Protein AF-A0A349EML0-F1 (afdb_monomer_lite)

pLDDT: mean 82.45, std 15.94, range [25.84, 96.88]

Foldseek 3Di:
DDDPDQQDPVPVDPPVDPPPPDALKDKDKDKDFDFKDKDKDQCVQQPDALALHGNDDLVVVCVSCVVVVVVCVLQVQKAKEKEFFAFPPDRPDPVDPAQQRRQVSNQVVVLVSVVVVPDDNVRYHYGYPGHDDAPVPDDDRSSRGIMMMIIGGPPDDDPDPVDGDDRPQKIKMKMKMKGADDFKWFQKKKKWQADPQKAFRPQFKDKPSHGDFFDDDPRMGIDGPGIDGHIDMIMIITIIGGHDDDDPDGTWMKIWTAGPVRDIDIGTPPPPDPPPQQLQSVVCVPVPPLQVAPAWAPCVVVVVPCLQADPPADPEPVRGPDHQAVSVCSVVVVCVVLPDPQQPDPDNGGDDQFDAALQLDPPDTHHLVSFARNTHENDNRRGPPRDHDPVVSVCSRPVPD

Radius of gyration: 38.73 Å; chains: 1; bounding box: 72×36×121 Å

Sequence (401 aa):
MWGCISCHDPDEGPVKYRFADRSPWKITRTTQPVEPLVFTIPSDGVFNSSSSSLAIRRKQLKDLLAEPLSALRRHRAYSMFLEVHTDGAPIRNPRYKDHRQLAKSRARVLSTLLVQFGVSKAKISVVGVGRSSPRAGEQGSGDSNRIVIVLHPAGTEVKSSEKLPSMKGWERQVVQITYANGPAVSGLTVREALPSHVQYVRDTGTVQGRFRNPRINKSALIWNLGGRKGNFEETIAYVVRRTGTSSKAPPETAISYTQQDGVIVNYAPFEKGKKRRTVAETCLSCHQGMLDGAFRHGPTEAGYCNLCHDPHASPNPAWLRKPAWDLCVTCHAEMAEGKHVVAGFVSGKTHPTKGRSDPARPGRELSCASCHNAHSGKSRSLFVYGVKERHDLCVQCHKNF

Structure (mmCIF, N/CA/C/O backbone):
data_AF-A0A349EML0-F1
#
_entry.id   AF-A0A349EML0-F1
#
loop_
_atom_site.group_PDB
_atom_site.id
_atom_site.type_symbol
_atom_site.label_atom_id
_atom_site.label_alt_id
_atom_site.label_comp_id
_atom_site.label_asym_id
_atom_site.label_entity_id
_atom_site.label_seq_id
_atom_site.pdbx_PDB_ins_code
_atom_site.Cartn_x
_atom_site.Cartn_y
_atom_site.Cartn_z
_atom_site.occupancy
_atom_site.B_iso_or_equiv
_atom_site.auth_seq_id
_atom_site.auth_comp_id
_atom_site.auth_asym_id
_atom_site.auth_atom_id
_atom_site.pdbx_PDB_model_num
ATOM 1 N N . MET A 1 1 ? 2.276 -15.348 36.564 1.00 30.52 1 MET A N 1
ATOM 2 C CA . MET A 1 1 ? 1.427 -15.482 35.364 1.00 30.52 1 MET A CA 1
ATOM 3 C C . MET A 1 1 ? 0.007 -15.733 35.863 1.00 30.52 1 MET A C 1
ATOM 5 O O . MET A 1 1 ? -0.372 -16.878 36.038 1.00 30.52 1 MET A O 1
ATOM 9 N N . TRP A 1 2 ? -0.714 -14.678 36.256 1.00 25.84 2 TRP A N 1
ATOM 10 C CA . TRP A 1 2 ? -2.064 -14.798 36.825 1.00 25.84 2 TRP A CA 1
ATOM 11 C C . TRP A 1 2 ? -3.075 -14.589 35.698 1.00 25.84 2 TRP A C 1
ATOM 13 O O . TRP A 1 2 ? -3.154 -13.502 35.132 1.00 25.84 2 TRP A O 1
ATOM 23 N N . GLY A 1 3 ? -3.751 -15.668 35.302 1.00 29.48 3 GLY A N 1
ATOM 24 C CA . GLY A 1 3 ? -4.737 -15.669 34.226 1.00 29.48 3 GLY A CA 1
ATOM 25 C C . GLY A 1 3 ? -6.037 -15.002 34.666 1.00 29.48 3 GLY A C 1
ATOM 26 O O . GLY A 1 3 ? -6.719 -15.493 35.560 1.00 29.48 3 GLY A O 1
ATOM 27 N N . CYS A 1 4 ? -6.386 -13.895 34.014 1.00 35.41 4 CYS A N 1
ATOM 28 C CA . CYS A 1 4 ? -7.644 -13.163 34.169 1.00 35.41 4 CYS A CA 1
ATOM 29 C C . CYS A 1 4 ? -8.836 -13.917 33.539 1.00 35.41 4 CYS A C 1
ATOM 31 O O . CYS A 1 4 ? -9.433 -13.419 32.588 1.00 35.41 4 CYS A O 1
ATOM 33 N N . ILE A 1 5 ? -9.151 -15.130 34.004 1.00 35.41 5 ILE A N 1
ATOM 34 C CA . ILE A 1 5 ? -10.230 -15.965 33.430 1.00 35.41 5 ILE A CA 1
ATOM 35 C C . ILE A 1 5 ? -11.386 -16.237 34.409 1.00 35.41 5 ILE A C 1
ATOM 37 O O . ILE A 1 5 ? -12.474 -16.593 33.973 1.00 35.41 5 ILE A O 1
ATOM 41 N N . SER A 1 6 ? -11.235 -15.985 35.709 1.00 34.25 6 SER A N 1
ATOM 42 C CA . SER A 1 6 ? -12.211 -16.468 36.700 1.00 34.25 6 SER A CA 1
ATOM 43 C C . SER A 1 6 ? -13.535 -15.690 36.818 1.00 34.25 6 SER A C 1
ATOM 45 O O . SER A 1 6 ? -14.333 -16.038 37.676 1.00 34.25 6 SER A O 1
ATOM 47 N N . CYS A 1 7 ? -13.802 -14.661 36.002 1.00 39.59 7 CYS A N 1
ATOM 48 C CA . CYS A 1 7 ? -14.987 -13.797 36.180 1.00 39.59 7 CYS A CA 1
ATOM 49 C C . CYS A 1 7 ? -16.004 -13.829 35.026 1.00 39.59 7 CYS A C 1
ATOM 51 O O . CYS A 1 7 ? -16.904 -12.992 34.988 1.00 39.59 7 CYS A O 1
ATOM 53 N N . HIS A 1 8 ? -15.875 -14.757 34.078 1.00 35.50 8 HIS A N 1
ATOM 54 C CA . HIS A 1 8 ? -16.871 -14.947 33.025 1.00 35.50 8 HIS A CA 1
ATOM 55 C C . HIS A 1 8 ? -17.615 -16.257 33.266 1.00 35.50 8 HIS A C 1
ATOM 57 O O . HIS A 1 8 ? -17.212 -17.290 32.745 1.00 35.50 8 HIS A O 1
ATOM 63 N N . ASP A 1 9 ? -18.683 -16.202 34.059 1.00 40.06 9 ASP A N 1
ATOM 64 C CA . ASP A 1 9 ? -19.729 -17.221 34.013 1.00 40.06 9 ASP A CA 1
ATOM 65 C C . ASP A 1 9 ? -20.600 -16.943 32.767 1.00 40.06 9 ASP A C 1
ATOM 67 O O . ASP A 1 9 ? -21.229 -15.880 32.694 1.00 40.06 9 ASP A O 1
ATOM 71 N N . PRO A 1 10 ? -20.578 -17.809 31.738 1.00 42.66 10 PRO A N 1
ATOM 72 C CA . PRO A 1 10 ? -21.389 -17.643 30.536 1.00 42.66 10 PRO A CA 1
ATOM 73 C C . PRO A 1 10 ? -22.884 -17.942 30.755 1.00 42.66 10 PRO A C 1
ATOM 75 O O . PRO A 1 10 ? -23.680 -17.593 29.880 1.00 42.66 10 PRO A O 1
ATOM 78 N N . ASP A 1 11 ? -23.275 -18.533 31.889 1.00 42.84 11 ASP A N 1
ATOM 79 C CA . ASP A 1 11 ? -24.646 -18.986 32.147 1.00 42.84 11 ASP A CA 1
ATOM 80 C C . ASP A 1 11 ? -25.508 -17.937 32.884 1.00 42.84 11 ASP A C 1
ATOM 82 O O . ASP A 1 11 ? -26.735 -17.965 32.783 1.00 42.84 11 ASP A O 1
ATOM 86 N N . GLU A 1 12 ? -24.908 -16.934 33.544 1.00 41.84 12 GLU A N 1
ATOM 87 C CA . GLU A 1 12 ? -25.651 -15.888 34.282 1.00 41.84 12 GLU A CA 1
ATOM 88 C C . GLU A 1 12 ? -26.118 -14.682 33.439 1.00 41.84 12 GLU A C 1
ATOM 90 O O . GLU A 1 12 ? -26.720 -13.732 33.950 1.00 41.84 12 GLU A O 1
ATOM 95 N N . GLY A 1 13 ? -25.912 -14.705 32.124 1.00 35.59 13 GLY A N 1
ATOM 96 C CA . GLY A 1 13 ? -26.564 -13.753 31.232 1.00 35.59 13 GLY A CA 1
ATOM 97 C C . GLY A 1 13 ? -25.953 -13.733 29.836 1.00 35.59 13 GLY A C 1
ATOM 98 O O . GLY A 1 13 ? -24.731 -13.661 29.707 1.00 35.59 13 GLY A O 1
ATOM 99 N N . PRO A 1 14 ? -26.764 -13.716 28.762 1.00 33.19 14 PRO A N 1
ATOM 100 C CA . PRO A 1 14 ? -26.253 -13.564 27.413 1.00 33.19 14 PRO A CA 1
ATOM 101 C C . PRO A 1 14 ? -25.795 -12.116 27.231 1.00 33.19 14 PRO A C 1
ATOM 103 O O . PRO A 1 14 ? -26.507 -11.259 26.703 1.00 33.19 14 PRO A O 1
ATOM 106 N N . VAL A 1 15 ? -24.576 -11.819 27.667 1.00 34.12 15 VAL A N 1
ATOM 107 C CA . VAL A 1 15 ? -23.892 -10.603 27.261 1.00 34.12 15 VAL A CA 1
ATOM 108 C C . VAL A 1 15 ? -23.614 -10.775 25.766 1.00 34.12 15 VAL A C 1
ATOM 110 O O . VAL A 1 15 ? -22.678 -11.461 25.368 1.00 34.12 15 VAL A O 1
ATOM 113 N N . LYS A 1 16 ? -24.447 -10.163 24.910 1.00 31.88 16 LYS A N 1
ATOM 114 C CA . LYS A 1 16 ? -24.316 -10.118 23.434 1.00 31.88 16 LYS A CA 1
ATOM 115 C C . LYS A 1 16 ? -23.036 -9.416 22.939 1.00 31.88 16 LYS A C 1
ATOM 117 O O . LYS A 1 16 ? -22.975 -8.957 21.802 1.00 31.88 16 LYS A O 1
ATOM 122 N N . TYR A 1 17 ? -22.001 -9.317 23.763 1.00 34.59 17 TYR A N 1
ATOM 123 C CA . TYR A 1 17 ? -20.751 -8.662 23.422 1.00 34.59 17 TYR A CA 1
ATOM 124 C C . TYR A 1 17 ? -19.635 -9.694 23.386 1.00 34.59 17 TYR A C 1
ATOM 126 O O . TYR A 1 17 ? -18.908 -9.919 24.348 1.00 34.59 17 TYR A O 1
ATOM 134 N N . ARG A 1 18 ? -19.493 -10.305 22.208 1.00 30.23 18 ARG A N 1
ATOM 135 C CA . ARG A 1 18 ? -18.266 -10.985 21.813 1.00 30.23 18 ARG A CA 1
ATOM 136 C C . ARG A 1 18 ? -17.239 -9.891 21.529 1.00 30.23 18 ARG A C 1
ATOM 138 O O . ARG A 1 18 ? -17.258 -9.283 20.460 1.00 30.23 18 ARG A O 1
ATOM 145 N N . PHE A 1 19 ? -16.372 -9.593 22.493 1.00 32.53 19 PHE A N 1
ATOM 146 C CA . PHE A 1 19 ? -15.163 -8.831 22.198 1.00 32.53 19 PHE A CA 1
ATOM 147 C C . PHE A 1 19 ? -14.338 -9.684 21.233 1.00 32.53 19 PHE A C 1
ATOM 149 O O . PHE A 1 19 ? -13.764 -10.689 21.638 1.00 32.53 19 PHE A O 1
ATOM 156 N N . ALA A 1 20 ? -14.366 -9.342 19.940 1.00 35.47 20 ALA A N 1
ATOM 157 C CA . ALA A 1 20 ? -13.485 -9.948 18.952 1.00 35.47 20 ALA A CA 1
ATOM 158 C C . ALA A 1 20 ? -12.052 -9.604 19.366 1.00 35.47 20 ALA A C 1
ATOM 160 O O . ALA A 1 20 ? -11.592 -8.470 19.248 1.00 35.47 20 ALA A O 1
ATOM 161 N N . ASP A 1 21 ? -11.390 -10.599 19.929 1.00 42.12 21 ASP A N 1
ATOM 162 C CA . ASP A 1 21 ? -10.103 -10.564 20.600 1.00 42.12 21 ASP A CA 1
ATOM 163 C C . ASP A 1 21 ? -8.954 -10.167 19.667 1.00 42.12 21 ASP A C 1
ATOM 165 O O . ASP A 1 21 ? -7.914 -9.706 20.138 1.00 42.12 21 ASP A O 1
ATOM 169 N N . ARG A 1 22 ? -9.148 -10.224 18.344 1.00 56.16 22 ARG A N 1
ATOM 170 C CA . ARG A 1 22 ? -8.290 -9.583 17.338 1.00 56.16 22 ARG A CA 1
ATOM 171 C C . ARG A 1 22 ? -9.143 -9.160 16.150 1.00 56.16 22 ARG A C 1
ATOM 173 O O . ARG A 1 22 ? -10.031 -9.897 15.730 1.00 56.16 22 ARG A O 1
ATOM 180 N N . SER A 1 23 ? -8.859 -7.989 15.577 1.00 70.38 23 SER A N 1
ATOM 181 C CA . SER A 1 23 ? -9.393 -7.662 14.251 1.00 70.38 23 SER A CA 1
ATOM 182 C C . SER A 1 23 ? -9.064 -8.821 13.298 1.00 70.38 23 SER A C 1
ATOM 184 O O . SER A 1 23 ? -7.904 -9.244 13.279 1.00 70.38 23 SER A O 1
ATOM 186 N N . PRO A 1 24 ? -10.019 -9.318 12.488 1.00 82.38 24 PRO A N 1
ATOM 187 C CA . PRO A 1 24 ? -9.741 -10.367 11.505 1.00 82.38 24 PRO A CA 1
ATOM 188 C C . PRO A 1 24 ? -8.758 -9.892 10.424 1.00 82.38 24 PRO A C 1
ATOM 190 O O . PRO A 1 24 ? -8.281 -10.688 9.623 1.00 82.38 24 PRO A O 1
ATOM 193 N N . TRP A 1 25 ? -8.451 -8.593 10.400 1.00 85.75 25 TRP A N 1
ATOM 194 C CA . TRP A 1 25 ? -7.543 -7.960 9.463 1.00 85.75 25 TRP A CA 1
ATOM 195 C C . TRP A 1 25 ? -6.140 -7.798 10.040 1.00 85.75 25 TRP A C 1
ATOM 197 O O . TRP A 1 25 ? -5.947 -7.220 11.111 1.00 85.75 25 TRP A O 1
ATOM 207 N N . LYS A 1 26 ? -5.147 -8.189 9.245 1.00 87.31 26 LYS A N 1
ATOM 208 C CA . LYS A 1 26 ? -3.746 -7.808 9.415 1.00 87.31 26 LYS A CA 1
ATOM 209 C C . LYS A 1 26 ? -3.295 -7.092 8.148 1.00 87.31 26 LYS A C 1
ATOM 211 O O . LYS A 1 26 ? -3.406 -7.647 7.060 1.00 87.31 26 LYS A O 1
ATOM 216 N N . ILE A 1 27 ? -2.789 -5.869 8.289 1.00 87.38 27 ILE A N 1
ATOM 217 C CA . ILE A 1 27 ? -2.233 -5.102 7.171 1.00 87.38 27 ILE A CA 1
ATOM 218 C C . ILE A 1 27 ? -0.749 -4.893 7.424 1.00 87.38 27 ILE A C 1
ATOM 220 O O . ILE A 1 27 ? -0.365 -4.337 8.453 1.00 87.38 27 ILE A O 1
ATOM 224 N N . THR A 1 28 ? 0.084 -5.319 6.484 1.00 89.56 28 THR A N 1
ATOM 225 C CA . THR A 1 28 ? 1.520 -5.039 6.487 1.00 89.56 28 THR A CA 1
ATOM 226 C C . THR A 1 28 ? 1.879 -4.218 5.260 1.00 89.56 28 THR A C 1
ATOM 228 O O . THR A 1 28 ? 1.293 -4.357 4.186 1.00 89.56 28 THR A O 1
ATOM 231 N N . ARG A 1 29 ? 2.848 -3.319 5.429 1.00 90.69 29 ARG A N 1
ATOM 232 C CA . ARG A 1 29 ? 3.378 -2.486 4.355 1.00 90.69 29 ARG A CA 1
ATOM 233 C C . ARG A 1 29 ? 4.877 -2.676 4.267 1.00 90.69 29 ARG A C 1
ATOM 235 O O . ARG A 1 29 ? 5.580 -2.554 5.268 1.00 90.69 29 ARG A O 1
ATOM 242 N N . THR A 1 30 ? 5.355 -2.867 3.050 1.00 91.31 30 THR A N 1
ATOM 243 C CA . THR A 1 30 ? 6.775 -2.869 2.724 1.00 91.31 30 THR A CA 1
ATOM 244 C C . THR A 1 30 ? 7.040 -1.801 1.676 1.00 91.31 30 THR A C 1
ATOM 246 O O . THR A 1 30 ? 6.328 -1.695 0.677 1.00 91.31 30 THR A O 1
ATOM 249 N N . THR A 1 31 ? 8.081 -1.008 1.908 1.00 90.81 31 THR A N 1
ATOM 250 C CA . THR A 1 31 ? 8.596 -0.050 0.932 1.00 90.81 31 THR A CA 1
ATOM 251 C C . THR A 1 31 ? 9.817 -0.657 0.261 1.00 90.81 31 THR A C 1
ATOM 253 O O . THR A 1 31 ? 10.755 -1.065 0.940 1.00 90.81 31 THR A O 1
ATOM 256 N N . GLN A 1 32 ? 9.803 -0.708 -1.065 1.00 89.31 32 GLN A N 1
ATOM 257 C CA . GLN A 1 32 ? 10.905 -1.194 -1.889 1.00 89.31 32 GLN A CA 1
ATOM 258 C C . GLN A 1 32 ? 11.472 -0.039 -2.731 1.00 89.31 32 GLN A C 1
ATOM 260 O O . GLN A 1 32 ? 10.703 0.837 -3.153 1.00 89.31 32 GLN A O 1
ATOM 265 N N . PRO A 1 33 ? 12.792 -0.015 -2.988 1.00 86.88 33 PRO A N 1
ATOM 266 C CA . PRO A 1 33 ? 13.377 0.941 -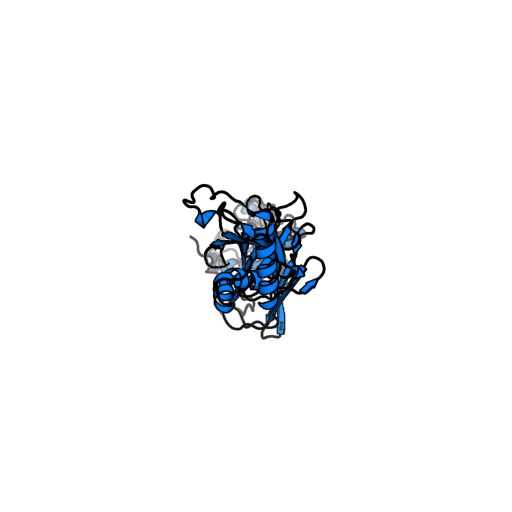3.917 1.00 86.88 33 PRO A CA 1
ATOM 267 C C . PRO A 1 33 ? 12.837 0.713 -5.334 1.00 86.88 33 PRO A C 1
ATOM 269 O O . PRO A 1 33 ? 12.404 -0.382 -5.699 1.00 86.88 33 PRO A O 1
ATOM 272 N N . VAL A 1 34 ? 12.837 1.775 -6.132 1.00 89.38 34 VAL A N 1
ATOM 273 C CA . VAL A 1 34 ? 12.520 1.719 -7.560 1.00 89.38 34 VAL A CA 1
ATOM 274 C C . VAL A 1 34 ? 13.813 1.951 -8.312 1.00 89.38 34 VAL A C 1
ATOM 276 O O . VAL A 1 34 ? 14.465 2.956 -8.066 1.00 89.38 34 VAL A O 1
ATOM 279 N N . GLU A 1 35 ? 14.165 1.067 -9.238 1.00 86.50 35 GLU A N 1
ATOM 280 C CA . GLU A 1 35 ? 15.402 1.177 -10.011 1.00 86.50 35 GLU A CA 1
ATOM 281 C C . GLU A 1 35 ? 15.137 0.937 -11.501 1.00 86.50 35 GLU A C 1
ATOM 283 O O . GLU A 1 35 ? 14.193 0.217 -11.853 1.00 86.50 35 GLU A O 1
ATOM 288 N N . PRO A 1 36 ? 15.927 1.552 -12.399 1.00 91.12 36 PRO A N 1
ATOM 289 C CA . PRO A 1 36 ? 15.913 1.188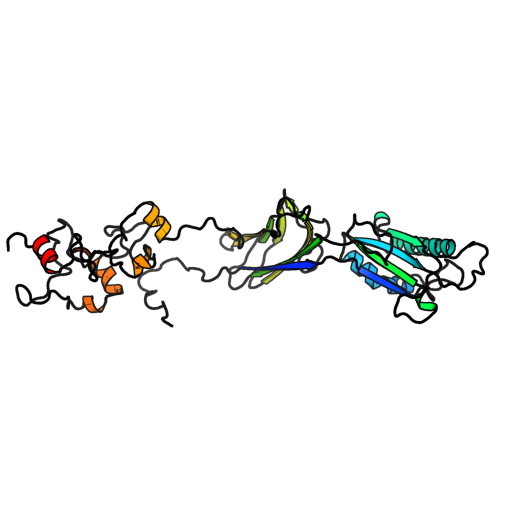 -13.807 1.00 91.12 36 PRO A CA 1
ATOM 290 C C . PRO A 1 36 ? 16.359 -0.265 -13.998 1.00 91.12 36 PRO A C 1
ATOM 292 O O . PRO A 1 36 ? 17.260 -0.744 -13.318 1.00 91.12 36 PRO A O 1
ATOM 295 N N . LEU A 1 37 ? 15.757 -0.954 -14.964 1.00 92.19 37 LEU A N 1
ATOM 296 C CA . LEU A 1 37 ? 16.150 -2.312 -15.341 1.00 92.19 37 LEU A CA 1
ATOM 297 C C . LEU A 1 37 ? 17.086 -2.236 -16.542 1.00 92.19 37 LEU A C 1
ATOM 299 O O . LEU A 1 37 ? 16.740 -1.592 -17.533 1.00 92.19 37 LEU A O 1
ATOM 303 N N . VAL A 1 38 ? 18.238 -2.896 -16.473 1.00 93.06 38 VAL A N 1
ATOM 304 C CA . VAL A 1 38 ? 19.229 -2.905 -17.554 1.00 93.06 38 VAL A CA 1
ATOM 305 C C . VAL A 1 38 ? 19.351 -4.313 -18.114 1.00 93.06 38 VAL A C 1
ATOM 307 O O . VAL A 1 38 ? 19.604 -5.257 -17.374 1.00 93.06 38 VAL A O 1
ATOM 310 N N . PHE A 1 39 ? 19.194 -4.438 -19.426 1.00 93.62 39 PHE A N 1
ATOM 311 C CA . PHE A 1 39 ? 19.407 -5.674 -20.168 1.00 93.62 39 PHE A CA 1
ATOM 312 C C . PHE A 1 39 ? 20.521 -5.439 -21.179 1.00 93.62 39 PHE A C 1
ATOM 314 O O . PHE A 1 39 ? 20.472 -4.463 -21.930 1.00 93.62 39 PHE A O 1
ATOM 321 N N . THR A 1 40 ? 21.499 -6.334 -21.225 1.00 91.69 40 THR A N 1
ATOM 322 C CA . THR A 1 40 ? 22.577 -6.293 -22.215 1.00 91.69 40 THR A CA 1
ATOM 323 C C . THR A 1 40 ? 22.432 -7.493 -23.131 1.00 91.69 40 THR A C 1
ATOM 325 O O . THR A 1 40 ? 22.393 -8.629 -22.670 1.00 91.69 40 THR A O 1
ATOM 328 N N . ILE A 1 41 ? 22.334 -7.235 -24.430 1.00 89.88 41 ILE A N 1
ATOM 329 C CA . ILE A 1 41 ? 22.235 -8.262 -25.463 1.00 89.88 41 ILE A CA 1
ATOM 330 C C . ILE A 1 41 ? 23.486 -8.148 -26.338 1.00 89.88 41 ILE A C 1
ATOM 332 O O . ILE A 1 41 ? 23.739 -7.061 -26.872 1.00 89.88 41 ILE A O 1
ATOM 336 N N . PRO A 1 42 ? 24.260 -9.229 -26.523 1.00 87.06 42 PRO A N 1
ATOM 337 C CA . PRO A 1 42 ? 25.333 -9.253 -27.508 1.00 87.06 42 PRO A CA 1
ATOM 338 C C . PRO A 1 42 ? 24.793 -8.873 -28.892 1.00 87.06 42 PRO A C 1
ATOM 340 O O . PRO A 1 42 ? 23.761 -9.374 -29.337 1.00 87.06 42 PRO A O 1
ATOM 343 N N . SER A 1 43 ? 25.461 -7.942 -29.566 1.00 82.81 43 SER A N 1
ATOM 344 C CA . SER A 1 43 ? 25.072 -7.487 -30.910 1.00 82.81 43 SER A CA 1
ATOM 345 C C . SER A 1 43 ? 25.665 -8.391 -32.000 1.00 82.81 43 SER A C 1
ATOM 347 O O . SER A 1 43 ? 25.251 -8.329 -33.164 1.00 82.81 43 SER A O 1
ATOM 349 N N . ASP A 1 44 ? 26.615 -9.253 -31.631 1.00 81.44 44 ASP A N 1
ATOM 350 C CA . ASP A 1 44 ? 27.206 -10.255 -32.512 1.00 81.44 44 ASP A CA 1
ATOM 351 C C . ASP A 1 44 ? 26.132 -11.201 -33.051 1.00 81.44 44 ASP A C 1
ATOM 353 O O . ASP A 1 44 ? 25.294 -11.728 -32.323 1.00 81.44 44 ASP A O 1
ATOM 357 N N . GLY A 1 45 ? 26.104 -11.355 -34.373 1.00 82.69 45 GLY A N 1
ATOM 358 C CA . GLY A 1 45 ? 25.090 -12.158 -35.051 1.00 82.69 45 GLY A CA 1
ATOM 359 C C . GLY A 1 45 ? 23.689 -11.537 -35.092 1.00 82.69 45 GLY A C 1
ATOM 360 O O . GLY A 1 45 ? 22.848 -12.045 -35.821 1.00 82.69 45 GLY A O 1
ATOM 361 N N . VAL A 1 46 ? 23.406 -10.420 -34.409 1.00 90.50 46 VAL A N 1
ATOM 362 C CA . VAL A 1 46 ? 22.117 -9.711 -34.564 1.00 90.50 46 VAL A CA 1
ATOM 363 C C . VAL A 1 46 ? 22.083 -8.952 -35.890 1.00 90.50 46 VAL A C 1
ATOM 365 O O . VAL A 1 46 ? 21.085 -8.981 -36.616 1.00 90.50 46 VAL A O 1
ATOM 368 N N . PHE A 1 47 ? 23.193 -8.300 -36.231 1.00 91.69 47 PHE A N 1
ATOM 369 C CA . PHE A 1 47 ? 23.369 -7.542 -37.466 1.00 91.69 47 PHE A CA 1
ATOM 370 C C . PHE A 1 47 ? 24.485 -8.116 -38.327 1.00 91.69 47 PHE A C 1
ATOM 372 O O . PHE A 1 47 ? 25.493 -8.598 -37.816 1.00 91.69 47 PHE A O 1
ATOM 379 N N . ASN A 1 48 ? 24.348 -7.961 -39.643 1.00 88.81 48 ASN A N 1
ATOM 380 C CA . ASN A 1 48 ? 25.442 -8.231 -40.568 1.00 88.81 48 ASN A CA 1
ATOM 381 C C . ASN A 1 48 ? 26.636 -7.304 -40.271 1.00 88.81 48 ASN A C 1
ATOM 383 O O . ASN A 1 48 ? 26.466 -6.136 -39.884 1.00 88.81 48 ASN A O 1
ATOM 387 N N . SER A 1 49 ? 27.853 -7.817 -40.477 1.00 84.69 49 SER A N 1
ATOM 388 C CA . SER A 1 49 ? 29.087 -7.047 -40.283 1.00 84.69 49 SER A CA 1
ATOM 389 C C . SER A 1 49 ? 29.070 -5.762 -41.119 1.00 84.69 49 SER A C 1
ATOM 391 O O . SER A 1 49 ? 28.615 -5.758 -42.263 1.00 84.69 49 SER A O 1
ATOM 393 N N . SER A 1 50 ? 29.510 -4.644 -40.530 1.00 85.00 50 SER A N 1
ATOM 394 C CA . SER A 1 50 ? 29.480 -3.308 -41.156 1.00 85.00 50 SER A CA 1
ATOM 395 C C . SER A 1 50 ? 28.107 -2.876 -41.718 1.00 85.00 50 SER A C 1
ATOM 397 O O . SER A 1 50 ? 28.035 -2.036 -42.614 1.00 85.00 50 SER A O 1
ATOM 399 N N . SER A 1 51 ? 26.993 -3.436 -41.233 1.00 88.69 51 SER A N 1
ATOM 400 C CA . SER A 1 51 ? 25.643 -3.153 -41.740 1.00 88.69 51 SER A CA 1
ATOM 401 C C . SER A 1 51 ? 24.613 -2.993 -40.619 1.00 88.69 51 SER A C 1
ATOM 403 O O . SER A 1 51 ? 24.794 -3.481 -39.504 1.00 88.69 51 SER A O 1
ATOM 405 N N . SER A 1 52 ? 23.512 -2.295 -40.915 1.00 90.00 52 SER A N 1
ATOM 406 C CA . SER A 1 52 ? 22.317 -2.221 -40.062 1.00 90.00 52 SER A CA 1
ATOM 407 C C . SER A 1 52 ? 21.238 -3.238 -40.437 1.00 90.00 52 SER A C 1
ATOM 409 O O . SER A 1 52 ? 20.179 -3.264 -39.815 1.00 90.00 52 SER A O 1
ATOM 411 N N . SER A 1 53 ? 21.487 -4.068 -41.451 1.00 91.38 53 SER A N 1
ATOM 412 C CA . SER A 1 53 ? 20.598 -5.175 -41.812 1.00 91.38 53 SER A CA 1
ATOM 413 C C . SER A 1 53 ? 20.738 -6.308 -40.800 1.00 91.38 53 SER A C 1
ATOM 415 O O . SER A 1 53 ? 21.854 -6.619 -40.381 1.00 91.38 53 SER A O 1
ATOM 417 N N . LEU A 1 54 ? 19.618 -6.918 -40.415 1.00 92.69 54 LEU A N 1
ATOM 418 C CA . LEU A 1 54 ? 19.627 -8.056 -39.499 1.00 92.69 54 LEU A CA 1
ATOM 419 C C . LEU A 1 54 ? 20.319 -9.263 -40.142 1.00 92.69 54 LEU A C 1
ATOM 421 O O . LEU A 1 54 ? 20.079 -9.559 -41.311 1.00 92.69 54 LEU A O 1
ATOM 425 N N . ALA A 1 55 ? 21.132 -9.959 -39.354 1.00 93.69 55 ALA A N 1
ATOM 426 C CA . ALA A 1 55 ? 21.685 -11.268 -39.703 1.00 93.69 55 ALA A CA 1
ATOM 427 C C . ALA A 1 55 ? 20.759 -12.419 -39.256 1.00 93.69 55 ALA A C 1
ATOM 429 O O . ALA A 1 55 ? 20.831 -13.523 -39.789 1.00 93.69 55 ALA A O 1
ATOM 430 N N . ILE A 1 56 ? 19.848 -12.151 -38.314 1.00 93.06 56 ILE A N 1
ATOM 431 C CA . ILE A 1 56 ? 18.877 -13.117 -37.781 1.00 93.06 56 ILE A CA 1
ATOM 432 C C . ILE A 1 56 ? 17.456 -12.867 -38.276 1.00 93.06 56 ILE A C 1
ATOM 434 O O . ILE A 1 56 ? 17.069 -11.756 -38.652 1.00 93.06 56 ILE A O 1
ATOM 438 N N . ARG A 1 57 ? 16.626 -13.913 -38.203 1.00 94.88 57 ARG A N 1
ATOM 439 C CA . ARG A 1 57 ? 15.194 -13.805 -38.493 1.00 94.88 57 ARG A CA 1
ATOM 440 C C . ARG A 1 57 ? 14.490 -12.982 -37.417 1.00 94.88 57 ARG A C 1
ATOM 442 O O . ARG A 1 57 ? 14.831 -13.016 -36.236 1.00 94.88 57 ARG A O 1
ATOM 449 N N . ARG A 1 58 ? 13.393 -12.331 -37.807 1.00 93.25 58 ARG A N 1
ATOM 450 C CA . ARG A 1 58 ? 12.571 -11.505 -36.909 1.00 93.25 58 ARG A CA 1
ATOM 451 C C . ARG A 1 58 ? 12.075 -12.252 -35.660 1.00 93.25 58 ARG A C 1
ATOM 453 O O . ARG A 1 58 ? 11.979 -11.639 -34.603 1.00 93.25 58 ARG A O 1
ATOM 460 N N . LYS A 1 59 ? 11.776 -13.555 -35.764 1.00 93.88 59 LYS A N 1
ATOM 461 C CA . LYS A 1 59 ? 11.382 -14.392 -34.616 1.00 93.88 59 LYS A CA 1
ATOM 462 C C . LYS A 1 59 ? 12.515 -14.511 -33.590 1.00 93.88 59 LYS A C 1
ATOM 464 O O . LYS A 1 59 ? 12.292 -14.191 -32.434 1.00 93.88 59 LYS A O 1
ATOM 469 N N . GLN A 1 60 ? 13.727 -14.843 -34.037 1.00 94.69 60 GLN A N 1
ATOM 470 C CA . GLN A 1 60 ? 14.903 -14.968 -33.164 1.00 94.69 60 GLN A CA 1
ATOM 471 C C . GLN A 1 60 ? 15.207 -13.651 -32.441 1.00 94.69 60 GLN A C 1
ATOM 473 O O . GLN A 1 60 ? 15.469 -13.649 -31.245 1.00 94.69 60 GLN A O 1
ATOM 478 N N . LEU A 1 61 ? 15.085 -12.512 -33.134 1.00 93.94 61 LEU A N 1
ATOM 479 C CA . LEU A 1 61 ? 15.229 -11.205 -32.489 1.00 93.94 61 LEU A CA 1
ATOM 480 C C . LEU A 1 61 ? 14.144 -10.958 -31.429 1.00 93.94 61 LEU A C 1
ATOM 482 O O . LEU A 1 61 ? 14.425 -10.397 -30.375 1.00 93.94 61 LEU A O 1
ATOM 486 N N . LYS A 1 62 ? 12.895 -11.358 -31.698 1.00 94.06 62 LYS A N 1
ATOM 487 C CA . LYS A 1 62 ? 11.801 -11.243 -30.724 1.00 94.06 62 LYS A CA 1
ATOM 488 C C . LYS A 1 62 ? 12.068 -12.096 -29.481 1.00 94.06 62 LYS A C 1
ATOM 490 O O . LYS A 1 62 ? 11.743 -11.646 -28.386 1.00 94.06 62 LYS A O 1
ATOM 495 N N . ASP A 1 63 ? 12.663 -13.273 -29.661 1.00 94.50 63 ASP A N 1
ATOM 496 C CA . ASP A 1 63 ? 13.029 -14.185 -28.577 1.00 94.50 63 ASP A CA 1
ATOM 497 C C . ASP A 1 63 ? 14.165 -13.591 -27.721 1.00 94.50 63 ASP A C 1
ATOM 499 O O . ASP A 1 63 ? 14.035 -13.543 -26.500 1.00 94.50 63 ASP A O 1
ATOM 503 N N . LEU A 1 64 ? 15.199 -12.999 -28.339 1.00 93.94 64 LEU A N 1
ATOM 504 C CA . LEU A 1 64 ? 16.249 -12.242 -27.626 1.00 93.94 64 LEU A CA 1
ATOM 505 C C . LEU A 1 64 ? 15.689 -11.053 -26.825 1.00 93.94 64 LEU A C 1
ATOM 507 O O . LEU A 1 64 ? 16.213 -10.693 -25.776 1.00 93.94 64 LEU A O 1
ATOM 511 N N . LEU A 1 65 ? 14.608 -10.437 -27.309 1.00 94.94 65 LEU A N 1
ATOM 512 C CA . LEU A 1 65 ? 13.938 -9.310 -26.656 1.00 94.94 65 LEU A CA 1
ATOM 513 C C . LEU A 1 65 ? 12.802 -9.744 -25.712 1.00 94.94 65 LEU A C 1
ATOM 515 O O . LEU A 1 65 ? 12.104 -8.885 -25.166 1.00 94.94 65 LEU A O 1
ATOM 519 N N . ALA A 1 66 ? 12.570 -11.044 -25.510 1.00 95.19 66 ALA A N 1
ATOM 520 C CA . ALA A 1 66 ? 11.397 -11.531 -24.786 1.00 95.19 66 ALA A CA 1
ATOM 521 C C . ALA A 1 66 ? 11.353 -11.036 -23.334 1.00 95.19 66 ALA A C 1
ATOM 523 O O . ALA A 1 66 ? 10.294 -10.614 -22.855 1.00 95.19 66 ALA A O 1
ATOM 524 N N . GLU A 1 67 ? 12.496 -11.040 -22.651 1.00 94.62 67 GLU A N 1
ATOM 525 C CA . GLU A 1 67 ? 12.619 -10.583 -21.270 1.00 94.62 67 GLU A CA 1
ATOM 526 C C . GLU A 1 67 ? 12.368 -9.070 -21.115 1.00 94.62 67 GLU A C 1
ATOM 528 O O . GLU A 1 67 ? 11.425 -8.717 -20.393 1.00 94.62 67 GLU A O 1
ATOM 533 N N . PRO A 1 68 ? 13.076 -8.160 -21.823 1.00 95.75 68 PRO A N 1
ATOM 534 C CA . PRO A 1 68 ? 12.810 -6.724 -21.722 1.00 95.75 68 PRO A CA 1
ATOM 535 C C . PRO A 1 68 ? 11.393 -6.353 -22.180 1.00 95.75 68 PRO A C 1
ATOM 537 O O . PRO A 1 68 ? 10.758 -5.484 -21.582 1.00 95.75 68 PRO A O 1
ATOM 540 N N . LEU A 1 69 ? 10.833 -7.034 -23.188 1.00 95.50 69 LEU A N 1
ATOM 541 C CA . LEU A 1 69 ? 9.439 -6.822 -23.599 1.00 95.50 69 LEU A CA 1
ATOM 542 C C . LEU A 1 69 ? 8.449 -7.257 -22.512 1.00 95.50 69 LEU A C 1
ATOM 544 O O . LEU A 1 69 ? 7.441 -6.586 -22.285 1.00 95.50 69 LEU A O 1
ATOM 548 N N . SER A 1 70 ? 8.718 -8.368 -21.827 1.00 92.88 70 SER A N 1
ATOM 549 C CA . SER A 1 70 ? 7.884 -8.844 -20.720 1.00 92.88 70 SER A CA 1
ATOM 550 C C . SER A 1 70 ? 7.988 -7.926 -19.504 1.00 92.88 70 SER A C 1
ATOM 552 O O . SER A 1 70 ? 6.965 -7.600 -18.900 1.00 92.88 70 SER A O 1
ATOM 554 N N . ALA A 1 71 ? 9.189 -7.439 -19.186 1.00 91.81 71 ALA A N 1
ATOM 555 C CA . ALA A 1 71 ? 9.398 -6.435 -18.152 1.00 91.81 71 ALA A CA 1
ATOM 556 C C . ALA A 1 71 ? 8.644 -5.137 -18.482 1.00 91.81 71 ALA A C 1
ATOM 558 O O . ALA A 1 71 ? 7.857 -4.671 -17.663 1.00 91.81 71 ALA A O 1
ATOM 559 N N . LEU A 1 72 ? 8.753 -4.609 -19.704 1.00 92.19 72 LEU A N 1
ATOM 560 C CA . LEU A 1 72 ? 8.025 -3.401 -20.108 1.00 92.19 72 LEU A CA 1
ATOM 561 C C . LEU A 1 72 ? 6.494 -3.569 -20.019 1.00 92.19 72 LEU A C 1
ATOM 563 O O . LEU A 1 72 ? 5.783 -2.629 -19.661 1.00 92.19 72 LEU A O 1
ATOM 567 N N . ARG A 1 73 ? 5.965 -4.772 -20.290 1.00 89.88 73 ARG A N 1
ATOM 568 C CA . ARG A 1 73 ? 4.534 -5.082 -20.096 1.00 89.88 73 ARG A CA 1
ATOM 569 C C . ARG A 1 73 ? 4.124 -5.083 -18.621 1.00 89.88 73 ARG A C 1
ATOM 571 O O . ARG A 1 73 ? 3.031 -4.613 -18.311 1.00 89.88 73 ARG A O 1
ATOM 578 N N . ARG A 1 74 ? 4.980 -5.587 -17.722 1.00 86.25 74 ARG A N 1
ATOM 579 C CA . ARG A 1 74 ? 4.756 -5.551 -16.262 1.00 86.25 74 ARG A CA 1
ATOM 580 C C . ARG A 1 74 ? 4.899 -4.136 -15.693 1.00 86.25 74 ARG A C 1
ATOM 582 O O . ARG A 1 74 ? 4.159 -3.762 -14.788 1.00 86.25 74 ARG A O 1
ATOM 589 N N . HIS A 1 75 ? 5.799 -3.335 -16.256 1.00 88.88 75 HIS A N 1
ATOM 590 C CA . HIS A 1 75 ? 6.107 -1.970 -15.834 1.00 88.88 75 HIS A CA 1
ATOM 591 C C . HIS A 1 75 ? 5.508 -0.948 -16.806 1.00 88.88 75 HIS A C 1
ATOM 593 O O . HIS A 1 75 ? 6.217 -0.236 -17.512 1.00 88.88 75 HIS A O 1
ATOM 599 N N . ARG A 1 76 ? 4.173 -0.849 -16.851 1.00 87.94 76 ARG A N 1
ATOM 600 C CA . ARG A 1 76 ? 3.476 -0.010 -17.845 1.00 87.94 76 ARG A CA 1
ATOM 601 C C . ARG A 1 76 ? 3.813 1.477 -17.751 1.00 87.94 76 ARG A C 1
ATOM 603 O O . ARG A 1 76 ? 3.714 2.160 -18.765 1.00 87.94 76 ARG A O 1
ATOM 610 N N . ALA A 1 77 ? 4.241 1.973 -16.597 1.00 89.06 77 ALA A N 1
ATOM 611 C CA . ALA A 1 77 ? 4.706 3.348 -16.437 1.00 89.06 77 ALA A CA 1
ATOM 612 C C . ALA A 1 77 ? 6.136 3.594 -16.951 1.00 89.06 77 ALA A C 1
ATOM 614 O O . ALA A 1 77 ? 6.627 4.709 -16.821 1.00 89.06 77 ALA A O 1
ATOM 615 N N . TYR A 1 78 ? 6.838 2.577 -17.462 1.00 92.81 78 TYR A N 1
ATOM 616 C CA . TYR A 1 78 ? 8.232 2.707 -17.880 1.00 92.81 78 TYR A CA 1
ATOM 617 C C . TYR A 1 78 ? 8.334 3.015 -19.377 1.00 92.81 78 TYR A C 1
ATOM 619 O O . TYR A 1 78 ? 7.473 2.633 -20.180 1.00 92.81 78 TYR A O 1
ATOM 627 N N . SER A 1 79 ? 9.417 3.698 -19.724 1.00 94.00 79 SER A N 1
ATOM 628 C CA . SER A 1 79 ? 9.930 3.906 -21.071 1.00 94.00 79 SER A CA 1
ATOM 629 C C . SER A 1 79 ? 11.162 3.029 -21.295 1.00 94.00 79 SER A C 1
ATOM 631 O O . SER A 1 79 ? 11.797 2.564 -20.350 1.00 94.00 79 SER A O 1
ATOM 633 N N . MET A 1 80 ? 11.473 2.782 -22.561 1.00 95.88 80 MET A N 1
ATOM 634 C CA . MET A 1 80 ? 12.595 1.984 -23.026 1.00 95.88 80 MET A CA 1
ATOM 635 C C . MET A 1 80 ? 13.610 2.895 -23.717 1.00 95.88 80 MET A C 1
ATOM 637 O O . MET A 1 80 ? 13.309 3.494 -24.748 1.00 95.88 80 MET A O 1
ATOM 641 N N . PHE A 1 81 ? 14.817 2.945 -23.170 1.00 95.81 81 PHE A N 1
ATOM 642 C CA . PHE A 1 81 ? 15.974 3.594 -23.765 1.00 95.81 81 PHE A CA 1
ATOM 643 C C . PHE A 1 81 ? 16.916 2.529 -24.331 1.00 95.81 81 PHE A C 1
ATOM 645 O O . PHE A 1 81 ? 17.302 1.597 -23.629 1.00 95.81 81 PHE A O 1
ATOM 652 N N . LEU A 1 82 ? 17.247 2.642 -25.614 1.00 94.81 82 LEU A N 1
ATOM 653 C CA . LEU A 1 82 ? 18.080 1.691 -26.340 1.00 94.81 82 LEU A CA 1
ATOM 654 C C . LEU A 1 82 ? 19.421 2.329 -26.699 1.00 94.81 82 LEU A C 1
ATOM 656 O O . LEU A 1 82 ? 19.461 3.292 -27.465 1.00 94.81 82 LEU A O 1
ATOM 660 N N . GLU A 1 83 ? 20.512 1.735 -26.237 1.00 93.94 83 GLU A N 1
ATOM 661 C CA . GLU A 1 83 ? 21.863 2.084 -26.658 1.00 93.94 83 GLU A CA 1
ATOM 662 C C . GLU A 1 83 ? 22.434 0.991 -27.536 1.00 93.94 83 GLU A C 1
ATOM 664 O O . GLU A 1 83 ? 22.477 -0.178 -27.156 1.00 93.94 83 GLU A O 1
ATOM 669 N N . VAL A 1 84 ? 22.892 1.375 -28.721 1.00 93.06 84 VAL A N 1
ATOM 670 C CA . VAL A 1 84 ? 23.599 0.456 -29.605 1.00 93.06 84 VAL A CA 1
ATOM 671 C C . VAL A 1 84 ? 25.060 0.856 -29.666 1.00 93.06 84 VAL A C 1
ATOM 673 O O . VAL A 1 84 ? 25.396 1.993 -30.015 1.00 93.06 84 VAL A O 1
ATOM 676 N N . HIS A 1 85 ? 25.909 -0.107 -29.346 1.00 90.88 85 HIS A N 1
ATOM 677 C CA . HIS A 1 85 ? 27.355 -0.016 -29.405 1.00 90.88 85 HIS A CA 1
ATOM 678 C C . HIS A 1 85 ? 27.862 -0.845 -30.585 1.00 90.88 85 HIS A C 1
ATOM 680 O O . HIS A 1 85 ? 27.205 -1.784 -31.042 1.00 90.88 85 HIS A O 1
ATOM 686 N N . THR A 1 86 ? 29.022 -0.475 -31.106 1.00 86.88 86 THR A N 1
ATOM 687 C CA . THR A 1 86 ? 29.762 -1.277 -32.078 1.00 86.88 86 THR A CA 1
ATOM 688 C C . THR A 1 86 ? 31.135 -1.588 -31.513 1.00 86.88 86 THR A C 1
ATOM 690 O O . THR A 1 86 ? 31.685 -0.815 -30.721 1.00 86.88 86 THR A O 1
ATOM 693 N N . ASP A 1 87 ? 31.727 -2.664 -32.007 1.00 80.69 87 ASP A N 1
ATOM 694 C CA . ASP A 1 87 ? 33.162 -2.877 -31.882 1.00 80.69 87 ASP A CA 1
ATOM 695 C C . ASP A 1 87 ? 33.961 -1.765 -32.598 1.00 80.69 87 ASP A C 1
ATOM 697 O O . ASP A 1 87 ? 33.411 -0.825 -33.185 1.00 80.69 87 ASP A O 1
ATOM 701 N N . GLY A 1 88 ? 35.286 -1.850 -32.496 1.00 75.81 88 GLY A N 1
ATOM 702 C CA . GLY A 1 88 ? 36.215 -1.015 -33.254 1.00 75.81 88 GLY A CA 1
ATOM 703 C C . GLY A 1 88 ? 36.668 -1.642 -34.573 1.00 75.81 88 GLY A C 1
ATOM 704 O O . GLY A 1 88 ? 37.711 -1.229 -35.079 1.00 75.81 88 GLY A O 1
ATOM 705 N N . ALA A 1 89 ? 35.969 -2.661 -35.088 1.00 81.44 89 ALA A N 1
ATOM 706 C CA . ALA A 1 89 ? 36.376 -3.335 -36.316 1.00 81.44 89 ALA A CA 1
ATOM 707 C C . ALA A 1 89 ? 36.187 -2.407 -37.533 1.00 81.44 89 ALA A C 1
ATOM 709 O O . ALA A 1 89 ? 35.191 -1.686 -37.596 1.00 81.44 89 ALA A O 1
ATOM 710 N N . PRO A 1 90 ? 37.090 -2.416 -38.532 1.00 82.12 90 PRO A N 1
ATOM 711 C CA . PRO A 1 90 ? 36.991 -1.507 -39.671 1.00 82.12 90 PRO A CA 1
ATOM 712 C C . PRO A 1 90 ? 35.650 -1.610 -40.409 1.00 82.12 90 PRO A C 1
ATOM 714 O O . PRO A 1 90 ? 35.227 -2.695 -40.820 1.00 82.12 90 PRO A O 1
ATOM 717 N N . ILE A 1 91 ? 35.006 -0.464 -40.630 1.00 84.38 91 ILE A N 1
ATOM 718 C CA . ILE A 1 91 ? 33.759 -0.378 -41.391 1.00 84.38 91 ILE A CA 1
ATOM 719 C C . ILE A 1 91 ? 34.078 -0.507 -42.878 1.00 84.38 91 ILE A C 1
ATOM 721 O O . ILE A 1 91 ? 34.661 0.391 -43.478 1.00 84.38 91 ILE A O 1
ATOM 725 N N . ARG A 1 92 ? 33.656 -1.614 -43.491 1.00 87.94 92 ARG A N 1
ATOM 726 C CA . ARG A 1 92 ? 33.874 -1.869 -44.928 1.00 87.94 92 ARG A CA 1
ATOM 727 C C . ARG A 1 92 ? 32.771 -1.310 -45.828 1.00 87.94 92 ARG A C 1
ATOM 729 O O . ARG A 1 92 ? 32.930 -1.252 -47.040 1.00 87.94 92 ARG A O 1
ATOM 736 N N . ASN A 1 93 ? 31.630 -0.939 -45.252 1.00 86.75 93 ASN A N 1
ATOM 737 C CA . ASN A 1 93 ? 30.479 -0.454 -46.005 1.00 86.75 93 ASN A CA 1
ATOM 738 C C . ASN A 1 93 ? 30.563 1.073 -46.194 1.00 86.75 93 ASN A C 1
ATOM 740 O O . ASN A 1 93 ? 30.433 1.794 -45.201 1.00 86.75 93 ASN A O 1
ATOM 744 N N . PRO A 1 94 ? 30.684 1.582 -47.437 1.00 88.25 94 PRO A N 1
ATOM 745 C CA . PRO A 1 94 ? 30.881 3.011 -47.705 1.00 88.25 94 PRO A CA 1
ATOM 746 C C . PRO A 1 94 ? 29.683 3.882 -47.295 1.00 88.25 94 PRO A C 1
ATOM 748 O O . PRO A 1 94 ? 29.797 5.102 -47.211 1.00 88.25 94 PRO A O 1
ATOM 751 N N . ARG A 1 95 ? 28.522 3.275 -47.000 1.00 89.44 95 ARG A N 1
ATOM 752 C CA . ARG A 1 95 ? 27.328 3.975 -46.503 1.00 89.44 95 ARG A CA 1
ATOM 753 C C . ARG A 1 95 ? 27.535 4.623 -45.129 1.00 89.44 95 ARG A C 1
ATOM 755 O O . ARG A 1 95 ? 26.805 5.560 -44.796 1.00 89.44 95 ARG A O 1
ATOM 762 N N . TYR A 1 96 ? 28.461 4.112 -44.318 1.00 91.12 96 TYR A N 1
ATOM 763 C CA . TYR A 1 96 ? 28.703 4.605 -42.964 1.00 91.12 96 TYR A CA 1
ATOM 764 C C . TYR A 1 96 ? 30.086 5.244 -42.879 1.00 91.12 96 TYR A C 1
ATOM 766 O O . TYR A 1 96 ? 31.096 4.574 -43.058 1.00 91.12 96 TYR A O 1
ATOM 774 N N . LYS A 1 97 ? 30.113 6.544 -42.577 1.00 89.25 97 LYS A N 1
ATOM 775 C CA . LYS A 1 97 ? 31.339 7.337 -42.428 1.00 89.25 97 LYS A CA 1
ATOM 776 C C . LYS A 1 97 ? 32.107 6.979 -41.157 1.00 89.25 97 LYS A C 1
ATOM 778 O O . LYS A 1 97 ? 33.327 7.063 -41.130 1.00 89.25 97 LYS A O 1
ATOM 783 N N . ASP A 1 98 ? 31.383 6.602 -40.106 1.00 90.19 98 ASP A N 1
ATOM 784 C CA . ASP A 1 98 ? 31.939 6.258 -38.804 1.00 90.19 98 ASP A CA 1
ATOM 785 C C . ASP A 1 98 ? 31.045 5.256 -38.043 1.00 90.19 98 ASP A C 1
ATOM 787 O O . ASP A 1 98 ? 29.905 4.948 -38.422 1.00 90.19 98 ASP A O 1
ATOM 791 N N . HIS A 1 99 ? 31.572 4.748 -36.927 1.00 89.44 99 HIS A N 1
ATOM 792 C CA . HIS A 1 99 ? 30.882 3.794 -36.055 1.00 89.44 99 HIS A CA 1
ATOM 793 C C . HIS A 1 99 ? 29.620 4.369 -35.411 1.00 89.44 99 HIS A C 1
ATOM 795 O O . HIS A 1 99 ? 28.663 3.636 -35.151 1.00 89.44 99 HIS A O 1
ATOM 801 N N . ARG A 1 100 ? 29.571 5.683 -35.186 1.00 90.75 100 ARG A N 1
ATOM 802 C CA . ARG A 1 100 ? 28.412 6.351 -34.589 1.00 90.75 100 ARG A CA 1
ATOM 803 C C . ARG A 1 100 ? 27.230 6.348 -35.556 1.00 90.75 100 ARG A C 1
ATOM 805 O O . ARG A 1 100 ? 26.094 6.088 -35.150 1.00 90.75 100 ARG A O 1
ATOM 812 N N . GLN A 1 101 ? 27.481 6.575 -36.844 1.00 92.56 101 GLN A N 1
ATOM 813 C CA . GLN A 1 101 ? 26.478 6.512 -37.899 1.00 92.56 101 GLN A CA 1
ATOM 814 C C . GLN A 1 101 ? 25.948 5.083 -38.076 1.00 92.56 101 GLN A C 1
ATOM 816 O O . GLN A 1 101 ? 24.730 4.898 -38.179 1.00 92.56 101 GLN A O 1
ATOM 821 N N . LEU A 1 102 ? 26.831 4.076 -38.048 1.00 92.44 102 LEU A N 1
ATOM 822 C CA . LEU A 1 102 ? 26.447 2.661 -38.088 1.00 92.44 102 LEU A CA 1
ATOM 823 C C . LEU A 1 102 ? 25.567 2.282 -36.885 1.00 92.44 102 LEU A C 1
ATOM 825 O O . LEU A 1 102 ? 24.465 1.754 -37.066 1.00 92.44 102 LEU A O 1
ATOM 829 N N . ALA A 1 103 ? 26.000 2.617 -35.668 1.00 92.62 103 ALA A N 1
ATOM 830 C CA . ALA A 1 103 ? 25.251 2.369 -34.439 1.00 92.62 103 ALA A CA 1
ATOM 831 C C . ALA A 1 103 ? 23.867 3.035 -34.457 1.00 92.62 103 ALA A C 1
ATOM 833 O O . ALA A 1 103 ? 22.858 2.403 -34.147 1.00 92.62 103 ALA A O 1
ATOM 834 N N . LYS A 1 104 ? 23.787 4.298 -34.897 1.00 93.44 104 LYS A N 1
ATOM 835 C CA . LYS A 1 104 ? 22.518 5.037 -35.012 1.00 93.44 104 LYS A CA 1
ATOM 836 C C . LYS A 1 104 ? 21.576 4.397 -36.034 1.00 93.44 104 LYS A C 1
ATOM 838 O O . LYS A 1 104 ? 20.364 4.374 -35.819 1.00 93.44 104 LYS A O 1
ATOM 843 N N . SER A 1 105 ? 22.116 3.869 -37.133 1.00 94.56 105 SER A N 1
ATOM 844 C CA . SER A 1 105 ? 21.342 3.130 -38.137 1.00 94.56 105 SER A CA 1
ATOM 845 C C . SER A 1 105 ? 20.765 1.833 -37.554 1.00 94.56 105 SER A C 1
ATOM 847 O O . SER A 1 105 ? 19.560 1.600 -37.652 1.00 94.56 105 SER A O 1
ATOM 849 N N . ARG A 1 106 ? 21.590 1.035 -36.859 1.00 94.62 106 ARG A N 1
ATOM 850 C CA . ARG A 1 106 ? 21.166 -0.185 -36.144 1.00 94.62 106 ARG A CA 1
ATOM 851 C C . ARG A 1 106 ? 20.086 0.104 -35.094 1.00 94.62 106 ARG A C 1
ATOM 853 O O . ARG A 1 106 ? 19.054 -0.563 -35.067 1.00 94.62 106 ARG A O 1
ATOM 860 N N . ALA A 1 107 ? 20.265 1.156 -34.297 1.00 94.25 107 ALA A N 1
ATOM 861 C CA . ALA A 1 107 ? 19.308 1.567 -33.270 1.00 94.25 107 ALA A CA 1
ATOM 862 C C . ALA A 1 107 ? 17.927 1.932 -33.850 1.00 94.25 107 ALA A C 1
ATOM 864 O O . ALA A 1 107 ? 16.893 1.574 -33.285 1.00 94.25 107 ALA A O 1
ATOM 865 N N . ARG A 1 108 ? 17.883 2.590 -35.018 1.00 94.56 108 ARG A N 1
ATOM 866 C CA . ARG A 1 108 ? 16.626 2.904 -35.725 1.00 94.56 108 ARG A CA 1
ATOM 867 C C . ARG A 1 108 ? 15.902 1.655 -36.231 1.00 94.56 108 ARG A C 1
ATOM 869 O O . ARG A 1 108 ? 14.674 1.596 -36.152 1.00 94.56 108 ARG A O 1
ATOM 876 N N . VAL A 1 109 ? 16.646 0.665 -36.728 1.00 95.25 109 VAL A N 1
ATOM 877 C CA . VAL A 1 109 ? 16.079 -0.626 -37.152 1.00 95.25 109 VAL A CA 1
ATOM 878 C C . VAL A 1 109 ? 15.430 -1.331 -35.960 1.00 95.25 109 VAL A C 1
ATOM 880 O O . VAL A 1 109 ? 14.261 -1.706 -36.039 1.00 95.25 109 VAL A O 1
ATOM 883 N N . LEU A 1 110 ? 16.127 -1.414 -34.823 1.00 95.19 110 LEU A N 1
ATOM 884 C CA . LEU A 1 110 ? 15.579 -2.006 -33.595 1.00 95.19 110 LEU A CA 1
ATOM 885 C C . LEU A 1 110 ? 14.362 -1.243 -33.075 1.00 95.19 110 LEU A C 1
ATOM 887 O O . LEU A 1 110 ? 13.359 -1.868 -32.752 1.00 95.19 110 LEU A O 1
ATOM 891 N N . SER A 1 111 ? 14.403 0.094 -33.059 1.00 95.75 111 SER A N 1
ATOM 892 C CA . SER A 1 111 ? 13.253 0.929 -32.683 1.00 95.75 111 SER A CA 1
ATOM 893 C C . SER A 1 111 ? 12.015 0.601 -33.521 1.00 95.75 111 SER A C 1
ATOM 895 O O . SER A 1 111 ? 10.930 0.392 -32.982 1.00 95.75 111 SER A O 1
ATOM 897 N N . THR A 1 112 ? 12.188 0.477 -34.839 1.00 95.81 112 THR A N 1
ATOM 898 C CA . THR A 1 112 ? 11.099 0.132 -35.761 1.00 95.81 112 THR A CA 1
ATOM 899 C C . THR A 1 112 ? 10.538 -1.257 -35.458 1.00 95.81 112 THR A C 1
ATOM 901 O O . THR A 1 112 ? 9.324 -1.436 -35.386 1.00 95.81 112 THR A O 1
ATOM 904 N N . LEU A 1 113 ? 11.407 -2.241 -35.225 1.00 95.31 113 LEU A N 1
ATOM 905 C CA . LEU A 1 113 ? 10.996 -3.614 -34.927 1.00 95.31 113 LEU A CA 1
ATOM 906 C C . LEU A 1 113 ? 10.300 -3.734 -33.570 1.00 95.31 113 LEU A C 1
ATOM 908 O O . LEU A 1 113 ? 9.302 -4.441 -33.468 1.00 95.31 113 LEU A O 1
ATOM 912 N N . LEU A 1 114 ? 10.760 -3.002 -32.554 1.00 96.25 114 LEU A N 1
ATOM 913 C CA . LEU A 1 114 ? 10.102 -2.903 -31.251 1.00 96.25 114 LEU A CA 1
ATOM 914 C C . LEU A 1 114 ? 8.674 -2.359 -31.387 1.00 96.25 114 LEU A C 1
ATOM 916 O O . LEU A 1 114 ? 7.754 -2.920 -30.787 1.00 96.25 114 LEU A O 1
ATOM 920 N N . VAL A 1 115 ? 8.461 -1.341 -32.233 1.00 96.88 115 VAL A N 1
ATOM 921 C CA . VAL A 1 115 ? 7.108 -0.857 -32.560 1.00 96.88 115 VAL A CA 1
ATOM 922 C C . VAL A 1 115 ? 6.268 -1.963 -33.186 1.00 96.88 115 VAL A C 1
ATOM 924 O O . VAL A 1 115 ? 5.150 -2.220 -32.741 1.00 96.88 115 VAL A O 1
ATOM 927 N N . GLN A 1 116 ? 6.821 -2.696 -34.153 1.00 95.12 116 GLN A N 1
ATOM 928 C CA . GLN A 1 116 ? 6.120 -3.825 -34.765 1.00 95.12 116 GLN A CA 1
ATOM 929 C C . GLN A 1 116 ? 5.909 -5.018 -33.808 1.00 95.12 116 GLN A C 1
ATOM 931 O O . GLN A 1 116 ? 5.093 -5.893 -34.093 1.00 95.12 116 GLN A O 1
ATOM 936 N N . PHE A 1 117 ? 6.640 -5.095 -32.692 1.00 95.50 117 PHE A N 1
ATOM 937 C CA . PHE A 1 117 ? 6.416 -6.058 -31.607 1.00 95.50 117 PHE A CA 1
ATOM 938 C C . PHE A 1 117 ? 5.418 -5.560 -30.549 1.00 95.50 117 PHE A C 1
ATOM 940 O O . PHE A 1 117 ? 5.168 -6.262 -29.564 1.00 95.50 117 PHE A O 1
ATOM 947 N N . GLY A 1 118 ? 4.815 -4.389 -30.769 1.00 94.00 118 GLY A N 1
ATOM 948 C CA . GLY A 1 118 ? 3.746 -3.831 -29.945 1.00 94.00 118 GLY A CA 1
ATOM 949 C C . GLY A 1 118 ? 4.211 -2.825 -28.893 1.00 94.00 118 GLY A C 1
ATOM 950 O O . GLY A 1 118 ? 3.438 -2.488 -27.997 1.00 94.00 118 GLY A O 1
ATOM 951 N N . VAL A 1 119 ? 5.455 -2.340 -28.959 1.00 95.25 119 VAL A N 1
ATOM 952 C CA . VAL A 1 119 ? 5.921 -1.262 -28.078 1.00 95.25 119 VAL A CA 1
ATOM 953 C C . VAL A 1 119 ? 5.482 0.088 -28.647 1.00 95.25 119 VAL A C 1
ATOM 955 O O . VAL A 1 119 ? 5.736 0.400 -29.805 1.00 95.25 119 VAL A O 1
ATOM 958 N N . SER A 1 120 ? 4.830 0.928 -27.842 1.00 94.44 120 SER A N 1
ATOM 959 C CA . SER A 1 120 ? 4.453 2.274 -28.293 1.00 94.44 120 SER A CA 1
ATOM 960 C C . SER A 1 120 ? 5.692 3.094 -28.657 1.00 94.44 120 SER A C 1
ATOM 962 O O . SER A 1 120 ? 6.603 3.224 -27.841 1.00 94.44 120 SER A O 1
ATOM 964 N N . LYS A 1 121 ? 5.696 3.711 -29.846 1.00 94.19 121 LYS A N 1
ATOM 965 C CA . LYS A 1 121 ? 6.793 4.573 -30.320 1.00 94.19 121 LYS A CA 1
ATOM 966 C C . LYS A 1 121 ? 7.122 5.697 -29.331 1.00 94.19 121 LYS A C 1
ATOM 968 O O . LYS A 1 121 ? 8.288 6.016 -29.147 1.00 94.19 121 LYS A O 1
ATOM 973 N N . ALA A 1 122 ? 6.113 6.247 -28.653 1.00 93.12 122 ALA A N 1
ATOM 974 C CA . ALA A 1 122 ? 6.287 7.308 -27.658 1.00 93.12 122 ALA A CA 1
ATOM 975 C C . ALA A 1 122 ? 7.074 6.864 -26.410 1.00 93.12 122 ALA A C 1
ATOM 977 O O . ALA A 1 122 ? 7.536 7.703 -25.645 1.00 93.12 122 ALA A O 1
ATOM 978 N N . LYS A 1 123 ? 7.221 5.551 -26.194 1.00 93.31 123 LYS A N 1
ATOM 979 C CA . LYS A 1 123 ? 7.976 4.973 -25.077 1.00 93.31 123 LYS A CA 1
ATOM 980 C C . LYS A 1 123 ? 9.389 4.551 -25.456 1.00 93.31 123 LYS A C 1
ATOM 982 O O . LYS A 1 123 ? 10.069 4.004 -24.600 1.00 93.31 123 LYS A O 1
ATOM 987 N N . ILE A 1 124 ? 9.815 4.744 -26.704 1.00 94.81 124 ILE A N 1
ATOM 988 C CA . ILE A 1 124 ? 11.126 4.293 -27.176 1.00 94.81 124 ILE A CA 1
ATOM 989 C C . ILE A 1 124 ? 12.002 5.510 -27.450 1.00 94.81 124 ILE A C 1
ATOM 991 O O . ILE A 1 124 ? 11.682 6.335 -28.304 1.00 94.81 124 ILE A O 1
ATOM 995 N N . SER A 1 125 ? 13.145 5.576 -26.784 1.00 94.50 125 SER A N 1
ATOM 996 C CA . SER A 1 125 ? 14.245 6.481 -27.108 1.00 94.50 125 SER A CA 1
ATOM 997 C C . SER A 1 125 ? 15.462 5.653 -27.508 1.00 94.50 125 SER A C 1
ATOM 999 O O . SER A 1 125 ? 15.685 4.566 -26.982 1.00 94.50 125 SER A O 1
ATOM 1001 N N . VAL A 1 126 ? 16.229 6.122 -28.494 1.00 93.81 126 VAL A N 1
ATOM 1002 C CA . VAL A 1 126 ? 17.379 5.370 -29.009 1.00 93.81 126 VAL A CA 1
ATOM 1003 C C . VAL A 1 126 ? 18.602 6.255 -29.201 1.00 93.81 126 VAL A C 1
ATOM 1005 O O . VAL A 1 126 ? 18.489 7.385 -29.680 1.00 93.81 126 VAL A O 1
ATOM 1008 N N . VAL A 1 127 ? 19.776 5.709 -28.899 1.00 92.75 127 VAL A N 1
ATOM 1009 C CA . VAL A 1 127 ? 21.081 6.334 -29.118 1.00 92.75 127 VAL A CA 1
ATOM 1010 C C . VAL A 1 127 ? 22.017 5.334 -29.794 1.00 92.75 127 VAL A C 1
ATOM 1012 O O . VAL A 1 127 ? 22.112 4.169 -29.417 1.00 92.75 127 VAL A O 1
ATOM 1015 N N . GLY A 1 128 ? 22.715 5.804 -30.828 1.00 89.44 128 GLY A N 1
ATOM 1016 C CA . GLY A 1 128 ? 23.863 5.103 -31.394 1.00 89.44 128 GLY A CA 1
ATOM 1017 C C . GLY A 1 128 ? 25.137 5.677 -30.796 1.00 89.44 128 GLY A C 1
ATOM 1018 O O . GLY A 1 128 ? 25.493 6.808 -31.132 1.00 89.44 128 GLY A O 1
ATOM 1019 N N . VAL A 1 129 ? 25.787 4.920 -29.913 1.00 86.94 129 VAL A N 1
ATOM 1020 C CA . VAL A 1 129 ? 27.004 5.354 -29.209 1.00 86.94 129 VAL A CA 1
ATOM 1021 C C . VAL A 1 129 ? 28.219 5.241 -30.134 1.00 86.94 129 VAL A C 1
ATOM 1023 O O . VAL A 1 129 ? 29.042 6.150 -30.190 1.00 86.94 129 VAL A O 1
ATOM 1026 N N . GLY A 1 130 ? 28.270 4.183 -30.949 1.00 82.62 130 GLY A N 1
ATOM 1027 C CA . GLY A 1 130 ? 29.405 3.882 -31.821 1.00 82.62 130 GLY A CA 1
ATOM 1028 C C . GLY A 1 130 ? 30.447 3.023 -31.110 1.00 82.62 130 GLY A C 1
ATOM 1029 O O . GLY A 1 130 ? 30.086 2.115 -30.356 1.00 82.62 130 GLY A O 1
ATOM 1030 N N . ARG A 1 131 ? 31.733 3.290 -31.364 1.00 79.31 131 ARG A N 1
ATOM 1031 C CA . ARG A 1 131 ? 32.837 2.494 -30.817 1.00 79.31 131 ARG A CA 1
ATOM 1032 C C . ARG A 1 131 ? 32.881 2.614 -29.297 1.00 79.31 131 ARG A C 1
ATOM 1034 O O . ARG A 1 131 ? 32.876 3.718 -28.764 1.00 79.31 131 ARG A O 1
ATOM 1041 N N . SER A 1 132 ? 32.948 1.471 -28.624 1.00 70.50 132 SER A N 1
ATOM 1042 C CA . SER A 1 132 ? 32.929 1.390 -27.160 1.00 70.50 132 SER A CA 1
ATOM 1043 C C . SER A 1 132 ? 33.992 0.418 -26.672 1.00 70.50 132 SER A C 1
ATOM 1045 O O . SER A 1 132 ? 34.252 -0.582 -27.338 1.00 70.50 132 SER A O 1
ATOM 1047 N N . SER A 1 133 ? 34.598 0.682 -25.518 1.00 59.69 133 SER A N 1
ATOM 1048 C CA . SER A 1 133 ? 35.444 -0.307 -24.838 1.00 59.69 133 SER A CA 1
ATOM 1049 C C . SER A 1 133 ? 34.579 -1.301 -24.038 1.00 59.69 133 SER A C 1
ATOM 1051 O O . SER A 1 133 ? 33.424 -0.978 -23.711 1.00 59.69 133 SER A O 1
ATOM 1053 N N . PRO A 1 134 ? 35.101 -2.501 -23.723 1.00 59.69 134 PRO A N 1
ATOM 1054 C CA . PRO A 1 134 ? 34.468 -3.412 -22.768 1.00 59.69 134 PRO A CA 1
ATOM 1055 C C . PRO A 1 134 ? 34.295 -2.717 -21.413 1.00 59.69 134 PRO A C 1
ATOM 1057 O O . PRO A 1 134 ? 35.092 -1.837 -21.065 1.00 59.69 134 PRO A O 1
ATOM 1060 N N . ARG A 1 135 ? 33.245 -3.054 -20.654 1.00 62.47 135 ARG A N 1
ATOM 1061 C CA . ARG A 1 135 ? 33.094 -2.511 -19.294 1.00 62.47 135 ARG A CA 1
ATOM 1062 C C . ARG A 1 135 ? 34.128 -3.137 -18.356 1.00 62.47 135 ARG A C 1
ATOM 1064 O O . ARG A 1 135 ? 34.703 -4.180 -18.649 1.00 62.47 135 ARG A O 1
ATOM 1071 N N . ALA A 1 136 ? 34.377 -2.495 -17.213 1.00 47.06 136 ALA A N 1
ATOM 1072 C CA . ALA A 1 136 ? 35.283 -3.037 -16.202 1.00 47.06 136 ALA A CA 1
ATOM 1073 C C . ALA A 1 136 ? 34.820 -4.444 -15.770 1.00 47.06 136 ALA A C 1
ATOM 1075 O O . ALA A 1 136 ? 33.730 -4.585 -15.218 1.00 47.06 136 ALA A O 1
ATOM 1076 N N . GLY A 1 137 ? 35.644 -5.463 -16.043 1.00 50.09 137 GLY A N 1
ATOM 1077 C CA . GLY A 1 137 ? 35.355 -6.876 -15.757 1.00 50.09 137 GLY A CA 1
ATOM 1078 C C . GLY A 1 137 ? 34.962 -7.737 -16.968 1.00 50.09 137 GLY A C 1
ATOM 1079 O O . GLY A 1 137 ? 34.908 -8.953 -16.829 1.00 50.09 137 GLY A O 1
ATOM 1080 N N . GLU A 1 138 ? 34.737 -7.145 -18.144 1.00 54.97 138 GLU A N 1
ATOM 1081 C CA . GLU A 1 138 ? 34.429 -7.848 -19.402 1.00 54.97 138 GLU A CA 1
ATOM 1082 C C . GLU A 1 138 ? 35.712 -8.042 -20.245 1.00 54.97 138 GLU A C 1
ATOM 1084 O O . GLU A 1 138 ? 36.506 -7.106 -20.391 1.00 54.97 138 GLU A O 1
ATOM 1089 N N . GLN A 1 139 ? 35.954 -9.251 -20.778 1.00 42.91 139 GLN A N 1
ATOM 1090 C CA . GLN A 1 139 ? 37.141 -9.582 -21.583 1.00 42.91 139 GLN A CA 1
ATOM 1091 C C . GLN A 1 139 ? 36.753 -9.992 -23.012 1.00 42.91 139 GLN A C 1
ATOM 1093 O O . GLN A 1 139 ? 36.364 -11.131 -23.258 1.00 42.91 139 GLN A O 1
ATOM 1098 N N . GLY A 1 140 ? 36.974 -9.095 -23.980 1.00 48.56 140 GLY A N 1
ATOM 1099 C CA . GLY A 1 140 ? 36.911 -9.415 -25.413 1.00 48.56 140 GLY A CA 1
ATOM 1100 C C . GLY A 1 140 ? 36.309 -8.308 -26.285 1.00 48.56 140 GLY A C 1
ATOM 1101 O O . GLY A 1 140 ? 35.663 -7.386 -25.799 1.00 48.56 140 GLY A O 1
ATOM 1102 N N . SER A 1 141 ? 36.506 -8.388 -27.608 1.00 48.56 141 SER A N 1
ATOM 1103 C CA . SER A 1 141 ? 35.929 -7.433 -28.574 1.00 48.56 141 SER A CA 1
ATOM 1104 C C . SER A 1 141 ? 34.411 -7.578 -28.758 1.00 48.56 141 SER A C 1
ATOM 1106 O O . SER A 1 141 ? 33.767 -6.619 -29.183 1.00 48.56 141 SER A O 1
ATOM 1108 N N . GLY A 1 142 ? 33.841 -8.749 -28.440 1.00 51.12 142 GLY A N 1
ATOM 1109 C CA . GLY A 1 142 ? 32.392 -9.002 -28.476 1.00 51.12 142 GLY A CA 1
ATOM 1110 C C . GLY A 1 142 ? 31.629 -8.227 -27.399 1.00 51.12 142 GLY A C 1
ATOM 1111 O O . GLY A 1 142 ? 30.532 -7.731 -27.645 1.00 51.12 142 GLY A O 1
ATOM 1112 N N . ASP A 1 143 ? 32.268 -7.974 -26.254 1.00 59.94 143 ASP A N 1
ATOM 1113 C CA . ASP A 1 143 ? 31.680 -7.200 -25.155 1.00 59.94 143 ASP A CA 1
ATOM 1114 C C . ASP A 1 143 ? 31.529 -5.711 -25.510 1.00 59.94 143 ASP A C 1
ATOM 1116 O O . ASP A 1 143 ? 30.653 -5.014 -24.995 1.00 59.94 143 ASP A O 1
ATOM 1120 N N . SER A 1 144 ? 32.321 -5.212 -26.463 1.00 69.19 144 SER A N 1
ATOM 1121 C CA . SER A 1 144 ? 32.180 -3.871 -27.043 1.00 69.19 144 SER A CA 1
ATOM 1122 C C . SER A 1 144 ? 31.002 -3.743 -28.017 1.00 69.19 144 SER A C 1
ATOM 1124 O O . SER A 1 144 ? 30.435 -2.654 -28.153 1.00 69.19 144 SER A O 1
ATOM 1126 N N . ASN A 1 145 ? 30.621 -4.825 -28.708 1.00 84.00 145 ASN A N 1
ATOM 1127 C CA . ASN A 1 145 ? 29.519 -4.842 -29.670 1.00 84.00 145 ASN A CA 1
ATOM 1128 C C . ASN A 1 145 ? 28.246 -5.369 -28.997 1.00 84.00 145 ASN A C 1
ATOM 1130 O O . ASN A 1 145 ? 27.931 -6.557 -29.013 1.00 84.00 145 ASN A O 1
ATOM 1134 N N . ARG A 1 146 ? 27.462 -4.453 -28.431 1.00 89.44 146 ARG A N 1
ATOM 1135 C CA . ARG A 1 146 ? 26.297 -4.789 -27.606 1.00 89.44 146 ARG A CA 1
ATOM 1136 C C . ARG A 1 146 ? 25.125 -3.845 -27.825 1.00 89.44 146 ARG A C 1
ATOM 1138 O O . ARG A 1 146 ? 25.275 -2.703 -28.262 1.00 89.44 146 ARG A O 1
ATOM 1145 N N . ILE A 1 147 ? 23.946 -4.334 -27.476 1.00 92.38 147 ILE A N 1
ATOM 1146 C CA . ILE A 1 147 ? 22.709 -3.572 -27.381 1.00 92.38 147 ILE A CA 1
ATOM 1147 C C . ILE A 1 147 ? 22.352 -3.507 -25.898 1.00 92.38 147 ILE A C 1
ATOM 1149 O O . ILE A 1 147 ? 22.095 -4.536 -25.279 1.00 92.38 147 ILE A O 1
ATOM 1153 N N . VAL A 1 148 ? 22.326 -2.306 -25.330 1.00 93.94 148 VAL A N 1
ATOM 1154 C CA . VAL A 1 148 ? 21.883 -2.087 -23.952 1.00 93.94 148 VAL A CA 1
ATOM 1155 C C . VAL A 1 148 ? 20.467 -1.532 -23.977 1.00 93.94 148 VAL A C 1
ATOM 1157 O O . VAL A 1 148 ? 20.173 -0.556 -24.665 1.00 93.94 148 VAL A O 1
ATOM 1160 N N . ILE A 1 149 ? 19.573 -2.162 -23.229 1.00 95.56 149 ILE A N 1
ATOM 1161 C CA . ILE A 1 149 ? 18.185 -1.746 -23.068 1.00 95.56 149 ILE A CA 1
ATOM 1162 C C . ILE A 1 149 ? 18.002 -1.331 -21.618 1.00 95.56 149 ILE A C 1
ATOM 1164 O O . ILE A 1 149 ? 18.111 -2.154 -20.715 1.00 95.56 149 ILE A O 1
ATOM 1168 N N . VAL A 1 150 ? 17.680 -0.063 -21.399 1.00 95.19 150 VAL A N 1
ATOM 1169 C CA . VAL A 1 150 ? 17.338 0.471 -20.083 1.00 95.19 150 VAL A CA 1
ATOM 1170 C C . VAL A 1 150 ? 15.836 0.715 -20.036 1.00 95.19 150 VAL A C 1
ATOM 1172 O O . VAL A 1 150 ? 15.309 1.540 -20.781 1.00 95.19 150 VAL A O 1
ATOM 1175 N N . LEU A 1 151 ? 15.130 0.019 -19.149 1.00 95.06 151 LEU A N 1
ATOM 1176 C CA . LEU A 1 151 ? 13.750 0.350 -18.814 1.00 95.06 151 LEU A CA 1
ATOM 1177 C C . LEU A 1 151 ? 13.753 1.281 -17.611 1.00 95.06 151 LEU A C 1
ATOM 1179 O O . LEU A 1 151 ? 14.257 0.923 -16.550 1.00 95.06 151 LEU A O 1
ATOM 1183 N N . HIS A 1 152 ? 13.166 2.460 -17.756 1.00 92.38 152 HIS A N 1
ATOM 1184 C CA . HIS A 1 152 ? 13.175 3.483 -16.716 1.00 92.38 152 HIS A CA 1
ATOM 1185 C C . HIS A 1 152 ? 11.781 4.093 -16.541 1.00 92.38 152 HIS A C 1
ATOM 1187 O O . HIS A 1 152 ? 11.010 4.126 -17.500 1.00 92.38 152 HIS A O 1
ATOM 1193 N N . PRO A 1 153 ? 11.419 4.589 -15.347 1.00 88.81 153 PRO A N 1
ATOM 1194 C CA . PRO A 1 153 ? 10.135 5.254 -15.154 1.00 88.81 153 PRO A CA 1
ATOM 1195 C C . PRO A 1 153 ? 9.943 6.434 -16.112 1.00 88.81 153 PRO A C 1
ATOM 1197 O O . PRO A 1 153 ? 10.857 7.226 -16.335 1.00 88.81 153 PRO A O 1
ATOM 1200 N N . ALA A 1 154 ? 8.748 6.571 -16.683 1.00 82.81 154 ALA A N 1
ATOM 1201 C CA . ALA A 1 154 ? 8.445 7.677 -17.578 1.00 82.81 154 ALA A CA 1
ATOM 1202 C C . ALA A 1 154 ? 8.637 9.030 -16.868 1.00 82.81 154 ALA A C 1
ATOM 1204 O O . ALA A 1 154 ? 8.287 9.194 -15.697 1.00 82.81 154 ALA A O 1
ATOM 1205 N N . GLY A 1 155 ? 9.194 10.004 -17.591 1.00 79.69 155 GLY A N 1
ATOM 1206 C CA . GLY A 1 155 ? 9.512 11.331 -17.058 1.00 79.69 155 GLY A CA 1
ATOM 1207 C C . GLY A 1 155 ? 10.876 11.440 -16.370 1.00 79.69 155 GLY A C 1
ATOM 1208 O O . GLY A 1 155 ? 11.231 12.535 -15.943 1.00 79.69 155 GLY A O 1
ATOM 1209 N N . THR A 1 156 ? 11.654 10.355 -16.279 1.00 85.88 156 THR A N 1
ATOM 1210 C CA . THR A 1 156 ? 13.090 10.442 -15.979 1.00 85.88 156 THR A CA 1
ATOM 1211 C C . THR A 1 156 ? 13.896 10.533 -17.272 1.00 85.88 156 THR A C 1
ATOM 1213 O O . THR A 1 156 ? 13.555 9.904 -18.276 1.00 85.88 156 THR A O 1
ATOM 1216 N N . GLU A 1 157 ? 14.956 11.340 -17.262 1.00 85.12 157 GLU A N 1
ATOM 1217 C CA . GLU A 1 157 ? 15.874 11.442 -18.393 1.00 85.12 157 GLU A CA 1
ATOM 1218 C C . GLU A 1 157 ? 16.979 10.389 -18.254 1.00 85.12 157 GLU A C 1
ATOM 1220 O O . GLU A 1 157 ? 17.654 10.313 -17.227 1.00 85.12 157 GLU A O 1
ATOM 1225 N N . VAL A 1 158 ? 17.171 9.583 -19.299 1.00 90.31 158 VAL A N 1
ATOM 1226 C CA . VAL A 1 158 ? 18.295 8.649 -19.422 1.00 90.31 158 VAL A CA 1
ATOM 1227 C C . VAL A 1 158 ? 19.088 9.051 -20.656 1.00 90.31 158 VAL A C 1
ATOM 1229 O O . VAL A 1 158 ? 18.575 8.996 -21.772 1.00 90.31 158 VAL A O 1
ATOM 1232 N N . LYS A 1 159 ? 20.331 9.491 -20.444 1.00 86.75 159 LYS A N 1
ATOM 1233 C CA . LYS A 1 159 ? 21.268 9.849 -21.524 1.00 86.75 159 LYS A CA 1
ATOM 1234 C C . LYS A 1 159 ? 22.267 8.742 -21.820 1.00 86.75 159 LYS A C 1
ATOM 1236 O O . LYS A 1 159 ? 22.765 8.675 -22.938 1.00 86.75 159 LYS A O 1
ATOM 1241 N N . SER A 1 160 ? 22.588 7.940 -20.803 1.00 88.81 160 SER A N 1
ATOM 1242 C CA . SER A 1 160 ? 23.504 6.816 -20.911 1.00 88.81 160 SER A CA 1
ATOM 1243 C C . SER A 1 160 ? 23.158 5.704 -19.929 1.00 88.81 160 SER A C 1
ATOM 1245 O O . SER A 1 160 ? 22.745 5.996 -18.805 1.00 88.81 160 SER A O 1
ATOM 1247 N N . SER A 1 161 ? 23.377 4.442 -20.307 1.00 86.56 161 SER A N 1
ATOM 1248 C CA . SER A 1 161 ? 23.272 3.317 -19.370 1.00 86.56 161 SER A CA 1
ATOM 1249 C C . SER A 1 161 ? 24.373 3.294 -18.299 1.00 86.56 161 SER A C 1
ATOM 1251 O O . SER A 1 161 ? 24.219 2.595 -17.304 1.00 86.56 161 SER A O 1
ATOM 1253 N N . GLU A 1 162 ? 25.454 4.069 -18.452 1.00 85.31 162 GLU A N 1
ATOM 1254 C CA . GLU A 1 162 ? 26.523 4.202 -17.443 1.00 85.31 162 GLU A CA 1
ATOM 1255 C C . GLU A 1 162 ? 26.188 5.227 -16.351 1.00 85.31 162 GLU A C 1
ATOM 1257 O O . GLU A 1 162 ? 26.753 5.197 -15.260 1.00 85.31 162 GLU A O 1
ATOM 1262 N N . LYS A 1 163 ? 25.265 6.152 -16.638 1.00 85.50 163 LYS A N 1
ATOM 1263 C CA . LYS A 1 163 ? 24.837 7.217 -15.722 1.00 85.50 163 LYS A CA 1
ATOM 1264 C C . LYS A 1 163 ? 23.320 7.205 -15.610 1.00 85.50 163 LYS A C 1
ATOM 1266 O O . LYS A 1 163 ? 22.627 8.042 -16.191 1.00 85.50 163 LYS A O 1
ATOM 1271 N N . LEU A 1 164 ? 22.814 6.218 -14.879 1.00 87.12 164 LEU A N 1
ATOM 1272 C CA . LEU A 1 164 ? 21.385 6.057 -14.639 1.00 87.12 164 LEU A CA 1
ATOM 1273 C C . LEU A 1 164 ? 20.854 7.128 -13.668 1.00 87.12 164 LEU A C 1
ATOM 1275 O O . LEU A 1 164 ? 21.573 7.554 -12.761 1.00 87.12 164 LEU A O 1
ATOM 1279 N N . PRO A 1 165 ? 19.596 7.575 -13.835 1.00 81.88 165 PRO A N 1
ATOM 1280 C CA . PRO A 1 165 ? 19.002 8.572 -12.958 1.00 81.88 165 PRO A CA 1
ATOM 1281 C C . PRO A 1 165 ? 18.873 8.040 -11.528 1.00 81.88 165 PRO A C 1
ATOM 1283 O O . PRO A 1 165 ? 18.444 6.907 -11.306 1.00 81.88 165 PRO A O 1
ATOM 1286 N N . SER A 1 166 ? 19.183 8.890 -10.546 1.00 81.44 166 SER A N 1
ATOM 1287 C CA . SER A 1 166 ? 18.895 8.583 -9.145 1.00 81.44 166 SER A CA 1
ATOM 1288 C C . SER A 1 166 ? 17.386 8.547 -8.928 1.00 81.44 166 SER A C 1
ATOM 1290 O O . SER A 1 166 ? 16.681 9.526 -9.171 1.00 81.44 166 SER A O 1
ATOM 1292 N N . MET A 1 167 ? 16.893 7.431 -8.401 1.00 84.75 167 MET A N 1
ATOM 1293 C CA . MET A 1 167 ? 15.477 7.234 -8.098 1.00 84.75 167 MET A CA 1
ATOM 1294 C C . MET A 1 167 ? 15.116 7.692 -6.677 1.00 84.75 167 MET A C 1
ATOM 1296 O O . MET A 1 167 ? 14.197 7.171 -6.045 1.00 84.75 167 MET A O 1
ATOM 1300 N N . LYS A 1 168 ? 15.837 8.686 -6.142 1.00 83.56 168 LYS A N 1
ATOM 1301 C CA . LYS A 1 168 ? 15.599 9.216 -4.794 1.00 83.56 168 LYS A CA 1
ATOM 1302 C C . LYS A 1 168 ? 14.156 9.719 -4.662 1.00 83.56 168 LYS A C 1
ATOM 1304 O O . LYS A 1 168 ? 13.693 10.537 -5.455 1.00 83.56 168 LYS A O 1
ATOM 1309 N N . GLY A 1 169 ? 13.451 9.224 -3.646 1.00 84.00 169 GLY A N 1
ATOM 1310 C CA . GLY A 1 169 ? 12.051 9.567 -3.376 1.00 84.00 169 GLY A CA 1
ATOM 1311 C C . GLY A 1 169 ? 11.024 8.800 -4.214 1.00 84.00 169 GLY A C 1
ATOM 1312 O O . GLY A 1 169 ? 9.830 9.035 -4.038 1.00 84.00 169 GLY A O 1
ATOM 1313 N N . TRP A 1 170 ? 11.452 7.895 -5.100 1.00 89.88 170 TRP A N 1
ATOM 1314 C CA . TRP A 1 170 ? 10.566 6.935 -5.751 1.00 89.88 170 TRP A CA 1
ATOM 1315 C C . TRP A 1 170 ? 10.520 5.656 -4.931 1.00 89.88 170 TRP A C 1
ATOM 1317 O O . TRP A 1 170 ? 11.537 5.015 -4.684 1.00 89.88 170 TRP A O 1
ATOM 1327 N N . GLU A 1 171 ? 9.322 5.286 -4.508 1.00 91.38 171 GLU A N 1
ATOM 1328 C CA . GLU A 1 171 ? 9.115 4.197 -3.566 1.00 91.38 171 GLU A CA 1
ATOM 1329 C C . GLU A 1 171 ? 8.021 3.282 -4.100 1.00 91.38 171 GLU A C 1
ATOM 1331 O O . GLU A 1 171 ? 6.900 3.723 -4.371 1.00 91.38 171 GLU A O 1
ATOM 1336 N N . ARG A 1 172 ? 8.326 1.991 -4.230 1.00 92.19 172 ARG A N 1
ATOM 1337 C CA . ARG A 1 172 ? 7.313 0.973 -4.485 1.00 92.19 172 ARG A CA 1
ATOM 1338 C C . ARG A 1 172 ? 6.701 0.573 -3.151 1.00 92.19 172 ARG A C 1
ATOM 1340 O O . ARG A 1 172 ? 7.368 0.028 -2.280 1.00 92.19 172 ARG A O 1
ATOM 1347 N N . GLN A 1 173 ? 5.422 0.861 -3.006 1.00 94.69 173 GLN A N 1
ATOM 1348 C CA . GLN A 1 173 ? 4.603 0.465 -1.878 1.00 94.69 173 GLN A CA 1
ATOM 1349 C C . GLN A 1 173 ? 4.009 -0.908 -2.173 1.00 94.69 173 GLN A C 1
ATOM 1351 O O . GLN A 1 173 ? 3.368 -1.089 -3.207 1.00 94.69 173 GLN A O 1
ATOM 1356 N N . VAL A 1 174 ? 4.222 -1.863 -1.273 1.00 94.88 174 VAL A N 1
ATOM 1357 C CA . VAL A 1 174 ? 3.583 -3.181 -1.287 1.00 94.88 174 VAL A CA 1
ATOM 1358 C C . VAL A 1 174 ? 2.774 -3.295 -0.006 1.00 94.88 174 VAL A C 1
ATOM 1360 O O . VAL A 1 174 ? 3.329 -3.180 1.083 1.00 94.88 174 VAL A O 1
ATOM 1363 N N . VAL A 1 175 ? 1.464 -3.472 -0.134 1.00 94.88 175 VAL A N 1
ATOM 1364 C CA . VAL A 1 175 ? 0.542 -3.600 0.996 1.00 94.88 175 VAL A CA 1
ATOM 1365 C C . VAL A 1 175 ? -0.077 -4.987 0.928 1.00 94.88 175 VAL A C 1
ATOM 1367 O O . VAL A 1 175 ? -0.786 -5.303 -0.031 1.00 94.88 175 VAL A O 1
ATOM 1370 N N . GLN A 1 176 ? 0.217 -5.808 1.931 1.00 94.38 176 GLN A N 1
ATOM 1371 C CA . GLN A 1 176 ? -0.399 -7.117 2.109 1.00 94.38 176 GLN A CA 1
ATOM 1372 C C . GLN A 1 176 ? -1.520 -7.001 3.133 1.00 94.38 176 GLN A C 1
ATOM 1374 O O . GLN A 1 176 ? -1.376 -6.368 4.181 1.00 94.38 176 GLN A O 1
ATOM 1379 N N . ILE A 1 177 ? -2.652 -7.600 2.803 1.00 93.56 177 ILE A N 1
ATOM 1380 C CA . ILE A 1 177 ? -3.895 -7.523 3.551 1.00 93.56 177 ILE A CA 1
ATOM 1381 C C . ILE A 1 177 ? -4.341 -8.953 3.793 1.00 93.56 177 ILE A C 1
ATOM 1383 O O . ILE A 1 177 ? -4.825 -9.621 2.885 1.00 93.56 177 ILE A O 1
ATOM 1387 N N . THR A 1 178 ? -4.182 -9.427 5.017 1.00 91.94 178 THR A N 1
ATOM 1388 C CA . THR A 1 178 ? -4.631 -10.756 5.422 1.00 91.94 178 THR A CA 1
ATOM 1389 C C . THR A 1 178 ? -5.956 -10.634 6.156 1.00 91.94 178 THR A C 1
ATOM 1391 O O . THR A 1 178 ? -6.107 -9.777 7.029 1.00 91.94 178 THR A O 1
ATOM 1394 N N . TYR A 1 179 ? -6.893 -11.511 5.814 1.00 90.50 179 TYR A N 1
ATOM 1395 C CA . TYR A 1 179 ? -8.158 -11.687 6.507 1.00 90.50 179 TYR A CA 1
ATOM 1396 C C . TYR A 1 179 ? -8.261 -13.115 7.034 1.00 90.50 179 TYR A C 1
ATOM 1398 O O . TYR A 1 179 ? -8.156 -14.067 6.256 1.00 90.50 179 TYR A O 1
ATOM 1406 N N . ALA A 1 180 ? -8.457 -13.271 8.341 1.00 88.69 180 ALA A N 1
ATOM 1407 C CA . ALA A 1 180 ? -8.555 -14.573 8.985 1.00 88.69 180 ALA A CA 1
ATOM 1408 C C . ALA A 1 180 ? -9.683 -14.615 10.019 1.00 88.69 180 ALA A C 1
ATOM 1410 O O . ALA A 1 180 ? -9.875 -13.667 10.777 1.00 88.69 180 ALA A O 1
ATOM 1411 N N . ASN A 1 181 ? -10.383 -15.751 10.078 1.00 83.81 181 ASN A N 1
ATOM 1412 C CA . ASN A 1 181 ? -11.379 -16.077 11.105 1.00 83.81 181 ASN A CA 1
ATOM 1413 C C . ASN A 1 181 ? -12.548 -15.072 11.198 1.00 83.81 181 ASN A C 1
ATOM 1415 O O . ASN A 1 181 ? -13.083 -14.840 12.280 1.00 83.81 181 ASN A O 1
ATOM 1419 N N . GLY A 1 182 ? -12.948 -14.473 10.071 1.00 79.38 182 GLY A N 1
ATOM 1420 C CA . GLY A 1 182 ? -14.071 -13.535 9.995 1.00 79.38 182 GLY A CA 1
ATOM 1421 C C . GLY A 1 182 ? -15.154 -13.947 8.982 1.00 79.38 182 GLY A C 1
ATOM 1422 O O . GLY A 1 182 ? -14.934 -14.864 8.185 1.00 79.38 182 GLY A O 1
ATOM 1423 N N . PRO A 1 183 ? -16.339 -13.304 9.016 1.00 83.44 183 PRO A N 1
ATOM 1424 C CA . PRO A 1 183 ? -17.443 -13.592 8.097 1.00 83.44 183 PRO A CA 1
ATOM 1425 C C . PRO A 1 183 ? -17.096 -13.277 6.633 1.00 83.44 183 PRO A C 1
ATOM 1427 O O . PRO A 1 183 ? -16.159 -12.540 6.335 1.00 83.44 183 PRO A O 1
ATOM 1430 N N . ALA A 1 184 ? -17.878 -13.807 5.687 1.00 87.12 184 ALA A N 1
ATOM 1431 C CA . ALA A 1 184 ? -17.692 -13.456 4.280 1.00 87.12 184 ALA A CA 1
ATOM 1432 C C . ALA A 1 184 ? -17.892 -11.948 4.056 1.00 87.12 184 ALA A C 1
ATOM 1434 O O . ALA A 1 184 ? -18.770 -11.324 4.656 1.00 87.12 184 ALA A O 1
ATOM 1435 N N . VAL A 1 185 ? -17.094 -11.385 3.151 1.00 89.06 185 VAL A N 1
ATOM 1436 C CA . VAL A 1 185 ? -17.082 -9.951 2.862 1.00 89.06 185 VAL A CA 1
ATOM 1437 C C . VAL A 1 185 ? -17.515 -9.700 1.424 1.00 89.06 185 VAL A C 1
ATOM 1439 O O . VAL A 1 185 ? -17.108 -10.399 0.494 1.00 89.06 185 VAL A O 1
ATOM 1442 N N . SER A 1 186 ? -18.335 -8.679 1.220 1.00 90.00 186 SER A N 1
ATOM 1443 C CA . SER A 1 186 ? -18.754 -8.203 -0.096 1.00 90.00 186 SER A CA 1
ATOM 1444 C C . SER A 1 186 ? -18.357 -6.740 -0.274 1.00 90.00 186 SER A C 1
ATOM 1446 O O . SER A 1 186 ? -18.159 -6.019 0.702 1.00 90.00 186 SER A O 1
ATOM 1448 N N . GLY A 1 187 ? -18.154 -6.312 -1.524 1.00 88.50 187 GLY A N 1
ATOM 1449 C CA . GLY A 1 187 ? -17.783 -4.924 -1.813 1.00 88.50 187 GLY A CA 1
ATOM 1450 C C . GLY A 1 187 ? -16.479 -4.463 -1.148 1.00 88.50 187 GLY A C 1
ATOM 1451 O O . GLY A 1 187 ? -16.381 -3.298 -0.785 1.00 88.50 187 GLY A O 1
ATOM 1452 N N . LEU A 1 188 ? -15.491 -5.353 -0.969 1.00 92.12 188 LEU A N 1
ATOM 1453 C CA . LEU A 1 188 ? -14.226 -5.006 -0.324 1.00 92.12 188 LEU A CA 1
ATOM 1454 C C . LEU A 1 188 ? -13.528 -3.886 -1.095 1.00 92.12 188 LEU A C 1
ATOM 1456 O O . LEU A 1 188 ? -13.175 -4.053 -2.266 1.00 92.12 188 LEU A O 1
ATOM 1460 N N . THR A 1 189 ? -13.272 -2.782 -0.410 1.00 93.12 189 THR A N 1
ATOM 1461 C CA . THR A 1 189 ? -12.551 -1.628 -0.925 1.00 93.12 189 THR A CA 1
ATOM 1462 C C . THR A 1 189 ? -11.406 -1.278 0.012 1.00 93.12 189 THR A C 1
ATOM 1464 O O . THR A 1 189 ? -11.583 -1.173 1.222 1.00 93.12 189 THR A O 1
ATOM 1467 N N . VAL A 1 190 ? -10.224 -1.057 -0.555 1.00 93.69 190 VAL A N 1
ATOM 1468 C CA . VAL A 1 190 ? -9.052 -0.557 0.168 1.00 93.69 190 VAL A CA 1
ATOM 1469 C C . VAL A 1 190 ? -8.822 0.887 -0.243 1.00 93.69 190 VAL A C 1
ATOM 1471 O O . VAL A 1 190 ? -8.766 1.204 -1.431 1.00 93.69 190 VAL A O 1
ATOM 1474 N N . ARG A 1 191 ? -8.698 1.773 0.735 1.00 93.06 191 ARG A N 1
ATOM 1475 C CA . ARG A 1 191 ? -8.394 3.186 0.556 1.00 93.06 191 ARG A CA 1
ATOM 1476 C C . ARG A 1 191 ? -6.997 3.461 1.094 1.00 93.06 191 ARG A C 1
ATOM 1478 O O . ARG A 1 191 ? -6.719 3.234 2.261 1.00 93.06 191 ARG A O 1
ATOM 1485 N N . GLU A 1 192 ? -6.157 4.015 0.240 1.00 93.00 192 GLU A N 1
ATOM 1486 C CA . GLU A 1 192 ? -4.805 4.468 0.554 1.00 93.00 192 GLU A CA 1
ATOM 1487 C C . GLU A 1 192 ? -4.794 5.996 0.558 1.00 93.00 192 GLU A C 1
ATOM 1489 O O . GLU A 1 192 ? -4.847 6.612 -0.508 1.00 93.00 192 GLU A O 1
ATOM 1494 N N . ALA A 1 193 ? -4.770 6.620 1.734 1.00 90.94 193 ALA A N 1
ATOM 1495 C CA . ALA A 1 193 ? -4.647 8.068 1.856 1.00 90.94 193 ALA A CA 1
ATOM 1496 C C . ALA A 1 193 ? -3.173 8.475 1.723 1.00 90.94 193 ALA A C 1
ATOM 1498 O O . ALA A 1 193 ? -2.328 8.099 2.533 1.00 90.94 193 ALA A O 1
ATOM 1499 N N . LEU A 1 194 ? -2.864 9.233 0.675 1.00 90.75 194 LEU A N 1
ATOM 1500 C CA . LEU A 1 194 ? -1.532 9.747 0.395 1.00 90.75 194 LEU A CA 1
ATOM 1501 C C . LEU A 1 194 ? -1.314 11.076 1.136 1.00 90.75 194 LEU A C 1
ATOM 1503 O O . LEU A 1 194 ? -2.167 11.968 1.048 1.00 90.75 194 LEU A O 1
ATOM 1507 N N . PRO A 1 195 ? -0.168 11.251 1.818 1.00 88.94 195 PRO A N 1
ATOM 1508 C CA . PRO A 1 195 ? 0.248 12.554 2.328 1.00 88.94 195 PRO A CA 1
ATOM 1509 C C . PRO A 1 195 ? 0.347 13.604 1.210 1.00 88.94 195 PRO A C 1
ATOM 1511 O O . PRO A 1 195 ? 0.571 13.266 0.049 1.00 88.94 195 PRO A O 1
ATOM 1514 N N . SER A 1 196 ? 0.235 14.890 1.553 1.00 87.38 196 SER A N 1
ATOM 1515 C CA . SER A 1 196 ? 0.229 15.999 0.580 1.00 87.38 196 SER A CA 1
ATOM 1516 C C . SER A 1 196 ? 1.481 16.070 -0.305 1.00 87.38 196 SER A C 1
ATOM 1518 O O . SER A 1 196 ? 1.406 16.520 -1.445 1.00 87.38 196 SER A O 1
ATOM 1520 N N . HIS A 1 197 ? 2.621 15.594 0.195 1.00 86.38 197 HIS A N 1
ATOM 1521 C CA . HIS A 1 197 ? 3.912 15.539 -0.498 1.00 86.38 197 HIS A CA 1
ATOM 1522 C C . HIS A 1 197 ? 4.189 14.201 -1.199 1.00 86.38 197 HIS A C 1
ATOM 1524 O O . HIS A 1 197 ? 5.316 13.949 -1.629 1.00 86.38 197 HIS A O 1
ATOM 1530 N N . VAL A 1 198 ? 3.196 13.314 -1.285 1.00 90.69 198 VAL A N 1
ATOM 1531 C CA . VAL A 1 198 ? 3.313 11.990 -1.903 1.00 90.69 198 VAL A CA 1
ATOM 1532 C C . VAL A 1 198 ? 2.370 11.912 -3.096 1.00 90.69 198 VAL A C 1
ATOM 1534 O O . VAL A 1 198 ? 1.157 12.050 -2.966 1.00 90.69 198 VAL A O 1
ATOM 1537 N N . GLN A 1 199 ? 2.925 11.646 -4.275 1.00 91.38 199 GLN A N 1
ATOM 1538 C CA . GLN A 1 199 ? 2.172 11.554 -5.522 1.00 91.38 199 GLN A CA 1
ATOM 1539 C C . GLN A 1 199 ? 2.198 10.128 -6.063 1.00 91.38 199 GLN A C 1
ATOM 1541 O O . GLN A 1 199 ? 3.257 9.515 -6.170 1.00 91.38 199 GLN A O 1
ATOM 1546 N N . TYR A 1 200 ? 1.039 9.594 -6.439 1.00 92.94 200 TYR A N 1
ATOM 1547 C CA . TYR A 1 200 ? 0.958 8.296 -7.105 1.00 92.94 200 TYR A CA 1
ATOM 1548 C C . TYR A 1 200 ? 1.479 8.373 -8.544 1.00 92.94 200 TYR A C 1
ATOM 1550 O O . TYR A 1 200 ? 1.063 9.229 -9.327 1.00 92.94 200 TYR A O 1
ATOM 1558 N N . VAL A 1 201 ? 2.353 7.435 -8.911 1.00 91.00 201 VAL A N 1
ATOM 1559 C CA . VAL A 1 201 ? 2.825 7.268 -10.286 1.00 91.00 201 VAL A CA 1
ATOM 1560 C C . VAL A 1 201 ? 1.814 6.411 -11.038 1.00 91.00 201 VAL A C 1
ATOM 1562 O O . VAL A 1 201 ? 1.694 5.211 -10.789 1.00 91.00 201 VAL A O 1
ATOM 1565 N N . ARG A 1 202 ? 1.076 7.024 -11.966 1.00 90.06 202 ARG A N 1
ATOM 1566 C CA . ARG A 1 202 ? 0.051 6.339 -12.771 1.00 90.06 202 ARG A CA 1
ATOM 1567 C C . ARG A 1 202 ? 0.620 5.116 -13.493 1.00 90.06 202 ARG A C 1
ATOM 1569 O O . ARG A 1 202 ? 1.797 5.074 -13.829 1.00 90.06 202 ARG A O 1
ATOM 1576 N N . ASP A 1 203 ? -0.238 4.127 -13.730 1.00 90.19 203 ASP A N 1
ATOM 1577 C CA . ASP A 1 203 ? 0.093 2.876 -14.431 1.00 90.19 203 ASP A CA 1
ATOM 1578 C C . ASP A 1 203 ? 1.130 1.985 -13.735 1.00 90.19 203 ASP A C 1
ATOM 1580 O O . ASP A 1 203 ? 1.750 1.121 -14.358 1.00 90.19 203 ASP A O 1
ATOM 1584 N N . THR A 1 204 ? 1.289 2.155 -12.425 1.00 92.44 204 THR A N 1
ATOM 1585 C CA . THR A 1 204 ? 2.128 1.281 -11.591 1.00 92.44 204 THR A CA 1
ATOM 1586 C C . THR A 1 204 ? 1.322 0.390 -10.652 1.00 92.44 204 THR A C 1
ATOM 1588 O O . THR A 1 204 ? 1.910 -0.406 -9.924 1.00 92.44 204 THR A O 1
ATOM 1591 N N . GLY A 1 205 ? -0.011 0.522 -10.657 1.00 93.81 205 GLY A N 1
ATOM 1592 C CA . GLY A 1 205 ? -0.889 -0.203 -9.750 1.00 93.81 205 GLY A CA 1
ATOM 1593 C C . GLY A 1 205 ? -1.054 -1.670 -10.140 1.00 93.81 205 GLY A C 1
ATOM 1594 O O . GLY A 1 205 ? -1.310 -1.997 -11.302 1.00 93.81 205 GLY A O 1
ATOM 1595 N N . THR A 1 206 ? -0.942 -2.559 -9.159 1.00 93.94 206 THR A N 1
ATOM 1596 C CA . THR A 1 206 ? -1.194 -3.992 -9.316 1.00 93.94 206 THR A CA 1
ATOM 1597 C C . THR A 1 206 ? -1.983 -4.546 -8.140 1.00 93.94 20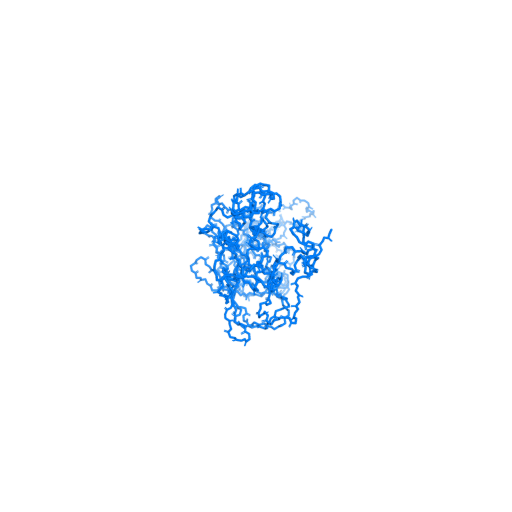6 THR A C 1
ATOM 1599 O O . THR A 1 206 ? -1.746 -4.144 -7.004 1.00 93.94 206 THR A O 1
ATOM 1602 N N . VAL A 1 207 ? -2.853 -5.516 -8.411 1.00 94.75 207 VAL A N 1
ATOM 1603 C CA . VAL A 1 207 ? -3.538 -6.345 -7.411 1.00 94.75 207 VAL A CA 1
ATOM 1604 C C . VAL A 1 207 ? -3.188 -7.797 -7.713 1.00 94.75 207 VAL A C 1
ATOM 1606 O O . VAL A 1 207 ? -3.357 -8.229 -8.853 1.00 94.75 207 VAL A O 1
ATOM 1609 N N . GLN A 1 208 ? -2.665 -8.537 -6.734 1.00 92.75 208 GLN A N 1
ATOM 1610 C CA . GLN A 1 208 ? -2.180 -9.915 -6.916 1.00 92.75 208 GLN A CA 1
ATOM 1611 C C . GLN A 1 208 ? -1.175 -10.039 -8.073 1.00 92.75 208 GLN A C 1
ATOM 1613 O O . GLN A 1 208 ? -1.264 -10.926 -8.920 1.00 92.75 208 GLN A O 1
ATOM 1618 N N . GLY A 1 209 ? -0.279 -9.054 -8.197 1.00 87.81 209 GLY A N 1
ATOM 1619 C CA . GLY A 1 209 ? 0.701 -8.970 -9.286 1.00 87.81 209 GLY A CA 1
ATOM 1620 C C . GLY A 1 209 ? 0.119 -8.664 -10.675 1.00 87.81 209 GLY A C 1
ATOM 1621 O O . GLY A 1 209 ? 0.877 -8.431 -11.615 1.00 87.81 209 GLY A O 1
ATOM 1622 N N . ARG A 1 210 ? -1.209 -8.604 -10.830 1.00 90.12 210 ARG A N 1
ATOM 1623 C CA . ARG A 1 210 ? -1.873 -8.264 -12.094 1.00 90.12 210 ARG A CA 1
ATOM 1624 C C . ARG A 1 210 ? -2.103 -6.764 -12.182 1.00 90.12 210 ARG A C 1
ATOM 1626 O O . ARG A 1 210 ? -2.520 -6.133 -11.212 1.00 90.12 210 ARG A O 1
ATOM 1633 N N . PHE A 1 211 ? -1.848 -6.192 -13.356 1.00 90.50 211 PHE A N 1
ATOM 1634 C CA . PHE A 1 211 ? -2.036 -4.763 -13.599 1.00 90.50 211 PHE A CA 1
ATOM 1635 C C . PHE A 1 211 ? -3.479 -4.337 -13.325 1.00 90.50 211 PHE A C 1
ATOM 1637 O O . PHE A 1 211 ? -4.416 -4.856 -13.934 1.00 90.50 211 PHE A O 1
ATOM 1644 N N . ARG A 1 212 ? -3.640 -3.375 -12.418 1.00 92.44 212 ARG A N 1
ATOM 1645 C CA . ARG A 1 212 ? -4.931 -2.814 -12.038 1.00 92.44 212 ARG A CA 1
ATOM 1646 C C . ARG A 1 212 ? -4.699 -1.499 -11.307 1.00 92.44 212 ARG A C 1
ATOM 1648 O O . ARG A 1 212 ? -4.200 -1.503 -10.188 1.00 92.44 212 ARG A O 1
ATOM 1655 N N . ASN A 1 213 ? -5.063 -0.382 -11.925 1.00 90.62 213 ASN A N 1
ATOM 1656 C CA . ASN A 1 213 ? -4.929 0.920 -11.278 1.00 90.62 213 ASN A CA 1
ATOM 1657 C C . ASN A 1 213 ? -6.079 1.182 -10.288 1.00 90.62 213 ASN A C 1
ATOM 1659 O O . ASN A 1 213 ? -7.212 0.748 -10.528 1.00 90.62 213 ASN A O 1
ATOM 1663 N N . PRO A 1 214 ? -5.810 1.933 -9.210 1.00 95.38 214 PRO A N 1
ATOM 1664 C CA . PRO A 1 214 ? -6.850 2.430 -8.325 1.00 95.38 214 PRO A CA 1
ATOM 1665 C C . PRO A 1 214 ? -7.665 3.542 -8.994 1.00 95.38 214 PRO A C 1
ATOM 1667 O O . PRO A 1 214 ? -7.186 4.241 -9.892 1.00 95.38 214 PRO A O 1
ATOM 1670 N N . ARG A 1 215 ? -8.881 3.772 -8.493 1.00 95.19 215 ARG A N 1
ATOM 1671 C CA . ARG A 1 215 ? -9.586 5.038 -8.725 1.00 95.19 215 ARG A CA 1
ATOM 1672 C C . ARG A 1 215 ? -8.948 6.112 -7.848 1.00 95.19 215 ARG A C 1
ATOM 1674 O O . ARG A 1 215 ? -8.744 5.889 -6.658 1.00 95.19 215 ARG A O 1
ATOM 1681 N N . ILE A 1 216 ? -8.637 7.266 -8.423 1.00 92.88 216 ILE A N 1
ATOM 1682 C CA . ILE A 1 216 ? -8.021 8.380 -7.693 1.00 92.88 216 ILE A CA 1
ATOM 1683 C C . ILE A 1 216 ? -9.129 9.342 -7.264 1.00 92.88 216 ILE A C 1
ATOM 1685 O O . ILE A 1 216 ? -9.908 9.792 -8.101 1.00 92.88 216 ILE A O 1
ATOM 1689 N N . ASN A 1 217 ? -9.196 9.660 -5.973 1.00 88.12 217 ASN A N 1
ATOM 1690 C CA . ASN A 1 217 ? -10.102 10.667 -5.425 1.00 88.12 217 ASN A CA 1
ATOM 1691 C C . ASN A 1 217 ? -9.317 11.591 -4.490 1.00 88.12 217 ASN A C 1
ATOM 1693 O O . ASN A 1 217 ? -8.924 11.176 -3.396 1.00 88.12 217 ASN A O 1
ATOM 1697 N N . LYS A 1 218 ? -9.091 12.838 -4.924 1.00 86.81 218 LYS A N 1
ATOM 1698 C CA . LYS A 1 218 ? -8.194 13.792 -4.251 1.00 86.81 218 LYS A CA 1
ATOM 1699 C C . LYS A 1 218 ? -6.832 13.122 -3.994 1.00 86.81 218 LYS A C 1
ATOM 1701 O O . LYS A 1 218 ? -6.256 12.547 -4.914 1.00 86.81 218 LYS A O 1
ATOM 1706 N N . SER A 1 219 ? -6.354 13.129 -2.753 1.00 86.31 219 SER A N 1
ATOM 1707 C CA . SER A 1 219 ? -5.107 12.479 -2.337 1.00 86.31 219 SER A CA 1
ATOM 1708 C C . SER A 1 219 ? -5.294 11.018 -1.914 1.00 86.31 219 SER A C 1
ATOM 1710 O O . SER A 1 219 ? -4.537 10.534 -1.086 1.00 86.31 219 SER A O 1
ATOM 1712 N N . ALA A 1 220 ? -6.309 10.303 -2.405 1.00 91.06 220 ALA A N 1
ATOM 1713 C CA . ALA A 1 220 ? -6.534 8.909 -2.030 1.00 91.06 220 ALA A CA 1
ATOM 1714 C C . ALA A 1 220 ? -6.640 7.969 -3.230 1.00 91.06 220 ALA A C 1
ATOM 1716 O O . ALA A 1 220 ? -7.258 8.298 -4.246 1.00 91.06 220 ALA A O 1
ATOM 1717 N N . LEU A 1 221 ? -6.077 6.770 -3.074 1.00 95.69 221 LEU A N 1
ATOM 1718 C CA . LEU A 1 221 ? -6.182 5.676 -4.033 1.00 95.69 221 LEU A CA 1
ATOM 1719 C C . LEU A 1 221 ? -7.212 4.665 -3.534 1.00 95.69 221 LEU A C 1
ATOM 1721 O O . LEU A 1 221 ? -7.098 4.153 -2.424 1.00 95.69 221 LEU A O 1
ATOM 1725 N N . ILE A 1 222 ? -8.224 4.389 -4.350 1.00 95.06 222 ILE A N 1
ATOM 1726 C CA . ILE A 1 222 ? -9.347 3.515 -4.016 1.00 95.06 222 ILE A CA 1
ATOM 1727 C C . ILE A 1 222 ? -9.259 2.243 -4.863 1.00 95.06 222 ILE A C 1
ATOM 1729 O O . ILE A 1 222 ? -9.370 2.283 -6.092 1.00 95.06 222 ILE A O 1
ATOM 1733 N N . TRP A 1 223 ? -9.085 1.106 -4.197 1.00 96.12 223 TRP A N 1
ATOM 1734 C CA . TRP A 1 223 ? -8.935 -0.220 -4.786 1.00 96.12 223 TRP A CA 1
ATOM 1735 C C . TRP A 1 223 ? -10.180 -1.054 -4.505 1.00 96.12 223 TRP A C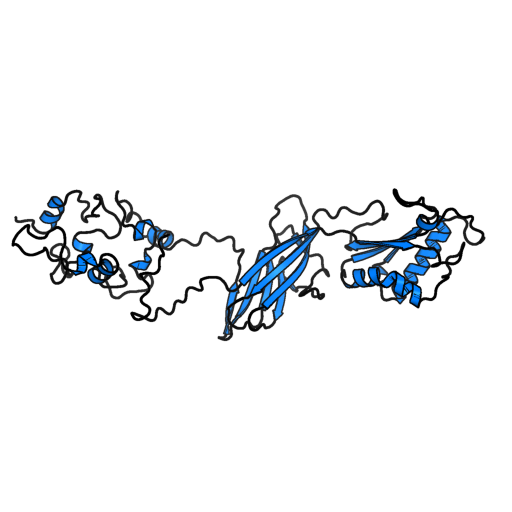 1
ATOM 1737 O O . TRP A 1 223 ? -10.428 -1.429 -3.367 1.00 96.12 223 TRP A O 1
ATOM 1747 N N . ASN A 1 224 ? -10.956 -1.381 -5.535 1.00 93.88 224 ASN A N 1
ATOM 1748 C CA . ASN A 1 224 ? -12.158 -2.205 -5.376 1.00 93.88 224 ASN A CA 1
ATOM 1749 C C . ASN A 1 224 ? -11.804 -3.683 -5.564 1.00 93.88 224 ASN A C 1
ATOM 1751 O O . ASN A 1 224 ? -11.631 -4.137 -6.691 1.00 93.88 224 ASN A O 1
ATOM 1755 N N . LEU A 1 225 ? -11.672 -4.448 -4.489 1.00 93.44 225 LEU A N 1
ATOM 1756 C CA . LEU A 1 225 ? -11.237 -5.847 -4.522 1.00 93.44 225 LEU A CA 1
ATOM 1757 C C . LEU A 1 225 ? -12.399 -6.846 -4.683 1.00 93.44 225 LEU A C 1
ATOM 1759 O O . LEU A 1 225 ? -12.164 -7.971 -5.127 1.00 93.44 225 LEU A O 1
ATOM 1763 N N . GLY A 1 226 ? -13.644 -6.418 -4.455 1.00 91.00 226 GLY A N 1
ATOM 1764 C CA . GLY A 1 226 ? -14.849 -7.226 -4.685 1.00 91.00 226 GLY A CA 1
ATOM 1765 C C . GLY A 1 226 ? -15.193 -8.139 -3.504 1.00 91.00 226 GLY A C 1
ATOM 1766 O O . GLY A 1 226 ? -14.829 -7.847 -2.375 1.00 91.00 226 GLY A O 1
ATOM 1767 N N . GLY A 1 227 ? -15.934 -9.225 -3.734 1.00 89.19 227 GLY A N 1
ATOM 1768 C CA . GLY A 1 227 ? -16.313 -10.159 -2.663 1.00 89.19 227 GLY A CA 1
ATOM 1769 C C . GLY A 1 227 ? -15.241 -11.208 -2.362 1.00 89.19 227 GLY A C 1
ATOM 1770 O O . GLY A 1 227 ? -14.562 -11.674 -3.279 1.00 89.19 227 GLY A O 1
ATOM 1771 N N . ARG A 1 228 ? -15.098 -11.604 -1.095 1.00 91.06 228 ARG A N 1
ATOM 1772 C CA . ARG A 1 228 ? -14.222 -12.696 -0.644 1.00 91.06 228 ARG A CA 1
ATOM 1773 C C . ARG A 1 228 ? -14.931 -13.567 0.393 1.00 91.06 228 ARG A C 1
ATOM 1775 O O . ARG A 1 228 ? -15.787 -13.098 1.140 1.00 91.06 228 ARG A O 1
ATOM 1782 N N . LYS A 1 229 ? -14.580 -14.851 0.416 1.00 85.75 229 LYS A N 1
ATOM 1783 C CA . LYS A 1 229 ? -15.126 -15.855 1.337 1.00 85.75 229 LYS A CA 1
ATOM 1784 C C . LYS A 1 229 ? -13.972 -16.569 2.034 1.00 85.75 229 LYS A C 1
ATOM 1786 O O . LYS A 1 229 ? -12.947 -16.802 1.401 1.00 85.75 229 LYS A O 1
ATOM 1791 N N . GLY A 1 230 ? -14.176 -16.945 3.294 1.00 87.25 230 GLY A N 1
ATOM 1792 C CA . GLY A 1 230 ? -13.161 -17.625 4.097 1.00 87.25 230 GLY A CA 1
ATOM 1793 C C . GLY A 1 230 ? -11.932 -16.756 4.370 1.00 87.25 230 GLY A C 1
ATOM 1794 O O . GLY A 1 230 ? -11.991 -15.530 4.277 1.00 87.25 230 GLY A O 1
ATOM 1795 N N . ASN A 1 231 ? -10.820 -17.410 4.704 1.00 91.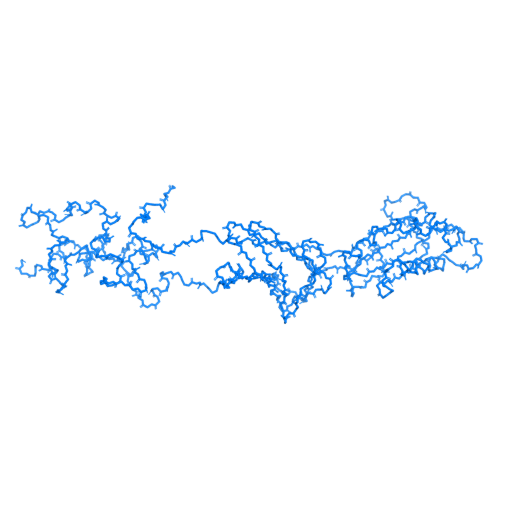56 231 ASN A N 1
ATOM 1796 C CA . ASN A 1 231 ? -9.535 -16.748 4.901 1.00 91.56 231 ASN A CA 1
ATOM 1797 C C . ASN A 1 231 ? -8.922 -16.399 3.544 1.00 91.56 231 ASN A C 1
ATOM 1799 O O . ASN A 1 231 ? -8.928 -17.219 2.625 1.00 91.56 231 ASN A O 1
ATOM 1803 N N . PHE A 1 232 ? -8.371 -15.197 3.418 1.00 93.44 232 PHE A N 1
ATOM 1804 C CA . PHE A 1 232 ? -7.740 -14.764 2.178 1.00 93.44 232 PHE A CA 1
ATOM 1805 C C . PHE A 1 232 ? -6.608 -13.777 2.432 1.00 93.44 232 PHE A C 1
ATOM 1807 O O . PHE A 1 232 ? -6.526 -13.129 3.477 1.00 93.44 232 PHE A O 1
ATOM 1814 N N . GLU A 1 233 ? -5.756 -13.638 1.424 1.00 94.50 233 GLU A N 1
ATOM 1815 C CA . GLU A 1 233 ? -4.710 -12.631 1.381 1.00 94.50 233 GLU A CA 1
ATOM 1816 C C . GLU A 1 233 ? -4.846 -11.811 0.103 1.00 94.50 233 GLU A C 1
ATOM 1818 O O . GLU A 1 233 ? -5.000 -12.354 -0.991 1.00 94.50 233 GLU A O 1
ATOM 1823 N N . GLU A 1 234 ? -4.783 -10.491 0.249 1.00 94.56 234 GLU A N 1
ATOM 1824 C CA . GLU A 1 234 ? -4.746 -9.536 -0.843 1.00 94.56 234 GLU A CA 1
ATOM 1825 C C . GLU A 1 234 ? -3.439 -8.759 -0.867 1.00 94.56 234 GLU A C 1
ATOM 1827 O O . GLU A 1 234 ? -3.057 -8.149 0.125 1.00 94.56 234 GLU A O 1
ATOM 1832 N N . THR A 1 235 ? -2.765 -8.740 -2.016 1.00 96.19 235 THR A N 1
ATOM 1833 C CA . THR A 1 235 ? -1.581 -7.895 -2.215 1.00 96.19 235 THR A CA 1
ATOM 1834 C C . THR A 1 235 ? -1.891 -6.795 -3.214 1.00 96.19 235 THR A C 1
ATOM 1836 O O . THR A 1 235 ? -2.169 -7.071 -4.385 1.00 96.19 235 THR A O 1
ATOM 1839 N N . ILE A 1 236 ? -1.789 -5.540 -2.777 1.00 96.62 236 ILE A N 1
ATOM 1840 C CA . ILE A 1 236 ? -1.776 -4.377 -3.667 1.00 96.62 236 ILE A CA 1
ATOM 1841 C C . ILE A 1 236 ? -0.363 -3.800 -3.720 1.00 96.62 236 ILE A C 1
ATOM 1843 O O . ILE A 1 236 ? 0.339 -3.744 -2.713 1.00 96.62 236 ILE A O 1
ATOM 1847 N N . ALA A 1 237 ? 0.072 -3.362 -4.895 1.00 95.00 237 ALA A N 1
ATOM 1848 C CA . ALA A 1 237 ? 1.342 -2.662 -5.030 1.00 95.00 237 ALA A CA 1
ATOM 1849 C C . ALA A 1 237 ? 1.229 -1.494 -6.001 1.00 95.00 237 ALA A C 1
ATOM 1851 O O . ALA A 1 237 ? 0.468 -1.545 -6.966 1.00 95.00 237 ALA A O 1
ATOM 1852 N N . TYR A 1 238 ? 1.969 -0.429 -5.725 1.00 95.12 238 TYR A N 1
ATOM 1853 C CA . TYR A 1 238 ? 1.970 0.793 -6.519 1.00 95.12 238 TYR A CA 1
ATOM 1854 C C . TYR A 1 238 ? 3.240 1.599 -6.254 1.00 95.12 238 TYR A C 1
ATOM 1856 O O . TYR A 1 238 ? 3.899 1.415 -5.237 1.00 95.12 238 TYR A O 1
ATOM 1864 N N . VAL A 1 239 ? 3.603 2.497 -7.165 1.00 92.75 239 VAL A N 1
ATOM 1865 C CA . VAL A 1 239 ? 4.754 3.386 -6.985 1.00 92.75 239 VAL A CA 1
ATOM 1866 C C . VAL A 1 239 ? 4.272 4.783 -6.627 1.00 92.75 239 VAL A C 1
ATOM 1868 O O . VAL A 1 239 ? 3.313 5.294 -7.210 1.00 92.75 239 VAL A O 1
ATOM 1871 N N . VAL A 1 240 ? 4.959 5.410 -5.681 1.00 92.50 240 VAL A N 1
ATOM 1872 C CA . VAL A 1 240 ? 4.781 6.819 -5.337 1.00 92.50 240 VAL A CA 1
ATOM 1873 C C . VAL A 1 240 ? 6.074 7.592 -5.544 1.00 92.50 240 VAL A C 1
ATOM 1875 O O . VAL A 1 240 ? 7.168 7.035 -5.469 1.00 92.50 240 VAL A O 1
ATOM 1878 N N . ARG A 1 241 ? 5.935 8.893 -5.784 1.00 90.31 241 ARG A N 1
ATOM 1879 C CA . ARG A 1 241 ? 7.018 9.867 -5.818 1.00 90.31 241 ARG A CA 1
ATOM 1880 C C . ARG A 1 241 ? 6.821 10.865 -4.683 1.00 90.31 241 ARG A C 1
ATOM 1882 O O . ARG A 1 241 ? 5.762 11.482 -4.580 1.00 90.31 241 ARG A O 1
ATOM 1889 N N . ARG A 1 242 ? 7.845 11.043 -3.854 1.00 88.00 242 ARG A N 1
ATOM 1890 C CA . ARG A 1 242 ? 7.881 12.057 -2.795 1.00 88.00 242 ARG A CA 1
ATOM 1891 C C . ARG A 1 242 ? 8.442 13.369 -3.329 1.00 88.00 242 ARG A C 1
ATOM 1893 O O . ARG A 1 242 ? 9.498 13.387 -3.961 1.00 88.00 242 ARG A O 1
ATOM 1900 N N . THR A 1 243 ? 7.746 14.468 -3.067 1.00 75.94 243 THR A N 1
ATOM 1901 C CA . THR A 1 243 ? 8.174 15.824 -3.424 1.00 75.94 243 THR A CA 1
ATOM 1902 C C . THR A 1 243 ? 8.587 16.570 -2.154 1.00 75.94 243 THR A C 1
ATOM 1904 O O . THR A 1 243 ? 7.728 16.983 -1.382 1.00 75.94 243 THR A O 1
ATOM 1907 N N . GLY A 1 244 ? 9.893 16.731 -1.921 1.00 65.44 244 GLY A N 1
ATOM 1908 C CA . GLY A 1 244 ? 10.443 17.482 -0.781 1.00 65.44 244 GLY A CA 1
ATOM 1909 C C . GLY A 1 244 ? 11.183 16.632 0.260 1.00 65.44 244 GLY A C 1
ATOM 1910 O O . GLY A 1 244 ? 11.230 15.407 0.176 1.00 65.44 244 GLY A O 1
ATOM 1911 N N . THR A 1 245 ? 11.797 17.306 1.236 1.00 57.41 245 THR A N 1
ATOM 1912 C CA . THR A 1 245 ? 12.616 16.714 2.316 1.00 57.41 245 THR A CA 1
ATOM 1913 C C . THR A 1 245 ? 11.825 16.398 3.591 1.00 57.41 245 THR A C 1
ATOM 1915 O O . THR A 1 245 ? 12.374 15.809 4.521 1.00 57.41 245 THR A O 1
ATOM 1918 N N . SER A 1 246 ? 10.543 16.771 3.654 1.00 53.00 246 SER A N 1
ATOM 1919 C CA . SER A 1 246 ? 9.735 16.689 4.872 1.00 53.00 246 SER A CA 1
ATOM 1920 C C . SER A 1 246 ? 8.916 15.397 4.959 1.00 53.00 246 SER A C 1
ATOM 1922 O O . SER A 1 246 ? 8.215 15.022 4.024 1.00 53.00 246 SER A O 1
ATOM 1924 N N . SER A 1 247 ? 8.997 14.759 6.132 1.00 54.28 247 SER A N 1
ATOM 1925 C CA . SER A 1 247 ? 8.213 13.619 6.631 1.00 54.28 247 SER A CA 1
ATOM 1926 C C . SER A 1 247 ? 8.276 12.297 5.839 1.00 54.28 247 SER A C 1
ATOM 1928 O O . SER A 1 247 ? 7.741 12.156 4.739 1.00 54.28 247 SER A O 1
ATOM 1930 N N . LYS A 1 248 ? 8.819 11.251 6.484 1.00 65.94 248 LYS A N 1
ATOM 1931 C CA . LYS A 1 248 ? 8.776 9.843 6.031 1.00 65.94 248 LYS A CA 1
ATOM 1932 C C . LYS A 1 248 ? 7.402 9.174 6.222 1.00 65.94 248 LYS A C 1
ATOM 1934 O O . LYS A 1 248 ? 7.312 7.955 6.105 1.00 65.94 248 LYS A O 1
ATOM 1939 N N . ALA A 1 249 ? 6.341 9.928 6.537 1.00 71.69 249 ALA A N 1
ATOM 1940 C CA . ALA A 1 249 ? 5.023 9.346 6.785 1.00 71.69 249 ALA A CA 1
ATOM 1941 C C . ALA A 1 249 ? 4.585 8.464 5.594 1.00 71.69 249 ALA A C 1
ATOM 1943 O O . ALA A 1 249 ? 4.626 8.930 4.442 1.00 71.69 249 ALA A O 1
ATOM 1944 N N . PRO A 1 250 ? 4.245 7.184 5.829 1.00 77.81 250 PRO A N 1
ATOM 1945 C CA . PRO A 1 250 ? 3.722 6.311 4.790 1.00 77.81 250 PRO A CA 1
ATOM 1946 C C . PRO A 1 250 ? 2.263 6.672 4.474 1.00 77.81 250 PRO A C 1
ATOM 1948 O O . PRO A 1 250 ? 1.604 7.328 5.282 1.00 77.81 250 PRO A O 1
ATOM 1951 N N . PRO A 1 251 ? 1.740 6.242 3.316 1.00 82.88 251 PRO A N 1
ATOM 1952 C CA . PRO A 1 251 ? 0.305 6.235 3.071 1.00 82.88 251 PRO A CA 1
ATOM 1953 C C . PRO A 1 251 ? -0.467 5.482 4.160 1.00 82.88 251 PRO A C 1
ATOM 1955 O O . PRO A 1 251 ? -0.019 4.434 4.634 1.00 82.88 251 PRO A O 1
ATOM 1958 N N . GLU A 1 252 ? -1.635 6.002 4.529 1.00 84.88 252 GLU A N 1
ATOM 1959 C CA . GLU A 1 252 ? -2.518 5.378 5.516 1.00 84.88 252 GLU A CA 1
ATOM 1960 C C . GLU A 1 252 ? -3.521 4.455 4.818 1.00 84.88 252 GLU A C 1
ATOM 1962 O O . GLU A 1 252 ? -4.248 4.873 3.912 1.00 84.88 252 GLU A O 1
ATOM 1967 N N . THR A 1 253 ? -3.557 3.192 5.244 1.00 86.75 253 THR A N 1
ATOM 1968 C CA . THR A 1 253 ? -4.460 2.175 4.693 1.00 86.75 253 THR A CA 1
ATOM 1969 C C . THR A 1 253 ? -5.735 2.090 5.522 1.00 86.75 253 THR A C 1
ATOM 1971 O O . THR A 1 253 ? -5.675 1.909 6.737 1.00 86.75 253 THR A O 1
ATOM 1974 N N . ALA A 1 254 ? -6.884 2.145 4.857 1.00 85.81 254 ALA A N 1
ATOM 1975 C CA . ALA A 1 254 ? -8.192 1.834 5.414 1.00 85.81 254 ALA A CA 1
ATOM 1976 C C . ALA A 1 254 ? -8.922 0.826 4.517 1.00 85.81 254 ALA A C 1
ATOM 1978 O O . ALA A 1 254 ? -8.711 0.779 3.307 1.00 85.81 254 ALA A O 1
ATOM 1979 N N . ILE A 1 255 ? -9.792 0.022 5.108 1.00 85.94 255 ILE A N 1
ATOM 1980 C CA . ILE A 1 255 ? -10.584 -1.018 4.461 1.00 85.94 255 ILE A CA 1
ATOM 1981 C C . ILE A 1 255 ? -12.060 -0.720 4.719 1.00 85.94 255 ILE A C 1
ATOM 1983 O O . ILE A 1 255 ? -12.435 -0.353 5.827 1.00 85.94 255 ILE A O 1
ATOM 1987 N N . SER A 1 256 ? -12.900 -0.892 3.706 1.00 85.25 256 SER A N 1
ATOM 1988 C CA . SER A 1 256 ? -14.356 -0.819 3.811 1.00 85.25 256 SER A CA 1
ATOM 1989 C C . SER A 1 256 ? -14.973 -2.035 3.129 1.00 85.25 256 SER A C 1
ATOM 1991 O O . SER A 1 256 ? -14.478 -2.458 2.084 1.00 85.25 256 SER A O 1
ATOM 1993 N N . TYR A 1 257 ? -15.992 -2.645 3.728 1.00 84.88 257 TYR A N 1
ATOM 1994 C CA . TYR A 1 257 ? -16.682 -3.815 3.175 1.00 84.88 257 TYR A CA 1
ATOM 1995 C C . TYR A 1 257 ? -18.061 -3.998 3.812 1.00 84.88 257 TYR A C 1
ATOM 1997 O O . TYR A 1 257 ? -18.322 -3.482 4.895 1.00 84.88 257 TYR A O 1
ATOM 2005 N N . THR A 1 258 ? -18.921 -4.777 3.162 1.00 80.88 258 THR A N 1
ATOM 2006 C CA . THR A 1 258 ? -20.235 -5.170 3.683 1.00 80.88 258 THR A CA 1
ATOM 2007 C C . THR A 1 258 ? -20.200 -6.628 4.144 1.00 80.88 258 THR A C 1
ATOM 2009 O O . THR A 1 258 ? -19.792 -7.513 3.381 1.00 80.88 258 THR A O 1
ATOM 2012 N N . GLN A 1 259 ? -20.600 -6.878 5.391 1.00 77.75 259 GLN A N 1
ATOM 2013 C CA . GLN A 1 259 ? -20.751 -8.214 5.979 1.00 77.75 259 GLN A CA 1
ATOM 2014 C C . GLN A 1 259 ? -22.029 -8.912 5.482 1.00 77.75 259 GLN A C 1
ATOM 2016 O O . GLN A 1 259 ? -22.869 -8.306 4.819 1.00 77.75 259 GLN A O 1
ATOM 2021 N N . GLN A 1 260 ? -22.167 -10.214 5.759 1.00 74.62 260 GLN A N 1
ATOM 2022 C CA . GLN A 1 260 ? -23.313 -11.020 5.303 1.00 74.62 260 GLN A CA 1
ATOM 2023 C C . GLN A 1 260 ? -24.672 -10.523 5.817 1.00 74.62 260 GLN A C 1
ATOM 2025 O O . GLN A 1 260 ? -25.681 -10.730 5.153 1.00 74.62 260 GLN A O 1
ATOM 2030 N N . ASP A 1 261 ? -24.691 -9.863 6.969 1.00 74.38 261 ASP A N 1
ATOM 2031 C CA . ASP A 1 261 ? -25.866 -9.252 7.597 1.00 74.38 261 ASP A CA 1
ATOM 2032 C C . ASP A 1 261 ? -26.202 -7.854 7.037 1.00 74.38 261 ASP A C 1
ATOM 2034 O O . ASP A 1 261 ? -27.123 -7.196 7.515 1.00 74.38 261 ASP A O 1
ATOM 2038 N N . GLY A 1 262 ? -25.466 -7.387 6.021 1.00 71.69 262 GLY A N 1
ATOM 2039 C CA . GLY A 1 262 ? -25.652 -6.074 5.406 1.00 71.69 262 GLY A CA 1
ATOM 2040 C C . GLY A 1 262 ? -24.932 -4.932 6.128 1.00 71.69 262 GLY A C 1
ATOM 2041 O O . GLY A 1 262 ? -24.976 -3.795 5.653 1.00 71.69 262 GLY A O 1
ATOM 2042 N N . VAL A 1 263 ? -24.224 -5.202 7.229 1.00 71.88 263 VAL A N 1
ATOM 2043 C CA . VAL A 1 263 ? -23.493 -4.173 7.977 1.00 71.88 263 VAL A CA 1
ATOM 2044 C C . VAL A 1 263 ? -22.273 -3.704 7.184 1.00 71.88 263 VAL A C 1
ATOM 2046 O O . VAL A 1 263 ? -21.433 -4.502 6.760 1.00 71.88 263 VAL A O 1
ATOM 2049 N N . ILE A 1 264 ? -22.146 -2.387 7.000 1.00 74.19 264 ILE A N 1
ATOM 2050 C CA . ILE A 1 264 ? -20.951 -1.766 6.416 1.00 74.19 264 ILE A CA 1
ATOM 2051 C C . ILE A 1 264 ? -19.911 -1.577 7.518 1.00 74.19 264 ILE A C 1
ATOM 2053 O O . ILE A 1 264 ? -20.119 -0.828 8.472 1.00 74.19 264 ILE A O 1
ATOM 2057 N N . VAL A 1 265 ? -18.760 -2.217 7.354 1.00 77.06 265 VAL A N 1
ATOM 2058 C CA . VAL A 1 265 ? -17.634 -2.129 8.277 1.00 77.06 265 VAL A CA 1
ATOM 2059 C C . VAL A 1 265 ? -16.531 -1.283 7.660 1.00 77.06 265 VAL A C 1
ATOM 2061 O O . VAL A 1 265 ? -16.092 -1.534 6.539 1.00 77.06 265 VAL A O 1
ATOM 2064 N N . ASN A 1 266 ? -16.039 -0.309 8.427 1.00 78.75 266 ASN A N 1
ATOM 2065 C CA . ASN A 1 266 ? -14.855 0.477 8.098 1.00 78.75 266 ASN A CA 1
ATOM 2066 C C . ASN A 1 266 ? -13.740 0.135 9.091 1.00 78.75 266 ASN A C 1
ATOM 2068 O O . ASN A 1 266 ? -13.885 0.336 10.294 1.00 78.75 266 ASN A O 1
ATOM 2072 N N . TYR A 1 267 ? -12.631 -0.391 8.587 1.00 73.88 267 TYR A N 1
ATOM 2073 C CA . TYR A 1 267 ? -11.463 -0.778 9.365 1.00 73.88 267 TYR A CA 1
ATOM 2074 C C . TYR A 1 267 ? -10.256 0.071 8.960 1.00 73.88 267 TYR A C 1
ATOM 2076 O O . TYR A 1 267 ? -9.782 -0.017 7.832 1.00 73.88 267 TYR A O 1
ATOM 2084 N N . ALA A 1 268 ? -9.731 0.880 9.877 1.00 67.88 268 ALA A N 1
ATOM 2085 C CA . ALA A 1 268 ? -8.541 1.700 9.656 1.00 67.88 268 ALA A CA 1
ATOM 2086 C C . ALA A 1 268 ? -7.502 1.402 10.753 1.00 67.88 268 ALA A C 1
ATOM 2088 O O . ALA A 1 268 ? -7.593 1.961 11.844 1.00 67.88 268 ALA A O 1
ATOM 2089 N N . PRO A 1 269 ? -6.511 0.525 10.503 1.00 61.09 269 PRO A N 1
ATOM 2090 C CA . PRO A 1 269 ? -5.489 0.192 11.498 1.00 61.09 269 PRO A CA 1
ATOM 2091 C C . PRO A 1 269 ? -4.543 1.355 11.813 1.00 61.09 269 PRO A C 1
ATOM 2093 O O . PRO A 1 269 ? -3.867 1.324 12.836 1.00 61.09 269 PRO A O 1
ATOM 2096 N N . PHE A 1 270 ? -4.494 2.369 10.941 1.00 51.91 270 PHE A N 1
ATOM 2097 C CA . PHE A 1 270 ? -3.621 3.536 11.059 1.00 51.91 270 PHE A CA 1
ATOM 2098 C C . PHE A 1 270 ? -4.362 4.834 11.375 1.00 51.91 270 PHE A C 1
ATOM 2100 O O . PHE A 1 270 ? -3.785 5.903 11.184 1.00 51.91 270 PHE A O 1
ATOM 2107 N N . GLU A 1 271 ? -5.592 4.793 11.904 1.00 43.81 271 GLU A N 1
ATOM 2108 C CA . GLU A 1 271 ? -6.040 5.969 12.649 1.00 43.81 271 GLU A CA 1
ATOM 2109 C C . GLU A 1 271 ? -5.018 6.180 13.770 1.00 43.81 271 GLU A C 1
ATOM 2111 O O . GLU A 1 271 ? -4.980 5.423 14.742 1.00 43.81 271 GLU A O 1
ATOM 2116 N N . LYS A 1 272 ? -4.160 7.203 13.629 1.00 43.09 272 LYS A N 1
ATOM 2117 C CA . LYS A 1 272 ? -3.562 7.867 14.783 1.00 43.09 272 LYS A CA 1
ATOM 2118 C C . LYS A 1 272 ? -4.744 8.199 15.664 1.00 43.09 272 LYS A C 1
ATOM 2120 O O . LYS A 1 272 ? -5.464 9.162 15.401 1.00 43.09 272 LYS A O 1
ATOM 2125 N N . GLY A 1 273 ? -4.985 7.337 16.645 1.00 41.25 273 GLY A N 1
ATOM 2126 C CA . GLY A 1 273 ? -6.072 7.528 17.563 1.00 41.25 273 GLY A CA 1
ATOM 2127 C C . GLY A 1 273 ? -5.925 8.941 18.094 1.00 41.25 273 GLY A C 1
ATOM 2128 O O . GLY A 1 273 ? -4.922 9.275 18.725 1.00 41.25 273 GLY A O 1
ATOM 2129 N N . LYS A 1 274 ? -6.964 9.762 17.925 1.00 41.12 274 LYS A N 1
ATOM 2130 C CA . LYS A 1 274 ? -7.387 10.514 19.104 1.00 41.12 274 LYS A CA 1
ATOM 2131 C C . LYS A 1 274 ? -7.368 9.469 20.209 1.00 41.12 274 LYS A C 1
ATOM 2133 O O . LYS A 1 274 ? -8.062 8.467 20.030 1.00 41.12 274 LYS A O 1
ATOM 2138 N N . LYS A 1 275 ? -6.496 9.604 21.220 1.00 43.44 275 LYS A N 1
ATOM 2139 C CA . LYS A 1 275 ? -6.506 8.718 22.393 1.00 43.44 275 LYS A CA 1
ATOM 2140 C C . LYS A 1 275 ? -7.978 8.528 22.740 1.00 43.44 275 LYS A C 1
ATOM 2142 O O . LYS A 1 275 ? -8.633 9.494 23.134 1.00 43.44 275 LYS A O 1
ATOM 2147 N N . ARG A 1 276 ? -8.540 7.355 22.431 1.00 56.62 276 ARG A N 1
ATOM 2148 C CA . ARG A 1 276 ? -9.916 7.079 22.817 1.00 56.62 276 ARG A CA 1
ATOM 2149 C C . ARG A 1 276 ? -9.825 7.035 24.323 1.00 56.62 276 ARG A C 1
ATOM 2151 O O . ARG A 1 276 ? -8.992 6.287 24.834 1.00 56.62 276 ARG A O 1
ATOM 2158 N N . ARG A 1 277 ? -10.578 7.912 24.987 1.00 63.94 277 ARG A N 1
ATOM 2159 C CA . ARG A 1 277 ? -10.565 7.962 26.442 1.00 63.94 277 ARG A CA 1
ATOM 2160 C C . ARG A 1 277 ? -10.805 6.540 26.940 1.00 63.94 277 ARG A C 1
ATOM 2162 O O . ARG A 1 277 ? -11.736 5.882 26.472 1.00 63.94 277 ARG A O 1
ATOM 2169 N N . THR A 1 278 ? -9.948 6.051 27.825 1.00 76.88 278 THR A N 1
ATOM 2170 C CA . THR A 1 278 ? -10.215 4.810 28.552 1.00 76.88 278 THR A CA 1
ATOM 2171 C C . THR A 1 278 ? -11.555 4.935 29.283 1.00 76.88 278 THR A C 1
ATOM 2173 O O . THR A 1 278 ? -12.097 6.036 29.439 1.00 76.88 278 THR A O 1
ATOM 2176 N N . VAL A 1 279 ? -12.117 3.815 29.742 1.00 79.81 279 VAL A N 1
ATOM 2177 C CA . VAL A 1 279 ? -13.337 3.849 30.566 1.00 79.81 279 VAL A CA 1
ATOM 2178 C C . VAL A 1 279 ? -13.130 4.796 31.755 1.00 79.81 279 VAL A C 1
ATOM 2180 O O . VAL A 1 279 ? -13.930 5.707 31.951 1.00 79.81 279 VAL A O 1
ATOM 2183 N N . ALA A 1 280 ? -11.992 4.679 32.447 1.00 83.50 280 ALA A N 1
ATOM 2184 C CA . ALA A 1 280 ? -11.608 5.584 33.524 1.00 83.50 280 ALA A CA 1
ATOM 2185 C C . ALA A 1 280 ? -11.507 7.050 33.075 1.00 83.50 280 ALA A C 1
ATOM 2187 O O . ALA A 1 280 ? -12.127 7.908 33.690 1.00 83.50 280 ALA A O 1
ATOM 2188 N N . GLU A 1 281 ? -10.796 7.359 31.985 1.00 84.25 281 GLU A N 1
ATOM 2189 C CA . GLU A 1 281 ? -10.685 8.737 31.472 1.00 84.25 281 GLU A CA 1
ATOM 2190 C C . GLU A 1 281 ? -12.048 9.325 31.069 1.00 84.25 281 GLU A C 1
ATOM 2192 O O . GLU A 1 281 ? -12.255 10.535 31.141 1.00 84.25 281 GLU A O 1
ATOM 2197 N N . THR A 1 282 ? -12.989 8.483 30.642 1.00 87.31 282 THR A N 1
ATOM 2198 C CA . THR A 1 282 ? -14.351 8.904 30.301 1.00 87.31 282 THR A CA 1
ATOM 2199 C C . THR A 1 282 ? -15.142 9.222 31.566 1.00 87.31 282 THR A C 1
ATOM 2201 O O . THR A 1 282 ? -15.651 10.333 31.699 1.00 87.31 282 THR A O 1
ATOM 2204 N N . CYS A 1 283 ? -15.188 8.299 32.528 1.00 83.81 283 CYS A N 1
ATOM 2205 C CA . CYS A 1 283 ? -15.919 8.478 33.784 1.00 83.81 283 CYS A CA 1
ATOM 2206 C C . CYS A 1 283 ? -15.345 9.633 34.622 1.00 83.81 283 CYS A C 1
ATOM 2208 O O . CYS A 1 283 ? -16.087 10.503 35.078 1.00 83.81 283 CYS A O 1
ATOM 2210 N N . LEU A 1 284 ? -14.018 9.696 34.765 1.00 88.75 284 LEU A N 1
ATOM 2211 C CA . LEU A 1 284 ? -13.315 10.726 35.537 1.00 88.75 284 LEU A CA 1
ATOM 2212 C C . LEU A 1 284 ? -13.322 12.098 34.854 1.00 88.75 284 LEU A C 1
ATOM 2214 O O . LEU A 1 284 ? -12.956 13.087 35.484 1.00 88.75 284 LEU A O 1
ATOM 2218 N N . SER A 1 285 ? -13.768 12.197 33.595 1.00 89.31 285 SER A N 1
ATOM 2219 C CA . SER A 1 285 ? -13.964 13.509 32.968 1.00 89.31 285 SER A CA 1
ATOM 2220 C C . SER A 1 285 ? -15.086 14.319 33.625 1.00 89.31 285 SER A C 1
ATOM 2222 O O . SER A 1 285 ? -15.040 15.545 33.578 1.00 89.31 285 SER A O 1
ATOM 2224 N N . CYS A 1 286 ? -16.037 13.647 34.285 1.00 88.69 286 CYS A N 1
ATOM 2225 C CA . CYS A 1 286 ? -17.096 14.280 35.072 1.00 88.69 286 CYS A CA 1
ATOM 2226 C C . CYS A 1 286 ? -17.014 13.916 36.561 1.00 88.69 286 CYS A C 1
ATOM 2228 O O . CYS A 1 286 ? -17.242 14.769 37.412 1.00 88.69 286 CYS A O 1
ATOM 2230 N N . HIS A 1 287 ? -16.659 12.676 36.903 1.00 88.06 287 HIS A N 1
ATOM 2231 C CA . HIS A 1 287 ? -16.600 12.220 38.291 1.00 88.06 287 HIS A CA 1
ATOM 2232 C C . HIS A 1 287 ? -15.200 12.357 38.893 1.00 88.06 287 HIS A C 1
ATOM 2234 O O . HIS A 1 287 ? -14.552 11.380 39.276 1.00 88.06 287 HIS A O 1
ATOM 2240 N N . GLN A 1 288 ? -14.723 13.593 38.944 1.00 89.62 288 GLN A N 1
ATOM 2241 C CA . GLN A 1 288 ? -13.416 13.919 39.497 1.00 89.62 288 GLN A CA 1
ATOM 2242 C C . GLN A 1 288 ? -13.380 13.661 41.013 1.00 89.62 288 GLN A C 1
ATOM 2244 O O . GLN A 1 288 ? -14.400 13.709 41.698 1.00 89.62 288 GLN A O 1
ATOM 2249 N N . GLY A 1 289 ? -12.198 13.347 41.535 1.00 87.12 289 GLY A N 1
ATOM 2250 C CA . GLY A 1 289 ? -11.942 13.243 42.972 1.00 87.12 289 GLY A CA 1
ATOM 2251 C C . GLY A 1 289 ? -12.343 11.934 43.663 1.00 87.12 289 GLY A C 1
ATOM 2252 O O . GLY A 1 289 ? -11.969 11.695 44.809 1.00 87.12 289 GLY A O 1
ATOM 2253 N N . MET A 1 290 ? -13.045 11.017 42.984 1.00 86.81 290 MET A N 1
ATOM 2254 C CA . MET A 1 290 ? -13.446 9.733 43.594 1.00 86.81 290 MET A CA 1
ATOM 2255 C C . MET A 1 290 ? -12.267 8.809 43.955 1.00 86.81 290 MET A C 1
ATOM 2257 O O . MET A 1 290 ? -12.435 7.881 44.748 1.00 86.81 290 MET A O 1
ATOM 2261 N N . LEU A 1 291 ? -11.091 9.042 43.360 1.00 90.38 291 LEU A N 1
ATOM 2262 C CA . LEU A 1 291 ? -9.856 8.279 43.581 1.00 90.38 291 LEU A CA 1
ATOM 2263 C C . LEU A 1 291 ? -8.811 9.067 44.392 1.00 90.38 291 LEU A C 1
ATOM 2265 O O . LEU A 1 291 ? -7.637 8.691 44.398 1.00 90.38 291 LEU A O 1
ATOM 2269 N N . ASP A 1 292 ? -9.210 10.147 45.065 1.00 91.31 292 ASP A N 1
ATOM 2270 C CA . ASP A 1 292 ? -8.287 11.012 45.818 1.00 91.31 292 ASP A CA 1
ATOM 2271 C C . ASP A 1 292 ? -7.933 10.454 47.204 1.00 91.31 292 ASP A C 1
ATOM 2273 O O . ASP A 1 292 ? -7.059 10.982 47.891 1.00 91.31 292 ASP A O 1
ATOM 2277 N N . GLY A 1 293 ? -8.593 9.374 47.636 1.00 89.12 293 GLY A N 1
ATOM 2278 C CA . GLY A 1 293 ? -8.216 8.665 48.852 1.00 89.12 293 GLY A CA 1
ATOM 2279 C C . GLY A 1 293 ? -6.782 8.131 48.782 1.00 89.12 293 GLY A C 1
ATOM 2280 O O . GLY A 1 293 ? -6.318 7.688 47.731 1.00 89.12 293 GLY A O 1
ATOM 2281 N N . ALA A 1 294 ? -6.097 8.136 49.930 1.00 92.00 294 ALA A N 1
ATOM 2282 C CA . ALA A 1 294 ? -4.727 7.634 50.067 1.00 92.00 294 ALA A CA 1
ATOM 2283 C C . ALA A 1 294 ? -4.594 6.148 49.691 1.00 92.00 294 ALA A C 1
ATOM 2285 O O . ALA A 1 294 ? -3.524 5.703 49.284 1.00 92.00 294 ALA A O 1
ATOM 2286 N N . PHE A 1 295 ? -5.685 5.390 49.816 1.00 92.50 295 PHE A N 1
ATOM 2287 C CA . PHE A 1 295 ? -5.774 3.996 49.408 1.00 92.50 295 PHE A CA 1
ATOM 2288 C C . PHE A 1 295 ? -6.898 3.845 48.389 1.00 92.50 295 PHE A C 1
ATOM 2290 O O . PHE A 1 295 ? -8.004 4.349 48.599 1.00 92.50 295 PHE A O 1
ATOM 2297 N N . ARG A 1 296 ? -6.618 3.143 47.291 1.00 92.94 296 ARG A N 1
ATOM 2298 C CA . ARG A 1 296 ? -7.562 2.904 46.197 1.00 92.94 296 ARG A CA 1
ATOM 2299 C C . ARG A 1 296 ? -7.945 1.437 46.146 1.00 92.94 296 ARG A C 1
ATOM 2301 O O . ARG A 1 296 ? -7.151 0.560 46.475 1.00 92.94 296 ARG A O 1
ATOM 2308 N N . HIS A 1 297 ? -9.177 1.176 45.738 1.00 91.56 297 HIS A N 1
ATOM 2309 C CA . HIS A 1 297 ? -9.618 -0.180 45.474 1.00 91.56 297 HIS A CA 1
ATOM 2310 C C . HIS A 1 297 ? -8.968 -0.685 44.174 1.00 91.56 297 HIS A C 1
ATOM 2312 O O . HIS A 1 297 ? -8.956 0.022 43.170 1.00 91.56 297 HIS A O 1
ATOM 2318 N N . GLY A 1 298 ? -8.417 -1.902 44.169 1.00 86.62 298 GLY A N 1
ATOM 2319 C CA . GLY A 1 298 ? -7.609 -2.402 43.043 1.00 86.62 298 GLY A CA 1
ATOM 2320 C C . GLY A 1 298 ? -8.287 -2.286 41.665 1.00 86.62 298 GLY A C 1
ATOM 2321 O O . GLY A 1 298 ? -7.685 -1.735 40.741 1.00 86.62 298 GLY A O 1
ATOM 2322 N N . PRO A 1 299 ? -9.554 -2.719 41.503 1.00 84.94 299 PRO A N 1
ATOM 2323 C CA . PRO A 1 299 ? -10.276 -2.571 40.239 1.00 84.94 299 PRO A CA 1
ATOM 2324 C C . PRO A 1 299 ? -10.460 -1.118 39.780 1.00 84.94 299 PRO A C 1
ATOM 2326 O O . PRO A 1 299 ? -10.419 -0.849 38.579 1.00 84.94 299 PRO A O 1
ATOM 2329 N N . THR A 1 300 ? -10.653 -0.170 40.704 1.00 86.69 300 THR A N 1
ATOM 2330 C CA . THR A 1 300 ? -10.845 1.244 40.347 1.00 86.69 300 THR A CA 1
ATOM 2331 C C . THR A 1 300 ? -9.529 1.933 40.024 1.00 86.69 300 THR A C 1
ATOM 2333 O O . THR A 1 300 ? -9.480 2.717 39.079 1.00 86.69 300 THR A O 1
ATOM 2336 N N . GLU A 1 301 ? -8.452 1.590 40.731 1.00 85.69 301 GLU A N 1
ATOM 2337 C CA . GLU A 1 301 ? -7.094 2.033 40.408 1.00 85.69 301 GLU A CA 1
ATOM 2338 C C . GLU A 1 301 ? -6.648 1.545 39.026 1.00 85.69 301 GLU A C 1
ATOM 2340 O O . GLU A 1 301 ? -6.063 2.305 38.256 1.00 85.69 301 GLU A O 1
ATOM 2345 N N . ALA A 1 302 ? -7.007 0.310 38.670 1.00 80.19 302 ALA A N 1
ATOM 2346 C CA . ALA A 1 302 ? -6.762 -0.253 37.346 1.00 80.19 302 ALA A CA 1
ATOM 2347 C C . ALA A 1 302 ? -7.708 0.290 36.251 1.00 80.19 302 ALA A C 1
ATOM 2349 O O . ALA A 1 302 ? -7.570 -0.068 35.081 1.00 80.19 302 ALA A O 1
ATOM 2350 N N . GLY A 1 303 ? -8.658 1.164 36.601 1.00 81.12 303 GLY A N 1
ATOM 2351 C CA . GLY A 1 303 ? -9.537 1.847 35.652 1.00 81.12 303 GLY A CA 1
ATOM 2352 C C . GLY A 1 303 ? -10.731 1.030 35.150 1.00 81.12 303 GLY A C 1
ATOM 2353 O O . GLY A 1 303 ? -11.358 1.403 34.155 1.00 81.12 303 GLY A O 1
ATOM 2354 N N . TYR A 1 304 ? -11.082 -0.060 35.833 1.00 84.94 304 TYR A N 1
ATOM 2355 C CA . TYR A 1 304 ? -12.170 -0.959 35.456 1.00 84.94 304 TYR A CA 1
ATOM 2356 C C . TYR A 1 304 ? -13.533 -0.533 36.029 1.00 84.94 304 TYR A C 1
ATOM 2358 O O . TYR A 1 304 ? -14.225 -1.310 36.690 1.00 84.94 304 TYR A O 1
ATOM 2366 N N . CYS A 1 305 ? -13.956 0.709 35.771 1.00 87.44 305 CYS A N 1
ATOM 2367 C CA . CYS A 1 305 ? -15.212 1.249 36.317 1.00 87.44 305 CYS A CA 1
ATOM 2368 C C . CYS A 1 305 ? -16.445 0.423 35.902 1.00 87.44 305 CYS A C 1
ATOM 2370 O O . CYS A 1 305 ? -17.403 0.294 36.661 1.00 87.44 305 CYS A O 1
ATOM 2372 N N . ASN A 1 306 ? -16.413 -0.172 34.708 1.00 87.88 306 ASN A N 1
ATOM 2373 C CA . ASN A 1 306 ? -17.522 -0.926 34.126 1.00 87.88 306 ASN A CA 1
ATOM 2374 C C . ASN A 1 306 ? -17.638 -2.387 34.609 1.00 87.88 306 ASN A C 1
ATOM 2376 O O . ASN A 1 306 ? -18.569 -3.082 34.194 1.00 87.88 306 ASN A O 1
ATOM 2380 N N . LEU A 1 307 ? -16.717 -2.860 35.461 1.00 87.44 307 LEU A N 1
ATOM 2381 C CA . LEU A 1 307 ? -16.888 -4.141 36.161 1.00 87.44 307 LEU A CA 1
ATOM 2382 C C . LEU A 1 307 ? -18.020 -4.054 37.183 1.00 87.44 307 LEU A C 1
ATOM 2384 O O . LEU A 1 307 ? -18.796 -4.992 37.331 1.00 87.44 307 LEU A O 1
ATOM 2388 N N . CYS A 1 308 ? -18.126 -2.908 37.853 1.00 92.19 308 CYS A N 1
ATOM 2389 C CA . CYS A 1 308 ? -19.142 -2.667 38.867 1.00 92.19 308 CYS A CA 1
ATOM 2390 C C . CYS A 1 308 ? -20.325 -1.872 38.317 1.00 92.19 308 CYS A C 1
ATOM 2392 O O . CYS A 1 308 ? -21.460 -2.159 38.682 1.00 92.19 308 CYS A O 1
ATOM 2394 N N . HIS A 1 309 ? -20.074 -0.902 37.436 1.00 92.44 309 HIS A N 1
ATOM 2395 C CA . HIS A 1 309 ? -21.102 -0.025 36.880 1.00 92.44 309 HIS A CA 1
ATOM 2396 C C . HIS A 1 309 ? -21.528 -0.447 35.469 1.00 92.44 309 HIS A C 1
ATOM 2398 O O . HIS A 1 309 ? -20.713 -0.880 34.653 1.00 92.44 309 HIS A O 1
ATOM 2404 N N . ASP A 1 310 ? -22.805 -0.269 35.149 1.00 85.88 310 ASP A N 1
ATOM 2405 C CA . ASP A 1 310 ? -23.294 -0.285 33.778 1.00 85.88 310 ASP A CA 1
ATOM 2406 C C . ASP A 1 310 ? -23.407 1.160 33.256 1.00 85.88 310 ASP A C 1
ATOM 2408 O O . ASP A 1 310 ? -24.188 1.943 33.798 1.00 85.88 310 ASP A O 1
ATOM 2412 N N . PRO A 1 311 ? -22.624 1.555 32.236 1.00 81.00 311 PRO A N 1
ATOM 2413 C CA . PRO A 1 311 ? -22.653 2.919 31.713 1.00 81.00 311 PRO A CA 1
ATOM 2414 C C . PRO A 1 311 ? -23.903 3.232 30.877 1.00 81.00 311 PRO A C 1
ATOM 2416 O O . PRO A 1 311 ? -24.096 4.390 30.515 1.00 81.00 311 PRO A O 1
ATOM 2419 N N . HIS A 1 312 ? -24.720 2.231 30.526 1.00 75.50 312 HIS A N 1
ATOM 2420 C CA . HIS A 1 312 ? -25.931 2.431 29.734 1.00 75.50 312 HIS A CA 1
ATOM 2421 C C . HIS A 1 312 ? -27.170 2.553 30.615 1.00 75.50 312 HIS A C 1
ATOM 2423 O O . HIS A 1 312 ? -27.911 3.522 30.477 1.00 75.50 312 HIS A O 1
ATOM 2429 N N . ALA A 1 313 ? -27.403 1.581 31.498 1.00 82.12 313 ALA A N 1
ATOM 2430 C CA . ALA A 1 313 ? -28.465 1.624 32.498 1.00 82.12 313 ALA A CA 1
ATOM 2431 C C . ALA A 1 313 ? -28.372 0.416 33.434 1.00 82.12 313 ALA A C 1
ATOM 2433 O O . ALA A 1 313 ? -28.015 -0.686 33.020 1.00 82.12 313 ALA A O 1
ATOM 2434 N N . SER A 1 314 ? -28.792 0.600 34.682 1.00 86.56 314 SER A N 1
ATOM 2435 C CA . SER A 1 314 ? -29.074 -0.501 35.600 1.00 86.56 314 SER A CA 1
ATOM 2436 C C . SER A 1 314 ? -30.196 -0.109 36.569 1.00 86.56 314 SER A C 1
ATOM 2438 O O . SER A 1 314 ? -30.282 1.065 36.943 1.00 86.56 314 SER A O 1
ATOM 2440 N N . PRO A 1 315 ? -31.042 -1.068 36.997 1.00 86.44 315 PRO A N 1
ATOM 2441 C CA . PRO A 1 315 ? -32.070 -0.826 38.006 1.00 86.44 315 PRO A CA 1
ATOM 2442 C C . PRO A 1 315 ? -31.495 -0.617 39.418 1.00 86.44 315 PRO A C 1
ATOM 2444 O O . PRO A 1 315 ? -32.222 -0.202 40.318 1.00 86.44 315 PRO A O 1
ATOM 2447 N N . ASN A 1 316 ? -30.208 -0.900 39.639 1.00 88.06 316 ASN A N 1
ATOM 2448 C CA . ASN A 1 316 ? -29.579 -0.760 40.949 1.00 88.06 316 ASN A CA 1
ATOM 2449 C C . ASN A 1 316 ? -29.062 0.675 41.175 1.00 88.06 316 ASN A C 1
ATOM 2451 O O . ASN A 1 316 ? -28.606 1.330 40.229 1.00 88.06 316 ASN A O 1
ATOM 2455 N N . PRO A 1 317 ? -29.043 1.167 42.431 1.00 86.94 317 PRO A N 1
ATOM 2456 C CA . PRO A 1 317 ? -28.460 2.465 42.764 1.00 86.94 317 PRO A CA 1
ATOM 2457 C C . PRO A 1 317 ? -27.028 2.617 42.240 1.00 86.94 317 PRO A C 1
ATOM 2459 O O . PRO A 1 317 ? -26.260 1.659 42.244 1.00 86.94 317 PRO A O 1
ATOM 2462 N N . ALA A 1 318 ? -26.670 3.830 41.806 1.00 87.94 318 ALA A N 1
ATOM 2463 C CA . ALA A 1 318 ? -25.383 4.135 41.165 1.00 87.94 318 ALA A CA 1
ATOM 2464 C C . ALA A 1 318 ? -25.085 3.290 39.907 1.00 87.94 318 ALA A C 1
ATOM 2466 O O . ALA A 1 318 ? -23.927 3.116 39.540 1.00 87.94 318 ALA A O 1
ATOM 2467 N N . TRP A 1 319 ? -26.126 2.764 39.256 1.00 89.25 319 TRP A N 1
ATOM 2468 C CA . TRP A 1 319 ? -26.039 1.924 38.060 1.00 89.25 319 TRP A CA 1
ATOM 2469 C C . TRP A 1 319 ? -25.157 0.687 38.241 1.00 89.25 319 TRP A C 1
ATOM 2471 O O . TRP A 1 319 ? -24.455 0.269 37.324 1.00 89.25 319 TRP A O 1
ATOM 2481 N N . LEU A 1 320 ? -25.167 0.090 39.432 1.00 91.19 320 LEU A N 1
ATOM 2482 C CA . LEU A 1 320 ? -24.386 -1.116 39.693 1.00 91.19 320 LEU A CA 1
ATOM 2483 C C . LEU A 1 320 ? -24.920 -2.315 38.902 1.00 91.19 320 LEU A C 1
ATOM 2485 O O . LEU A 1 320 ? -26.127 -2.501 38.782 1.00 91.19 320 LEU A O 1
ATOM 2489 N N . ARG A 1 321 ? -24.048 -3.183 38.394 1.00 91.38 321 ARG A N 1
ATOM 2490 C CA . ARG A 1 321 ? -24.456 -4.368 37.617 1.00 91.38 321 ARG A CA 1
ATOM 2491 C C . ARG A 1 321 ? -25.296 -5.367 38.419 1.00 91.38 321 ARG A C 1
ATOM 2493 O O . ARG A 1 321 ? -26.130 -6.054 37.842 1.00 91.38 321 ARG A O 1
ATOM 2500 N N . LYS A 1 322 ? -25.099 -5.420 39.737 1.00 93.00 322 LYS A N 1
ATOM 2501 C CA . LYS A 1 322 ? -25.858 -6.227 40.705 1.00 93.00 322 LYS A CA 1
ATOM 2502 C C . LYS A 1 322 ? -26.150 -5.375 41.955 1.00 93.00 322 LYS A C 1
ATOM 2504 O O . LYS A 1 322 ? -25.505 -4.331 42.120 1.00 93.00 322 LYS A O 1
ATOM 2509 N N . PRO A 1 323 ? -27.082 -5.774 42.840 1.00 92.06 323 PRO A N 1
ATOM 2510 C CA . PRO A 1 323 ? -27.206 -5.159 44.159 1.00 92.06 323 PRO A CA 1
ATOM 2511 C C . PRO A 1 323 ? -25.849 -5.130 44.874 1.00 92.06 323 PRO A C 1
ATOM 2513 O O . PRO A 1 323 ? -25.045 -6.048 44.724 1.00 92.06 323 PRO A O 1
ATOM 2516 N N . ALA A 1 324 ? -25.573 -4.065 45.633 1.00 91.62 324 ALA A N 1
ATOM 2517 C CA . ALA A 1 324 ? -24.215 -3.757 46.093 1.00 91.62 324 ALA A CA 1
ATOM 2518 C C . ALA A 1 324 ? -23.542 -4.912 46.851 1.00 91.62 324 ALA A C 1
ATOM 2520 O O . ALA A 1 324 ? -22.376 -5.198 46.607 1.00 91.62 324 ALA A O 1
ATOM 2521 N N . TRP A 1 325 ? -24.271 -5.596 47.736 1.00 92.00 325 TRP A N 1
ATOM 2522 C CA . TRP A 1 325 ? -23.724 -6.739 48.467 1.00 92.00 325 TRP A CA 1
ATOM 2523 C C . TRP A 1 325 ? -23.379 -7.905 47.535 1.00 92.00 325 TRP A C 1
ATOM 2525 O O . TRP A 1 325 ? -22.256 -8.400 47.580 1.00 92.00 325 TRP A O 1
ATOM 2535 N N . ASP A 1 326 ? -24.310 -8.280 46.649 1.00 92.25 326 ASP A N 1
ATOM 2536 C CA . ASP A 1 326 ? -24.139 -9.398 45.710 1.00 92.25 326 ASP A CA 1
ATOM 2537 C C . ASP A 1 326 ? -22.979 -9.138 44.741 1.00 92.25 326 ASP A C 1
ATOM 2539 O O . ASP A 1 326 ? -22.258 -10.059 44.376 1.00 92.25 326 ASP A O 1
ATOM 2543 N N . LEU A 1 327 ? -22.763 -7.873 44.363 1.00 92.69 327 LEU A N 1
ATOM 2544 C CA . LEU A 1 327 ? -21.638 -7.458 43.531 1.00 92.69 327 LEU A CA 1
ATOM 2545 C C . LEU A 1 327 ? -20.290 -7.593 44.249 1.00 92.69 327 LEU A C 1
ATOM 2547 O O . LEU A 1 327 ? -19.310 -8.000 43.640 1.00 92.69 327 LEU A O 1
ATOM 2551 N N . CYS A 1 328 ? -20.202 -7.225 45.528 1.00 90.50 328 CYS A N 1
ATOM 2552 C CA . CYS A 1 328 ? -18.934 -7.273 46.257 1.00 90.50 328 CYS A CA 1
ATOM 2553 C C . CYS A 1 328 ? -18.458 -8.715 46.481 1.00 90.50 328 CYS A C 1
ATOM 2555 O O . CYS A 1 328 ? -17.269 -9.009 46.337 1.00 90.50 328 CYS A O 1
ATOM 2557 N N . VAL A 1 329 ? -19.383 -9.620 46.809 1.00 90.31 329 VAL A N 1
ATOM 2558 C CA . VAL A 1 329 ? -19.053 -11.020 47.114 1.00 90.31 329 VAL A CA 1
ATOM 2559 C C . VAL A 1 329 ? -18.725 -11.857 45.878 1.00 90.31 329 VAL A C 1
ATOM 2561 O O . VAL A 1 329 ? -18.252 -12.977 46.034 1.00 90.31 329 VAL A O 1
ATOM 2564 N N . THR A 1 330 ? -18.881 -11.325 44.656 1.00 87.00 330 THR A N 1
ATOM 2565 C CA . THR A 1 330 ? -18.385 -12.017 43.451 1.00 87.00 330 THR A CA 1
ATOM 2566 C C . THR A 1 330 ? -16.865 -12.169 43.466 1.00 87.00 330 THR A C 1
ATOM 2568 O O . THR A 1 330 ? -16.339 -13.110 42.885 1.00 87.00 330 THR A O 1
ATOM 2571 N N . CYS A 1 331 ? -16.159 -11.230 44.107 1.00 86.81 331 CYS A N 1
ATOM 2572 C CA . CYS A 1 331 ? -14.705 -11.271 44.271 1.00 86.81 331 CYS A CA 1
ATOM 2573 C C . CYS A 1 331 ? -14.292 -11.535 45.725 1.00 86.81 331 CYS A C 1
ATOM 2575 O O . CYS A 1 331 ? -13.275 -12.179 45.954 1.00 86.81 331 CYS A O 1
ATOM 2577 N N . HIS A 1 332 ? -15.070 -11.054 46.699 1.00 87.50 332 HIS A N 1
ATOM 2578 C CA . HIS A 1 332 ? -14.834 -11.256 48.133 1.00 87.50 332 HIS A CA 1
ATOM 2579 C C . HIS A 1 332 ? -15.716 -12.382 48.681 1.00 87.50 332 HIS A C 1
ATOM 2581 O O . HIS A 1 332 ? -16.525 -12.169 49.589 1.00 87.50 332 HIS A O 1
ATOM 2587 N N . ALA A 1 333 ? -15.616 -13.566 48.077 1.00 86.38 333 ALA A N 1
ATOM 2588 C CA . ALA A 1 333 ? -16.500 -14.698 48.353 1.00 86.38 333 ALA A CA 1
ATOM 2589 C C . ALA A 1 333 ? -16.441 -15.151 49.822 1.00 86.38 333 ALA A C 1
ATOM 2591 O O . ALA A 1 333 ? -17.458 -15.528 50.399 1.00 86.38 333 ALA A O 1
ATOM 2592 N N . GLU A 1 334 ? -15.283 -15.024 50.469 1.00 81.38 334 GLU A N 1
ATOM 2593 C CA . GLU A 1 334 ? -15.090 -15.335 51.886 1.00 81.38 334 GLU A CA 1
ATOM 2594 C C . GLU A 1 334 ? -15.984 -14.498 52.819 1.00 81.38 334 GLU A C 1
ATOM 2596 O O . GLU A 1 334 ? -16.323 -14.924 53.924 1.00 81.38 334 GLU A O 1
ATOM 2601 N N . MET A 1 335 ? -16.419 -13.317 52.366 1.00 80.19 335 MET A N 1
ATOM 2602 C CA . MET A 1 335 ? -17.303 -12.435 53.130 1.00 80.19 335 MET A CA 1
ATOM 2603 C C . MET A 1 335 ? -18.781 -12.826 52.998 1.00 80.19 335 MET A C 1
ATOM 2605 O O . MET A 1 335 ? -19.602 -12.369 53.798 1.00 80.19 335 MET A O 1
ATOM 2609 N N . ALA A 1 336 ? -19.128 -13.696 52.041 1.00 80.75 336 ALA A N 1
ATOM 2610 C CA . ALA A 1 336 ? -20.489 -14.203 51.866 1.00 80.75 336 ALA A CA 1
ATOM 2611 C C . ALA A 1 336 ? -20.932 -15.108 53.030 1.00 80.75 336 ALA A C 1
ATOM 2613 O O . ALA A 1 336 ? -22.120 -15.177 53.334 1.00 80.75 336 ALA A O 1
ATOM 2614 N N . GLU A 1 337 ? -19.985 -15.739 53.734 1.00 74.56 337 GLU A N 1
ATOM 2615 C CA . GLU A 1 337 ? -20.242 -16.605 54.897 1.00 74.56 337 GLU A CA 1
ATOM 2616 C C . GLU A 1 337 ? -20.580 -15.830 56.187 1.00 74.56 337 GLU A C 1
ATOM 2618 O O . GLU A 1 337 ? -20.784 -16.426 57.245 1.00 74.56 337 GLU A O 1
ATOM 2623 N N . GLY A 1 338 ? -20.600 -14.492 56.144 1.00 60.84 338 GLY A N 1
ATOM 2624 C CA . GLY A 1 338 ? -20.954 -13.642 57.287 1.00 60.84 338 GLY A CA 1
ATOM 2625 C C . GLY A 1 338 ? -19.829 -13.411 58.307 1.00 60.84 338 GLY A C 1
ATOM 2626 O O . GLY A 1 338 ? -20.011 -12.643 59.253 1.00 60.84 338 GLY A O 1
ATOM 2627 N N . LYS A 1 339 ? -18.640 -13.996 58.111 1.00 64.69 339 LYS A N 1
ATOM 2628 C CA . LYS A 1 339 ? -17.445 -13.777 58.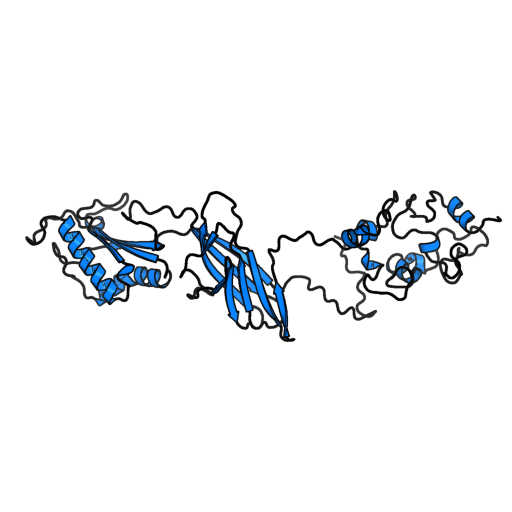949 1.00 64.69 339 LYS A CA 1
ATOM 2629 C C . LYS A 1 339 ? -16.767 -12.432 58.628 1.00 64.69 339 LYS A C 1
ATOM 2631 O O . LYS A 1 339 ? -15.659 -12.389 58.110 1.00 64.69 339 LYS A O 1
ATOM 2636 N N . HIS A 1 340 ? -17.418 -11.312 58.944 1.00 71.69 340 HIS A N 1
ATOM 2637 C CA . HIS A 1 340 ? -16.827 -9.973 58.809 1.00 71.69 340 HIS A CA 1
ATOM 2638 C C . HIS A 1 340 ? -16.253 -9.478 60.152 1.00 71.69 340 HIS A C 1
ATOM 2640 O O . HIS A 1 340 ? -16.866 -9.649 61.202 1.00 71.69 340 HIS A O 1
ATOM 2646 N N . VAL A 1 341 ? -15.096 -8.798 60.098 1.00 59.91 341 VAL A N 1
ATOM 2647 C CA . VAL A 1 341 ? -14.221 -8.272 61.181 1.00 59.91 341 VAL A CA 1
ATOM 2648 C C . VAL A 1 341 ? -14.863 -7.451 62.330 1.00 59.91 341 VAL A C 1
ATOM 2650 O O . VAL A 1 341 ? -14.144 -6.976 63.205 1.00 59.91 341 VAL A O 1
ATOM 2653 N N . VAL A 1 342 ? -16.186 -7.272 62.363 1.00 61.97 342 VAL A N 1
ATOM 2654 C CA . VAL A 1 342 ? -16.929 -6.651 63.486 1.00 61.97 342 VAL A CA 1
ATOM 2655 C C . VAL A 1 342 ? -17.723 -7.706 64.281 1.00 61.97 342 VAL A C 1
ATOM 2657 O O . VAL A 1 342 ? -18.569 -7.383 65.112 1.00 61.97 342 VAL A O 1
ATOM 2660 N N . ALA A 1 343 ? -17.470 -8.995 64.037 1.00 54.41 343 ALA A N 1
ATOM 2661 C CA . ALA A 1 343 ? -18.027 -10.078 64.831 1.00 54.41 343 ALA A CA 1
ATOM 2662 C C . ALA A 1 343 ? -17.648 -9.913 66.311 1.00 54.41 343 ALA A C 1
ATOM 2664 O O . ALA A 1 343 ? -16.477 -10.003 66.667 1.00 54.41 343 ALA A O 1
ATOM 2665 N N . GLY A 1 344 ? -18.646 -9.662 67.163 1.00 56.12 344 GLY A N 1
ATOM 2666 C CA . GLY A 1 344 ? -18.492 -9.770 68.615 1.00 56.12 344 GLY A CA 1
ATOM 2667 C C . GLY A 1 344 ? -18.479 -8.477 69.433 1.00 56.12 344 GLY A C 1
ATOM 2668 O O . GLY A 1 344 ? -18.341 -8.585 70.643 1.00 56.12 344 GLY A O 1
ATOM 2669 N N . PHE A 1 345 ? -18.665 -7.280 68.860 1.00 56.66 345 PHE A N 1
ATOM 2670 C CA . PHE A 1 345 ? -18.498 -6.050 69.661 1.00 56.66 345 PHE A CA 1
ATOM 2671 C C . PHE A 1 345 ? -19.688 -5.676 70.573 1.00 56.66 345 PHE A C 1
ATOM 2673 O O . PHE A 1 345 ? -19.480 -4.966 71.547 1.00 56.66 345 PHE A O 1
ATOM 2680 N N . VAL A 1 346 ? -20.925 -6.126 70.296 1.00 55.72 346 VAL A N 1
ATOM 2681 C CA . VAL A 1 346 ? -22.110 -5.664 71.068 1.00 55.72 346 VAL A CA 1
ATOM 2682 C C . VAL A 1 346 ? -23.050 -6.789 71.530 1.00 55.72 346 VAL A C 1
ATOM 2684 O O . VAL A 1 346 ? -23.792 -6.599 72.489 1.00 55.72 346 VAL A O 1
ATOM 2687 N N . SER A 1 347 ? -23.068 -7.979 70.904 1.00 53.75 347 SER A N 1
ATOM 2688 C CA . SER A 1 347 ? -24.058 -9.023 71.279 1.00 53.75 347 SER A CA 1
ATOM 2689 C C . SER A 1 347 ? -23.717 -10.464 70.856 1.00 53.75 347 SER A C 1
ATOM 2691 O O . SER A 1 347 ? -24.617 -11.279 70.665 1.00 53.75 347 SER A O 1
ATOM 2693 N N . GLY A 1 348 ? -22.442 -10.796 70.619 1.00 54.56 348 GLY A N 1
ATOM 2694 C CA . GLY A 1 348 ? -22.030 -12.165 70.247 1.00 54.56 348 GLY A CA 1
ATOM 2695 C C . GLY A 1 348 ? -22.480 -12.659 68.858 1.00 54.56 348 GLY A C 1
ATOM 2696 O O . GLY A 1 348 ? -22.149 -13.776 68.475 1.00 54.56 348 GLY A O 1
ATOM 2697 N N . LYS A 1 349 ? -23.188 -11.835 68.073 1.00 62.97 349 LYS A N 1
ATOM 2698 C CA . LYS A 1 349 ? -23.513 -12.085 66.659 1.00 62.97 349 LYS A CA 1
ATOM 2699 C C . LYS A 1 349 ? -22.845 -11.031 65.770 1.00 62.97 349 LYS A C 1
ATOM 2701 O O . LYS A 1 349 ? -22.569 -9.914 66.205 1.00 62.97 349 LYS A O 1
ATOM 2706 N N . THR A 1 350 ? -22.514 -11.426 64.545 1.00 68.44 350 THR A N 1
ATOM 2707 C CA . THR A 1 350 ? -21.834 -10.613 63.526 1.00 68.44 350 THR A CA 1
ATOM 2708 C C . THR A 1 350 ? -22.593 -9.318 63.235 1.00 68.44 350 THR A C 1
ATOM 2710 O O . THR A 1 350 ? -23.823 -9.327 63.179 1.00 68.44 350 THR A O 1
ATOM 2713 N N . HIS A 1 351 ? -21.883 -8.208 63.009 1.00 77.81 351 HIS A N 1
ATOM 2714 C CA . HIS A 1 351 ? -22.521 -6.976 62.536 1.00 77.81 351 HIS A CA 1
ATOM 2715 C C . HIS A 1 351 ? -23.165 -7.224 61.159 1.00 77.81 351 HIS A C 1
ATOM 2717 O O . HIS A 1 351 ? -22.504 -7.802 60.291 1.00 77.81 351 HIS A O 1
ATOM 2723 N N . PRO A 1 352 ? -24.428 -6.816 60.929 1.00 80.31 352 PRO A N 1
ATOM 2724 C CA . PRO A 1 352 ? -25.104 -7.076 59.666 1.00 80.31 352 PRO A CA 1
ATOM 2725 C C . PRO A 1 352 ? -24.409 -6.349 58.512 1.00 80.31 352 PRO A C 1
ATOM 2727 O O . PRO A 1 352 ? -24.030 -5.183 58.629 1.00 80.31 352 PRO A O 1
ATOM 2730 N N . THR A 1 353 ? -24.267 -7.053 57.392 1.00 82.12 353 THR A N 1
ATOM 2731 C CA . THR A 1 353 ? -23.763 -6.511 56.120 1.00 82.12 353 THR A CA 1
ATOM 2732 C C . THR A 1 353 ? -24.816 -6.568 55.014 1.00 82.12 353 THR A C 1
ATOM 2734 O O . THR A 1 353 ? -24.574 -6.016 53.951 1.00 82.12 353 THR A O 1
ATOM 2737 N N . LYS A 1 354 ? -25.959 -7.221 55.272 1.00 85.56 354 LYS A N 1
ATOM 2738 C CA . LYS A 1 354 ? -27.162 -7.359 54.435 1.00 85.56 354 LYS A CA 1
ATOM 2739 C C . LYS A 1 354 ? -28.361 -7.662 55.352 1.00 85.56 354 LYS A C 1
ATOM 2741 O O . LYS A 1 354 ? -28.180 -7.994 56.526 1.00 85.56 354 LYS A O 1
ATOM 2746 N N . GLY A 1 355 ? -29.578 -7.548 54.844 1.00 85.50 355 GLY A N 1
ATOM 2747 C CA . GLY A 1 355 ? -30.846 -7.933 55.472 1.00 85.50 355 GLY A CA 1
ATOM 2748 C C . GLY A 1 355 ? -31.397 -6.938 56.494 1.00 85.50 355 GLY A C 1
ATOM 2749 O O . GLY A 1 355 ? -32.328 -7.259 57.231 1.00 85.50 355 GLY A O 1
ATOM 2750 N N . ARG A 1 356 ? -30.799 -5.750 56.606 1.00 87.19 356 ARG A N 1
ATOM 2751 C CA . ARG A 1 356 ? -31.135 -4.724 57.605 1.00 87.19 356 ARG A CA 1
ATOM 2752 C C . ARG A 1 356 ? -31.066 -3.344 56.965 1.00 87.19 356 ARG A C 1
ATOM 2754 O O . ARG A 1 356 ? -30.218 -3.129 56.111 1.00 87.19 356 ARG A O 1
ATOM 2761 N N . SER A 1 357 ? -31.907 -2.408 57.387 1.00 88.94 357 SER A N 1
ATOM 2762 C CA . SER A 1 357 ? -31.865 -1.022 56.898 1.00 88.94 357 SER A CA 1
ATOM 2763 C C . SER A 1 357 ? -30.579 -0.310 57.325 1.00 88.94 357 SER A C 1
ATOM 2765 O O . SER A 1 357 ? -30.126 -0.495 58.453 1.00 88.94 357 SER A O 1
ATOM 2767 N N . ASP A 1 358 ? -30.016 0.516 56.442 1.00 88.81 358 ASP A N 1
ATOM 2768 C CA . ASP A 1 358 ? -28.854 1.370 56.703 1.00 88.81 358 ASP A CA 1
ATOM 2769 C C . ASP A 1 358 ? -29.277 2.602 57.523 1.00 88.81 358 ASP A C 1
ATOM 2771 O O . ASP A 1 358 ? -29.964 3.481 56.991 1.00 88.81 358 ASP A O 1
ATOM 2775 N N . PRO A 1 359 ? -28.880 2.711 58.808 1.00 85.25 359 PRO A N 1
ATOM 2776 C CA . PRO A 1 359 ? -29.289 3.830 59.657 1.00 85.25 359 PRO A CA 1
ATOM 2777 C C . PRO A 1 359 ? -28.728 5.175 59.185 1.00 85.25 359 PRO A C 1
ATOM 2779 O O . PRO A 1 359 ? -29.339 6.215 59.420 1.00 85.25 359 PRO A O 1
ATOM 2782 N N . ALA A 1 360 ? -27.575 5.167 58.508 1.00 84.31 360 ALA A N 1
ATOM 2783 C CA . ALA A 1 360 ? -26.960 6.372 57.969 1.00 84.31 360 ALA A CA 1
ATOM 2784 C C . ALA A 1 360 ? -27.537 6.760 56.597 1.00 84.31 360 ALA A C 1
ATOM 2786 O O . ALA A 1 360 ? -27.305 7.876 56.127 1.00 84.31 360 ALA A O 1
ATOM 2787 N N . ARG A 1 361 ? -28.272 5.857 55.933 1.00 84.56 361 ARG A N 1
ATOM 2788 C CA . ARG A 1 361 ? -28.842 6.067 54.593 1.00 84.56 361 ARG A CA 1
ATOM 2789 C C . ARG A 1 361 ? -30.291 5.560 54.539 1.00 84.56 361 ARG A C 1
ATOM 2791 O O . ARG A 1 361 ? -30.533 4.468 54.018 1.00 84.56 361 ARG A O 1
ATOM 2798 N N . PRO A 1 362 ? -31.262 6.353 55.034 1.00 83.25 362 PRO A N 1
ATOM 2799 C CA . PRO A 1 362 ? -32.671 5.969 55.052 1.00 83.25 362 PRO A CA 1
ATOM 2800 C C . PRO A 1 362 ? -33.176 5.500 53.682 1.00 83.25 362 PRO A C 1
ATOM 2802 O O . PRO A 1 362 ? -32.857 6.091 52.649 1.00 83.25 362 PRO A O 1
ATOM 2805 N N . GLY A 1 363 ? -33.960 4.420 53.673 1.00 84.69 363 GLY A N 1
ATOM 2806 C CA . GLY A 1 363 ? -34.486 3.812 52.446 1.00 84.69 363 GLY A CA 1
ATOM 2807 C C . GLY A 1 363 ? -33.495 2.919 51.691 1.00 84.69 363 GLY A C 1
ATOM 2808 O O . GLY A 1 363 ? -33.834 2.420 50.620 1.00 84.69 363 GLY A O 1
ATOM 2809 N N . ARG A 1 364 ? -32.287 2.691 52.224 1.00 86.38 364 ARG A N 1
ATOM 2810 C CA . ARG A 1 364 ? -31.335 1.704 51.698 1.00 86.38 364 ARG A CA 1
ATOM 2811 C C . ARG A 1 364 ? -31.104 0.580 52.694 1.00 86.38 364 ARG A C 1
ATOM 2813 O O . ARG A 1 364 ? -31.200 0.764 53.904 1.00 86.38 364 ARG A O 1
ATOM 2820 N N . GLU A 1 365 ? -30.784 -0.587 52.164 1.00 88.88 365 GLU A N 1
ATOM 2821 C CA . GLU A 1 365 ? -30.308 -1.723 52.943 1.00 88.88 365 GLU A CA 1
ATOM 2822 C C . GLU A 1 365 ? -28.810 -1.562 53.237 1.00 88.88 365 GLU A C 1
ATOM 2824 O O . GLU A 1 365 ? -28.056 -1.018 52.421 1.00 88.88 365 GLU A O 1
ATOM 2829 N N . LEU A 1 366 ? -28.375 -2.045 54.400 1.00 88.19 366 LEU A N 1
ATOM 2830 C CA . LEU A 1 366 ? -26.968 -2.199 54.729 1.00 88.19 366 LEU A CA 1
ATOM 2831 C C . LEU A 1 366 ? -26.297 -3.078 53.678 1.00 88.19 366 LEU A C 1
ATOM 2833 O O . LEU A 1 366 ? -26.809 -4.124 53.287 1.00 88.19 366 LEU A O 1
ATOM 2837 N N . SER A 1 367 ? -25.129 -2.628 53.240 1.00 90.62 367 SER A N 1
ATOM 2838 C CA . SER A 1 367 ? -24.269 -3.336 52.298 1.00 90.62 367 SER A CA 1
ATOM 2839 C C . SER A 1 367 ? -22.809 -3.138 52.692 1.00 90.62 367 SER A C 1
ATOM 2841 O O . SER A 1 367 ? -22.488 -2.331 53.568 1.00 90.62 367 SER A O 1
ATOM 2843 N N . CYS A 1 368 ? -21.888 -3.793 51.985 1.00 90.50 368 CYS A N 1
ATOM 2844 C CA . CYS A 1 368 ? -20.456 -3.511 52.108 1.00 90.50 368 CYS A CA 1
ATOM 2845 C C . CYS A 1 368 ? -20.165 -2.005 51.937 1.00 90.50 368 CYS A C 1
ATOM 2847 O O . CYS A 1 368 ? -19.344 -1.443 52.660 1.00 90.50 368 CYS A O 1
ATOM 2849 N N . ALA A 1 369 ? -20.908 -1.330 51.049 1.00 91.69 369 ALA A N 1
ATOM 2850 C CA . ALA A 1 369 ? -20.754 0.092 50.747 1.00 91.69 369 ALA A CA 1
ATOM 2851 C C . ALA A 1 369 ? -21.262 1.047 51.850 1.00 91.69 369 ALA A C 1
ATOM 2853 O O . ALA A 1 369 ? -21.109 2.270 51.742 1.00 91.69 369 ALA A O 1
ATOM 2854 N N . SER A 1 370 ? -21.908 0.522 52.894 1.00 90.19 370 SER A N 1
ATOM 2855 C CA . SER A 1 370 ? -22.319 1.293 54.075 1.00 90.19 370 SER A CA 1
ATOM 2856 C C . SER A 1 370 ? -21.132 1.601 54.992 1.00 90.19 370 SER A C 1
ATOM 2858 O O . SER A 1 370 ? -21.131 2.631 55.661 1.00 90.19 370 SER A O 1
ATOM 2860 N N . CYS A 1 371 ? -20.098 0.753 54.953 1.00 89.50 371 CYS A N 1
ATOM 2861 C CA . CYS A 1 371 ? -18.879 0.859 55.760 1.00 89.50 371 CYS A CA 1
ATOM 2862 C C . CYS A 1 371 ? -17.624 1.104 54.908 1.00 89.50 371 CYS A C 1
ATOM 2864 O O . CYS A 1 371 ? -16.714 1.812 55.341 1.00 89.50 371 CYS A O 1
ATOM 2866 N N . HIS A 1 372 ? -17.590 0.561 53.690 1.00 92.31 372 HIS A N 1
ATOM 2867 C CA . HIS A 1 372 ? -16.464 0.647 52.766 1.00 92.31 372 HIS A CA 1
ATOM 2868 C C . HIS A 1 372 ? -16.778 1.545 51.568 1.00 92.31 372 HIS A C 1
ATOM 2870 O O . HIS A 1 372 ? -17.871 1.530 51.013 1.00 92.31 372 HIS A O 1
ATOM 2876 N N . ASN A 1 373 ? -15.814 2.349 51.148 1.00 93.62 373 ASN A N 1
ATOM 2877 C CA . ASN A 1 373 ? -15.858 3.094 49.911 1.00 93.62 373 ASN A CA 1
ATOM 2878 C C . ASN A 1 373 ? -15.263 2.213 48.808 1.00 93.62 373 ASN A C 1
ATOM 2880 O O . ASN A 1 373 ? -14.078 1.888 48.831 1.00 93.62 373 ASN A O 1
ATOM 2884 N N . ALA A 1 374 ? -16.092 1.839 47.834 1.00 93.38 374 ALA A N 1
ATOM 2885 C CA . ALA A 1 374 ? -15.703 0.952 46.739 1.00 93.38 374 ALA A CA 1
ATOM 2886 C C . ALA A 1 374 ? -14.676 1.567 45.765 1.00 93.38 374 ALA A C 1
ATOM 2888 O O . ALA A 1 374 ? -14.176 0.859 44.892 1.00 93.38 374 ALA A O 1
ATOM 2889 N N . HIS A 1 375 ? -14.375 2.867 45.885 1.00 94.50 375 HIS A N 1
ATOM 2890 C CA . HIS A 1 375 ? -13.421 3.580 45.037 1.00 94.50 375 HIS A CA 1
ATOM 2891 C C . HIS A 1 375 ? -12.100 3.860 45.756 1.00 94.50 375 HIS A C 1
ATOM 2893 O O . HIS A 1 375 ? -11.054 3.385 45.310 1.00 94.50 375 HIS A O 1
ATOM 2899 N N . SER A 1 376 ? -12.133 4.648 46.835 1.00 94.00 376 SER A N 1
ATOM 2900 C CA . SER A 1 376 ? -10.943 5.033 47.603 1.00 94.00 376 SER A CA 1
ATOM 2901 C C . SER A 1 376 ? -11.283 5.486 49.027 1.00 94.00 376 SER A C 1
ATOM 2903 O O . SER A 1 376 ? -12.406 5.902 49.309 1.00 94.00 376 SER A O 1
ATOM 2905 N N . GLY A 1 377 ? -10.314 5.421 49.941 1.00 92.94 377 GLY A N 1
ATOM 2906 C CA . GLY A 1 377 ? -10.487 5.829 51.336 1.00 92.94 377 GLY A CA 1
ATOM 2907 C C . GLY A 1 377 ? -9.200 6.334 51.984 1.00 92.94 377 GLY A C 1
ATOM 2908 O O . GLY A 1 377 ? -8.115 6.273 51.405 1.00 92.94 377 GLY A O 1
ATOM 2909 N N . LYS A 1 378 ? -9.320 6.860 53.211 1.00 92.19 378 LYS A N 1
ATOM 2910 C CA . LYS A 1 378 ? -8.168 7.341 53.999 1.00 92.19 378 LYS A CA 1
ATOM 2911 C C . LYS A 1 378 ? -7.450 6.231 54.772 1.00 92.19 378 LYS A C 1
ATOM 2913 O O . LYS A 1 378 ? -6.344 6.459 55.251 1.00 92.19 378 LYS A O 1
ATOM 2918 N N . SER A 1 379 ? -8.064 5.056 54.885 1.00 91.44 379 SER A N 1
ATOM 2919 C CA . SER A 1 379 ? -7.496 3.862 55.512 1.00 91.44 379 SER A CA 1
ATOM 2920 C C . SER A 1 379 ? -7.351 2.736 54.492 1.00 91.44 379 SER A C 1
ATOM 2922 O O . SER A 1 379 ? -8.053 2.708 53.481 1.00 91.44 379 SER A O 1
ATOM 2924 N N . ARG A 1 380 ? -6.473 1.768 54.777 1.00 89.00 380 ARG A N 1
ATOM 2925 C CA . ARG A 1 380 ? -6.274 0.576 53.932 1.00 89.00 380 ARG A CA 1
ATOM 2926 C C . ARG A 1 380 ? -7.542 -0.269 53.787 1.00 89.00 380 ARG A C 1
ATOM 2928 O O . ARG A 1 380 ? -7.732 -0.920 52.769 1.00 89.00 380 ARG A O 1
ATOM 2935 N N . SER A 1 381 ? -8.414 -0.217 54.790 1.00 88.25 381 SER A N 1
ATOM 2936 C CA . SER A 1 381 ? -9.730 -0.857 54.770 1.00 88.25 381 SER A CA 1
ATOM 2937 C C . SER A 1 381 ? -10.765 -0.054 53.982 1.00 88.25 381 SER A C 1
ATOM 2939 O O . SER A 1 381 ? -11.914 -0.462 53.931 1.00 88.25 381 SER A O 1
ATOM 2941 N N . LEU A 1 382 ? -10.397 1.082 53.385 1.00 93.44 382 LEU A N 1
ATOM 2942 C CA . LEU A 1 382 ? -11.265 1.919 52.560 1.00 93.44 382 LEU A CA 1
ATOM 2943 C C . LEU A 1 382 ? -12.539 2.367 53.284 1.00 93.44 382 LEU A C 1
ATOM 2945 O O . LEU A 1 382 ? -13.618 2.287 52.716 1.00 93.44 382 LEU A O 1
ATOM 2949 N N . PHE A 1 383 ? -12.465 2.811 54.538 1.00 92.31 383 PHE A N 1
ATOM 2950 C CA . PHE A 1 383 ? -13.684 3.219 55.243 1.00 92.31 383 PHE A CA 1
ATOM 2951 C C . PHE A 1 383 ? -14.367 4.442 54.600 1.00 92.31 383 PHE A C 1
ATOM 2953 O O . PHE A 1 383 ? -13.706 5.351 54.084 1.00 92.31 383 PHE A O 1
ATOM 2960 N N . VAL A 1 384 ? -15.704 4.471 54.642 1.00 90.50 384 VAL A N 1
ATOM 2961 C CA . VAL A 1 384 ? -16.508 5.651 54.266 1.00 90.50 384 VAL A CA 1
ATOM 2962 C C . VAL A 1 384 ? -16.389 6.770 55.313 1.00 90.50 384 VAL A C 1
ATOM 2964 O O . VAL A 1 384 ? -15.705 6.627 56.320 1.00 90.50 384 VAL A O 1
ATOM 2967 N N . TYR A 1 385 ? -17.015 7.924 55.061 1.00 88.81 385 TYR A N 1
ATOM 2968 C CA . TYR A 1 385 ? -16.993 9.109 55.941 1.00 88.81 385 TYR A CA 1
ATOM 2969 C C . TYR A 1 385 ? -15.597 9.707 56.195 1.00 88.81 385 TYR A C 1
ATOM 2971 O O . TYR A 1 385 ? -15.433 10.598 57.021 1.00 88.81 385 TYR A O 1
ATOM 2979 N N . GLY A 1 386 ? -14.577 9.252 55.459 1.00 85.31 386 GLY A N 1
ATOM 2980 C CA . GLY A 1 386 ? -13.213 9.754 55.590 1.00 85.31 386 GLY A CA 1
ATOM 2981 C C . GLY A 1 386 ? -12.548 9.387 56.917 1.00 85.31 386 GLY A C 1
ATOM 2982 O O . GLY A 1 386 ? -11.594 10.066 57.302 1.00 85.31 386 GLY A O 1
ATOM 2983 N N . VAL A 1 387 ? -13.031 8.343 57.598 1.00 88.31 387 VAL A N 1
ATOM 2984 C CA . VAL A 1 387 ? -12.449 7.865 58.855 1.00 88.31 387 VAL A CA 1
ATOM 2985 C C . VAL A 1 387 ? -11.185 7.044 58.604 1.00 88.31 387 VAL A C 1
ATOM 2987 O O . VAL A 1 387 ? -11.049 6.374 57.575 1.00 88.31 387 VAL A O 1
ATOM 2990 N N . LYS A 1 388 ? -10.232 7.122 59.536 1.00 88.00 388 LYS A N 1
ATOM 2991 C CA . LYS A 1 388 ? -8.988 6.339 59.482 1.00 88.00 388 LYS A CA 1
ATOM 2992 C C . LYS A 1 388 ? -9.105 5.067 60.313 1.00 88.00 388 LYS A C 1
ATOM 2994 O O . LYS A 1 388 ? -8.718 4.000 59.841 1.00 88.00 388 LYS A O 1
ATOM 2999 N N . GLU A 1 389 ? -9.719 5.185 61.485 1.00 86.31 389 GLU A N 1
ATOM 3000 C CA . GLU A 1 389 ? -9.859 4.102 62.444 1.00 86.31 389 GLU A CA 1
ATOM 3001 C C . GLU A 1 389 ? -11.264 3.500 62.431 1.00 86.31 389 GLU A C 1
ATOM 3003 O O . GLU A 1 389 ? -12.250 4.138 62.065 1.00 86.31 389 GLU A O 1
ATOM 3008 N N . ARG A 1 390 ? -11.361 2.233 62.845 1.00 83.12 390 ARG A N 1
ATOM 3009 C CA . ARG A 1 390 ? -12.635 1.499 62.884 1.00 83.12 390 ARG A CA 1
ATOM 3010 C C . ARG A 1 390 ? -13.626 2.104 63.885 1.00 83.12 390 ARG A C 1
ATOM 3012 O O . ARG A 1 390 ? -14.816 2.131 63.599 1.00 83.12 390 ARG A O 1
ATOM 3019 N N . HIS A 1 391 ? -13.154 2.574 65.040 1.00 83.44 391 HIS A N 1
ATOM 3020 C CA . HIS A 1 391 ? -14.018 3.118 66.097 1.00 83.44 391 HIS A CA 1
ATOM 3021 C C . HIS A 1 391 ? -14.803 4.352 65.626 1.00 83.44 391 HIS A C 1
ATOM 3023 O O . HIS A 1 391 ? -16.002 4.452 65.880 1.00 83.44 391 HIS A O 1
ATOM 3029 N N . ASP A 1 392 ? -14.163 5.222 64.842 1.00 86.56 392 ASP A N 1
ATOM 3030 C CA . ASP A 1 392 ? -14.776 6.423 64.259 1.00 86.56 392 ASP A CA 1
ATOM 3031 C C . ASP A 1 392 ? -15.924 6.102 63.284 1.00 86.56 392 ASP A C 1
ATOM 3033 O O . ASP A 1 392 ? -16.774 6.953 63.007 1.00 86.56 392 ASP A O 1
ATOM 3037 N N . LEU A 1 393 ? -15.954 4.878 62.740 1.00 86.75 393 LEU A N 1
ATOM 3038 C CA . LEU A 1 393 ? -17.032 4.396 61.879 1.00 86.75 393 LEU A CA 1
ATOM 3039 C C . LEU A 1 393 ? -18.270 4.007 62.695 1.00 86.75 393 LEU A C 1
ATOM 3041 O O . LEU A 1 393 ? -19.390 4.285 62.273 1.00 86.75 393 LEU A O 1
ATOM 3045 N N . CYS A 1 394 ? -18.083 3.388 63.865 1.00 83.56 394 CYS A N 1
ATOM 3046 C CA . CYS A 1 394 ? -19.176 2.898 64.708 1.00 83.56 394 CYS A CA 1
ATOM 3047 C C . CYS A 1 394 ? -20.103 4.042 65.147 1.00 83.56 394 CYS A C 1
ATOM 3049 O O . CYS A 1 394 ? -21.328 3.939 65.040 1.00 83.56 394 CYS A O 1
ATOM 3051 N N . VAL A 1 395 ? -19.514 5.167 65.562 1.00 85.25 395 VAL A N 1
ATOM 3052 C CA . VAL A 1 395 ? -20.245 6.353 66.042 1.00 85.25 395 VAL A CA 1
ATOM 3053 C C . VAL A 1 395 ? -21.066 7.050 64.951 1.00 85.25 395 VAL A C 1
ATOM 3055 O O . VAL A 1 395 ? -21.913 7.882 65.259 1.00 85.25 395 VAL A O 1
ATOM 3058 N N . GLN A 1 396 ? -20.880 6.701 63.672 1.00 84.81 396 GLN A N 1
ATOM 3059 C CA . GLN A 1 396 ? -21.685 7.263 62.578 1.00 84.81 396 GLN A CA 1
ATOM 3060 C C . GLN A 1 396 ? -23.145 6.801 62.641 1.00 84.81 396 GLN A C 1
ATOM 3062 O O . GLN A 1 396 ? -24.045 7.561 62.281 1.00 84.81 396 GLN A O 1
ATOM 3067 N N . CYS A 1 397 ? -23.379 5.587 63.144 1.00 83.31 397 CYS A N 1
ATOM 3068 C CA . CYS A 1 397 ? -24.712 5.002 63.307 1.00 83.31 397 CYS A CA 1
ATOM 3069 C C . CYS A 1 397 ? -25.111 4.868 64.786 1.00 83.31 397 CYS A C 1
ATOM 3071 O O . CYS A 1 397 ? -26.288 4.979 65.115 1.00 83.31 397 CYS A O 1
ATOM 3073 N N . HIS A 1 398 ? -24.142 4.684 65.685 1.00 81.88 398 HIS A N 1
ATOM 3074 C CA . HIS A 1 398 ? -24.350 4.528 67.126 1.00 81.88 398 HIS A CA 1
ATOM 3075 C C . HIS A 1 398 ? -24.086 5.838 67.880 1.00 81.88 398 HIS A C 1
ATOM 3077 O O . HIS A 1 398 ? -23.265 5.885 68.785 1.00 81.88 398 HIS A O 1
ATOM 3083 N N . LYS A 1 399 ? -24.773 6.921 67.498 1.00 74.94 399 LYS A N 1
ATOM 3084 C CA . LYS A 1 399 ? -24.539 8.274 68.053 1.00 74.94 399 LYS A CA 1
ATOM 3085 C C . LYS A 1 399 ? -24.929 8.444 69.529 1.00 74.94 399 LYS A C 1
ATOM 3087 O O . LYS A 1 399 ? -24.551 9.440 70.132 1.00 74.94 399 LYS A O 1
ATOM 3092 N N . ASN A 1 400 ? -25.684 7.493 70.079 1.00 67.44 400 ASN A N 1
ATOM 3093 C CA . ASN A 1 400 ? -26.260 7.547 71.426 1.00 67.44 400 ASN A CA 1
ATOM 3094 C C . ASN A 1 400 ? -25.720 6.433 72.347 1.00 67.44 400 ASN A C 1
ATOM 3096 O O . ASN A 1 400 ? -26.416 6.043 73.283 1.00 67.44 400 ASN A O 1
ATOM 3100 N N . PHE A 1 401 ? -24.545 5.877 72.035 1.00 57.00 401 PHE A N 1
ATOM 3101 C CA . PHE A 1 401 ? -23.853 4.876 72.852 1.00 57.00 401 PHE A CA 1
ATOM 3102 C C . PHE A 1 401 ? -22.628 5.466 73.538 1.00 57.00 401 PHE A C 1
ATOM 3104 O O . PHE A 1 401 ? -21.963 6.317 72.902 1.00 57.00 401 PHE A O 1
#

Secondary structure (DSSP, 8-state):
---TTTT--SSS--------SS-SEEEEEEEEE---EEEEEE-TTTB-TTSSSBSS-HHHHHHHTHHHHHHHHH-TTEEEEEEEEE-S-----TT-SSHHHHHHHHHHHHHHHHHHTT--GGGEEEEEEEE-PPPTT--SSTTTSEEEEEEEETT---SBTTBPPP-TTEEEEEEEEEE-S---EEEEEEEEEPPTTEEE-TT--EETTEE-PPEEETTEEEEEEEEE-SSEEEEEEEEEEE-SSS--PPPEEEEEEEETTS-EEEE-TT-----PPPHHHHHTTTSTTTT-SSEE-HHHHTT-HHHHB-SS--SSGGGBSS-HHHHHTTT-GGGGGS--TTTTSSSSSPPPSSSSB-TTSTTSB--HHHHB-SSEESSTT-BGGG-SSSHHHHTTT-TT-